Protein AF-0000000079761324 (afdb_homodimer)

Structure (mmCIF, N/CA/C/O backbone):
data_AF-0000000079761324-model_v1
#
loop_
_entity.id
_entity.type
_entity.pdbx_description
1 polymer 'Putative HTH-type transcriptional regulator YbbH'
#
loop_
_atom_site.group_PDB
_atom_site.id
_atom_site.type_symbol
_atom_site.label_atom_id
_atom_site.label_alt_id
_atom_site.label_comp_id
_atom_site.label_asym_id
_atom_site.label_entity_id
_atom_site.label_seq_id
_atom_site.pdbx_PDB_ins_code
_atom_site.Cartn_x
_atom_site.Cartn_y
_atom_site.Cartn_z
_atom_site.occupancy
_atom_site.B_iso_or_equiv
_atom_site.auth_seq_id
_atom_site.auth_comp_id
_atom_site.auth_asym_id
_atom_site.auth_atom_id
_atom_site.pdbx_PDB_model_num
ATOM 1 N N . MET A 1 1 ? 20 6.523 -6.133 1 39.88 1 MET A N 1
ATOM 2 C CA . MET A 1 1 ? 18.797 5.77 -6.422 1 39.88 1 MET A CA 1
ATOM 3 C C . MET A 1 1 ? 19.109 4.301 -6.676 1 39.88 1 MET A C 1
ATOM 5 O O . MET A 1 1 ? 19.859 3.975 -7.602 1 39.88 1 MET A O 1
ATOM 9 N N . GLU A 1 2 ? 19.203 3.447 -5.703 1 52.94 2 GLU A N 1
ATOM 10 C CA . GLU A 1 2 ? 19.688 2.078 -5.801 1 52.94 2 GLU A CA 1
ATOM 11 C C . GLU A 1 2 ? 18.906 1.274 -6.824 1 52.94 2 GLU A C 1
ATOM 13 O O . GLU A 1 2 ? 17.672 1.418 -6.926 1 52.94 2 GLU A O 1
ATOM 18 N N . TYR A 1 3 ? 19.484 0.863 -7.941 1 68 3 TYR A N 1
ATOM 19 C CA . TYR A 1 3 ? 19.141 -0.003 -9.062 1 68 3 TYR A CA 1
ATOM 20 C C . TYR A 1 3 ? 18.578 -1.334 -8.57 1 68 3 TYR A C 1
ATOM 22 O O . TYR A 1 3 ? 19.125 -1.942 -7.652 1 68 3 TYR A O 1
ATOM 30 N N . TYR A 1 4 ? 17.219 -1.468 -8.75 1 78.5 4 TYR A N 1
ATOM 31 C CA . TYR A 1 4 ? 16.562 -2.744 -8.516 1 78.5 4 TYR A CA 1
ATOM 32 C C . TYR A 1 4 ? 17.25 -3.871 -9.266 1 78.5 4 TYR A C 1
ATOM 34 O O . TYR A 1 4 ? 17.422 -3.795 -10.484 1 78.5 4 TYR A O 1
ATOM 42 N N . VAL A 1 5 ? 17.781 -4.844 -8.5 1 76.19 5 VAL A N 1
ATOM 43 C CA . VAL A 1 5 ? 18.406 -6.031 -9.078 1 76.19 5 VAL A CA 1
ATOM 44 C C . VAL A 1 5 ? 17.641 -7.277 -8.641 1 76.19 5 VAL A C 1
ATOM 46 O O . VAL A 1 5 ? 17.25 -7.402 -7.473 1 76.19 5 VAL A O 1
ATOM 49 N N . LYS A 1 6 ? 17.359 -8.211 -9.578 1 82.75 6 LYS A N 1
ATOM 50 C CA . LYS A 1 6 ? 16.578 -9.406 -9.258 1 82.75 6 LYS A CA 1
ATOM 51 C C . LYS A 1 6 ? 17.375 -10.359 -8.375 1 82.75 6 LYS A C 1
ATOM 53 O O . LYS A 1 6 ? 18.547 -10.625 -8.641 1 82.75 6 LYS A O 1
ATOM 58 N N . SER A 1 7 ? 16.75 -10.766 -7.305 1 83.31 7 SER A N 1
ATOM 59 C CA . SER A 1 7 ? 17.328 -11.727 -6.359 1 83.31 7 SER A CA 1
ATOM 60 C C . SER A 1 7 ? 16.594 -13.062 -6.414 1 83.31 7 SER A C 1
ATOM 62 O O . SER A 1 7 ? 15.43 -13.117 -6.824 1 83.31 7 SER A O 1
ATOM 64 N N . VAL A 1 8 ? 17.281 -14.117 -5.992 1 87.56 8 VAL A N 1
ATOM 65 C CA . VAL A 1 8 ? 16.703 -15.453 -6.047 1 87.56 8 VAL A CA 1
ATOM 66 C C . VAL A 1 8 ? 15.82 -15.68 -4.82 1 87.56 8 VAL A C 1
ATOM 68 O O . VAL A 1 8 ? 14.977 -16.594 -4.816 1 87.56 8 VAL A O 1
ATOM 71 N N . VAL A 1 9 ? 15.945 -14.898 -3.834 1 87.75 9 VAL A N 1
ATOM 72 C CA . VAL A 1 9 ? 15.391 -15.18 -2.512 1 87.75 9 VAL A CA 1
ATOM 73 C C . VAL A 1 9 ? 13.867 -15.18 -2.578 1 87.75 9 VAL A C 1
ATOM 75 O O . VAL A 1 9 ? 13.219 -16.109 -2.105 1 87.75 9 VAL A O 1
ATOM 78 N N . PRO A 1 10 ? 13.305 -14.258 -3.281 1 87.31 10 PRO A N 1
ATOM 79 C CA . PRO A 1 10 ? 11.844 -14.273 -3.318 1 87.31 10 PRO A CA 1
ATOM 80 C C . PRO A 1 10 ? 11.281 -15.492 -4.051 1 87.31 10 PRO A C 1
ATOM 82 O O . PRO A 1 10 ? 10.195 -15.969 -3.721 1 87.31 10 PRO A O 1
ATOM 85 N N . ILE A 1 11 ? 11.984 -15.984 -4.969 1 87.12 11 ILE A N 1
ATOM 86 C CA . ILE A 1 11 ? 11.586 -17.188 -5.68 1 87.12 11 ILE A CA 1
ATOM 87 C C . ILE A 1 11 ? 11.641 -18.391 -4.73 1 87.12 11 ILE A C 1
ATOM 89 O O . ILE A 1 11 ? 10.703 -19.188 -4.691 1 87.12 11 ILE A O 1
ATOM 93 N N . ILE A 1 12 ? 12.742 -18.469 -3.982 1 89.62 12 ILE A N 1
ATOM 94 C CA . ILE A 1 12 ? 12.867 -19.516 -2.986 1 89.62 12 ILE A CA 1
ATOM 95 C C . ILE A 1 12 ? 11.703 -19.453 -2.006 1 89.62 12 ILE A C 1
ATOM 97 O O . ILE A 1 12 ? 11.078 -20.469 -1.703 1 89.62 12 ILE A O 1
ATOM 101 N N . GLU A 1 13 ? 11.414 -18.281 -1.588 1 91.69 13 GLU A N 1
ATOM 102 C CA . GLU A 1 13 ? 10.359 -18.078 -0.601 1 91.69 13 GLU A CA 1
ATOM 103 C C . GLU A 1 13 ? 9.008 -18.516 -1.146 1 91.69 13 GLU A C 1
ATOM 105 O O . GLU A 1 13 ? 8.211 -19.125 -0.429 1 91.69 13 GLU A O 1
ATOM 110 N N . SER A 1 14 ? 8.664 -18.25 -2.369 1 89.69 14 SER A N 1
ATOM 111 C CA . SER A 1 14 ? 7.387 -18.594 -2.973 1 89.69 14 SER A CA 1
ATOM 112 C C . SER A 1 14 ? 7.254 -20.094 -3.156 1 89.69 14 SER A C 1
ATOM 114 O O . SER A 1 14 ? 6.141 -20.625 -3.225 1 89.69 14 SER A O 1
ATOM 116 N N . ASN A 1 15 ? 8.352 -20.859 -3.209 1 91.5 15 ASN A N 1
ATOM 117 C CA . ASN A 1 15 ? 8.352 -22.297 -3.447 1 91.5 15 ASN A CA 1
ATOM 118 C C . ASN A 1 15 ? 8.539 -23.078 -2.15 1 91.5 15 ASN A C 1
ATOM 120 O O . ASN A 1 15 ? 8.555 -24.312 -2.162 1 91.5 15 ASN A O 1
ATOM 124 N N . TYR A 1 16 ? 8.664 -22.422 -1.062 1 91.25 16 TYR A N 1
ATOM 125 C CA . TYR A 1 16 ? 9.133 -23.016 0.183 1 91.25 16 TYR A CA 1
ATOM 126 C C . TYR A 1 16 ? 8.258 -24.203 0.593 1 91.25 16 TYR A C 1
ATOM 128 O O . TYR A 1 16 ? 8.773 -25.25 0.996 1 91.25 16 TYR A O 1
ATOM 136 N N . ASP A 1 17 ? 7.008 -24.094 0.409 1 90.06 17 ASP A N 1
ATOM 137 C CA . ASP A 1 17 ? 6.078 -25.109 0.885 1 90.06 17 ASP A CA 1
ATOM 138 C C . ASP A 1 17 ? 6.168 -26.375 0.036 1 90.06 17 ASP A C 1
ATOM 140 O O . ASP A 1 17 ? 5.691 -27.438 0.441 1 90.06 17 ASP A O 1
ATOM 144 N N . ASN A 1 18 ? 6.742 -26.281 -1.128 1 91 18 ASN A N 1
ATOM 145 C CA . ASN A 1 18 ? 6.887 -27.406 -2.029 1 91 18 ASN A CA 1
ATOM 146 C C . ASN A 1 18 ? 8.141 -28.219 -1.717 1 91 18 ASN A C 1
ATOM 148 O O . ASN A 1 18 ? 8.352 -29.297 -2.275 1 91 18 ASN A O 1
ATOM 152 N N . PHE A 1 19 ? 8.945 -27.766 -0.827 1 92.5 19 PHE A N 1
ATOM 153 C CA . PHE A 1 19 ? 10.273 -28.328 -0.635 1 92.5 19 PHE A CA 1
ATOM 154 C C . PHE A 1 19 ? 10.219 -29.516 0.318 1 92.5 19 PHE A C 1
ATOM 156 O O . PHE A 1 19 ? 9.406 -29.547 1.25 1 92.5 19 PHE A O 1
ATOM 163 N N . THR A 1 20 ? 10.977 -30.438 0.023 1 93.06 20 THR A N 1
ATOM 164 C CA . THR A 1 20 ? 11.258 -31.5 0.986 1 93.06 20 THR A CA 1
ATOM 165 C C . THR A 1 20 ? 12.023 -30.953 2.188 1 93.06 20 THR A C 1
ATOM 167 O O . THR A 1 20 ? 12.422 -29.781 2.193 1 93.06 20 THR A O 1
ATOM 170 N N . THR A 1 21 ? 12.227 -31.781 3.143 1 93.56 21 THR A N 1
ATOM 171 C CA . THR A 1 21 ? 12.953 -31.375 4.34 1 93.56 21 THR A CA 1
ATOM 172 C C . THR A 1 21 ? 14.367 -30.906 3.984 1 93.56 21 THR A C 1
ATOM 174 O O . THR A 1 21 ? 14.828 -29.875 4.465 1 93.56 21 THR A O 1
ATOM 177 N N . VAL A 1 22 ? 14.977 -31.688 3.166 1 92.06 22 VAL A N 1
ATOM 178 C CA . VAL A 1 22 ? 16.344 -31.359 2.748 1 92.06 22 VAL A CA 1
ATOM 179 C C . VAL A 1 22 ? 16.344 -30.016 2.002 1 92.06 22 VAL A C 1
ATOM 181 O O . VAL A 1 22 ? 17.188 -29.156 2.266 1 92.06 22 VAL A O 1
ATOM 184 N N . GLU A 1 23 ? 15.391 -29.891 1.104 1 93.38 23 GLU A N 1
ATOM 185 C CA . GLU A 1 23 ? 15.289 -28.656 0.317 1 93.38 23 GLU A CA 1
ATOM 186 C C . GLU A 1 23 ? 14.977 -27.469 1.205 1 93.38 23 GLU A C 1
ATOM 188 O O . GLU A 1 23 ? 15.461 -26.359 0.959 1 93.38 23 GLU A O 1
ATOM 193 N N . LYS A 1 24 ? 14.188 -27.594 2.197 1 93.88 24 LYS A N 1
ATOM 194 C CA . LYS A 1 24 ? 13.898 -26.516 3.146 1 93.88 24 LYS A CA 1
ATOM 195 C C . LYS A 1 24 ? 15.156 -26.078 3.887 1 93.88 24 LYS A C 1
ATOM 197 O O . LYS A 1 24 ? 15.352 -24.891 4.152 1 93.88 24 LYS A O 1
ATOM 202 N N . ASN A 1 25 ? 15.945 -27.031 4.207 1 92.25 25 ASN A N 1
ATOM 203 C CA . ASN A 1 25 ? 17.219 -26.703 4.844 1 92.25 25 ASN A CA 1
ATOM 204 C C . ASN A 1 25 ? 18.094 -25.844 3.941 1 92.25 25 ASN A C 1
ATOM 206 O O . ASN A 1 25 ? 18.703 -24.875 4.402 1 92.25 25 ASN A O 1
ATOM 210 N N . ILE A 1 26 ? 18.141 -26.25 2.725 1 92.5 26 ILE A N 1
ATOM 211 C CA . ILE A 1 26 ? 18.906 -25.484 1.744 1 92.5 26 ILE A CA 1
ATOM 212 C C . ILE A 1 26 ? 18.297 -24.078 1.6 1 92.5 26 ILE A C 1
ATOM 214 O O . ILE A 1 26 ? 19.016 -23.078 1.621 1 92.5 26 ILE A O 1
ATOM 218 N N . ALA A 1 27 ? 16.953 -24.016 1.46 1 92.56 27 ALA A N 1
ATOM 219 C CA . ALA A 1 27 ? 16.234 -22.75 1.321 1 92.56 27 ALA A CA 1
ATOM 220 C C . ALA A 1 27 ? 16.516 -21.812 2.498 1 92.56 27 ALA A C 1
ATOM 222 O O . ALA A 1 27 ? 16.844 -20.641 2.305 1 92.56 27 ALA A O 1
ATOM 223 N N . ASP A 1 28 ? 16.453 -22.344 3.678 1 90.44 28 ASP A N 1
ATOM 224 C CA . ASP A 1 28 ? 16.672 -21.562 4.891 1 90.44 28 ASP A CA 1
ATOM 225 C C . ASP A 1 28 ? 18.078 -20.953 4.902 1 90.44 28 ASP A C 1
ATOM 227 O O . ASP A 1 28 ? 18.266 -19.812 5.344 1 90.44 28 ASP A O 1
ATOM 231 N N . TYR A 1 29 ? 19.016 -21.734 4.43 1 89.31 29 TYR A N 1
ATOM 232 C CA . TYR A 1 29 ? 20.391 -21.25 4.352 1 89.31 29 TYR A CA 1
ATOM 233 C C . TYR A 1 29 ? 20.484 -20 3.492 1 89.31 29 TYR A C 1
ATOM 235 O O . TYR A 1 29 ? 21.125 -19.016 3.875 1 89.31 29 TYR A O 1
ATOM 243 N N . PHE A 1 30 ? 19.828 -19.953 2.412 1 87.75 30 PHE A N 1
ATOM 244 C CA . PHE A 1 30 ? 19.938 -18.844 1.468 1 87.75 30 PHE A CA 1
ATOM 245 C C . PHE A 1 30 ? 19.016 -17.703 1.856 1 87.75 30 PHE A C 1
ATOM 247 O O . PHE A 1 30 ? 19.312 -16.531 1.577 1 87.75 30 PHE A O 1
ATOM 254 N N . ILE A 1 31 ? 17.875 -17.984 2.488 1 85.81 31 ILE A N 1
ATOM 255 C CA . ILE A 1 31 ? 16.938 -16.953 2.898 1 85.81 31 ILE A CA 1
ATOM 256 C C . ILE A 1 31 ? 17.5 -16.188 4.09 1 85.81 31 ILE A C 1
ATOM 258 O O . ILE A 1 31 ? 17.375 -14.961 4.16 1 85.81 31 ILE A O 1
ATOM 262 N N . GLN A 1 32 ? 18.156 -16.844 5.027 1 77.38 32 GLN A N 1
ATOM 263 C CA . GLN A 1 32 ? 18.547 -16.266 6.305 1 77.38 32 GLN A CA 1
ATOM 264 C C . GLN A 1 32 ? 20 -15.836 6.285 1 77.38 32 GLN A C 1
ATOM 266 O O . GLN A 1 32 ? 20.484 -15.219 7.234 1 77.38 32 GLN A O 1
ATOM 271 N N . ASN A 1 33 ? 20.656 -16.047 5.34 1 65.19 33 ASN A N 1
ATOM 272 C CA . ASN A 1 33 ? 22.109 -15.828 5.406 1 65.19 33 ASN A CA 1
ATOM 273 C C . ASN A 1 33 ? 22.438 -14.336 5.348 1 65.19 33 ASN A C 1
ATOM 275 O O . ASN A 1 33 ? 22.062 -13.648 4.402 1 65.19 33 ASN A O 1
ATOM 279 N N . TYR A 1 34 ? 23.078 -13.992 6.434 1 65.5 34 TYR A N 1
ATOM 280 C CA . TYR A 1 34 ? 23.391 -12.578 6.621 1 65.5 34 TYR A CA 1
ATOM 281 C C . TYR A 1 34 ? 24.859 -12.297 6.379 1 65.5 34 TYR A C 1
ATOM 283 O O . TYR A 1 34 ? 25.281 -11.141 6.32 1 65.5 34 TYR A O 1
ATOM 291 N N . LYS A 1 35 ? 25.625 -13.227 6.301 1 68.38 35 LYS A N 1
ATOM 292 C CA . LYS A 1 35 ? 27.047 -12.953 6.141 1 68.38 35 LYS A CA 1
ATOM 293 C C . LYS A 1 35 ? 27.562 -13.5 4.812 1 68.38 35 LYS A C 1
ATOM 295 O O . LYS A 1 35 ? 27.094 -14.539 4.34 1 68.38 35 LYS A O 1
ATOM 300 N N . LYS A 1 36 ? 28.359 -12.703 4.242 1 75.19 36 LYS A N 1
ATOM 301 C CA . LYS A 1 36 ? 29 -13.18 3.021 1 75.19 36 LYS A CA 1
ATOM 302 C C . LYS A 1 36 ? 29.906 -14.375 3.305 1 75.19 36 LYS A C 1
ATOM 304 O O . LYS A 1 36 ? 30.703 -14.344 4.242 1 75.19 36 LYS A O 1
ATOM 309 N N . MET A 1 37 ? 29.641 -15.484 2.662 1 80.31 37 MET A N 1
ATOM 310 C CA . MET A 1 37 ? 30.406 -16.719 2.83 1 80.31 37 MET A CA 1
ATOM 311 C C . MET A 1 37 ? 30.719 -17.359 1.479 1 80.31 37 MET A C 1
ATOM 313 O O . MET A 1 37 ? 30.406 -16.781 0.433 1 80.31 37 MET A O 1
ATOM 317 N N . ASP A 1 38 ? 31.516 -18.406 1.499 1 85.19 38 ASP A N 1
ATOM 318 C CA . ASP A 1 38 ? 31.766 -19.219 0.305 1 85.19 38 ASP A CA 1
ATOM 319 C C . ASP A 1 38 ? 30.5 -19.969 -0.106 1 85.19 38 ASP A C 1
ATOM 321 O O . ASP A 1 38 ? 30.078 -20.906 0.574 1 85.19 38 ASP A O 1
ATOM 325 N N . PHE A 1 39 ? 29.938 -19.562 -1.237 1 89.31 39 PHE A N 1
ATOM 326 C CA . PHE A 1 39 ? 28.672 -20.125 -1.669 1 89.31 39 PHE A CA 1
ATOM 327 C C . PHE A 1 39 ? 28.891 -21.172 -2.758 1 89.31 39 PHE A C 1
ATOM 329 O O . PHE A 1 39 ? 27.953 -21.547 -3.467 1 89.31 39 PHE A O 1
ATOM 336 N N . SER A 1 40 ? 30.141 -21.547 -2.893 1 90.12 40 SER A N 1
ATOM 337 C CA . SER A 1 40 ? 30.391 -22.609 -3.85 1 90.12 40 SER A CA 1
ATOM 338 C C . SER A 1 40 ? 29.609 -23.875 -3.5 1 90.12 40 SER A C 1
ATOM 340 O O . SER A 1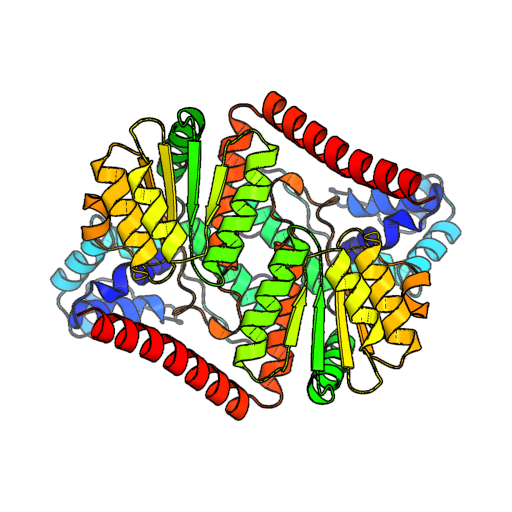 40 ? 29.281 -24.109 -2.332 1 90.12 40 SER A O 1
ATOM 342 N N . ALA A 1 41 ? 29.359 -24.703 -4.531 1 93.31 41 ALA A N 1
ATOM 343 C CA . ALA A 1 41 ? 28.578 -25.922 -4.328 1 93.31 41 ALA A CA 1
ATOM 344 C C . ALA A 1 41 ? 29.219 -26.812 -3.271 1 93.31 41 ALA A C 1
ATOM 346 O O . ALA A 1 41 ? 28.531 -27.359 -2.402 1 93.31 41 ALA A O 1
ATOM 347 N N . LYS A 1 42 ? 30.484 -26.922 -3.363 1 92.81 42 LYS A N 1
ATOM 348 C CA . LYS A 1 42 ? 31.219 -27.781 -2.428 1 92.81 42 LYS A CA 1
ATOM 349 C C . LYS A 1 42 ? 31.094 -27.25 -1 1 92.81 42 LYS A C 1
ATOM 351 O O . LYS A 1 42 ? 30.797 -28.016 -0.078 1 92.81 42 LYS A O 1
ATOM 356 N N . ALA A 1 43 ? 31.312 -26.031 -0.812 1 92.44 43 ALA A N 1
ATOM 357 C CA . ALA A 1 43 ? 31.297 -25.422 0.514 1 92.44 43 ALA A CA 1
ATOM 358 C C . ALA A 1 43 ? 29.891 -25.5 1.133 1 92.44 43 ALA A C 1
ATOM 360 O O . ALA A 1 43 ? 29.75 -25.844 2.309 1 92.44 43 ALA A O 1
ATOM 361 N N . VAL A 1 44 ? 28.891 -25.172 0.37 1 92.88 44 VAL A N 1
ATOM 362 C CA . VAL A 1 44 ? 27.516 -25.156 0.87 1 92.88 44 VAL A CA 1
ATOM 363 C C . VAL A 1 44 ? 27.062 -26.594 1.166 1 92.88 44 VAL A C 1
ATOM 365 O O . VAL A 1 44 ? 26.406 -26.844 2.182 1 92.88 44 VAL A O 1
ATOM 368 N N . ALA A 1 45 ? 27.422 -27.5 0.274 1 94.38 45 ALA A N 1
ATOM 369 C CA . ALA A 1 45 ? 27.078 -28.906 0.48 1 94.38 45 ALA A CA 1
ATOM 370 C C . ALA A 1 45 ? 27.656 -29.422 1.796 1 94.38 45 ALA A C 1
ATOM 372 O O . ALA A 1 45 ? 26.969 -30.125 2.545 1 94.38 45 ALA A O 1
ATOM 373 N N . GLU A 1 46 ? 28.859 -29.094 2.066 1 93.38 46 GLU A N 1
ATOM 374 C CA . GLU A 1 46 ? 29.516 -29.5 3.305 1 93.38 46 GLU A CA 1
ATOM 375 C C . GLU A 1 46 ? 28.844 -28.875 4.523 1 93.38 46 GLU A C 1
ATOM 377 O O . GLU A 1 46 ? 28.625 -29.562 5.531 1 93.38 46 GLU A O 1
ATOM 382 N N . ARG A 1 47 ? 28.516 -27.656 4.406 1 90.81 47 ARG A N 1
ATOM 383 C CA . ARG A 1 47 ? 27.938 -26.922 5.52 1 90.81 47 ARG A CA 1
ATOM 384 C C . ARG A 1 47 ? 26.562 -27.453 5.887 1 90.81 47 ARG A C 1
ATOM 386 O O . ARG A 1 47 ? 26.219 -27.531 7.066 1 90.81 47 ARG A O 1
ATOM 393 N N . LEU A 1 48 ? 25.828 -27.766 4.855 1 92.75 48 LEU A N 1
ATOM 394 C CA . LEU A 1 48 ? 24.453 -28.156 5.078 1 92.75 48 LEU A CA 1
ATOM 395 C C . LEU A 1 48 ? 24.328 -29.672 5.148 1 92.75 48 LEU A C 1
ATOM 397 O O . LEU A 1 48 ? 23.234 -30.203 5.367 1 92.75 48 LEU A O 1
ATOM 401 N N . PHE A 1 49 ? 25.406 -30.391 4.949 1 94.19 49 PHE A N 1
ATOM 402 C CA . PHE A 1 49 ? 25.438 -31.844 4.965 1 94.19 49 PHE A CA 1
ATOM 403 C C . PHE A 1 49 ? 24.484 -32.438 3.92 1 94.19 49 PHE A C 1
ATOM 405 O O . PHE A 1 49 ? 23.688 -33.312 4.223 1 94.19 49 PHE A O 1
ATOM 412 N N . VAL A 1 50 ? 24.609 -31.891 2.701 1 94.44 50 VAL A N 1
ATOM 413 C CA . VAL A 1 50 ? 23.859 -32.375 1.558 1 94.44 50 VAL A CA 1
ATOM 414 C C . VAL A 1 50 ? 24.797 -32.594 0.376 1 94.44 50 VAL A C 1
ATOM 416 O O . VAL A 1 50 ? 25.953 -32.188 0.402 1 94.44 50 VAL A O 1
ATOM 419 N N . SER A 1 51 ? 24.266 -33.312 -0.63 1 92.62 51 SER A N 1
ATOM 420 C CA . SER A 1 51 ? 25.062 -33.562 -1.827 1 92.62 51 SER A CA 1
ATOM 421 C C . SER A 1 51 ? 25.016 -32.344 -2.771 1 92.62 51 SER A C 1
ATOM 423 O O . SER A 1 51 ? 24.062 -31.562 -2.73 1 92.62 51 SER A O 1
ATOM 425 N N . GLU A 1 52 ? 26.016 -32.281 -3.562 1 94.62 52 GLU A N 1
ATOM 426 C CA . GLU A 1 52 ? 26 -31.25 -4.605 1 94.62 52 GLU A CA 1
ATOM 427 C C . GLU A 1 52 ? 24.844 -31.469 -5.574 1 94.62 52 GLU A C 1
ATOM 429 O O . GLU A 1 52 ? 24.281 -30.516 -6.125 1 94.62 52 GLU A O 1
ATOM 434 N N . ALA A 1 53 ? 24.484 -32.656 -5.727 1 93.5 53 ALA A N 1
ATOM 435 C CA . ALA A 1 53 ? 23.344 -33 -6.574 1 93.5 53 ALA A CA 1
ATOM 436 C C . ALA A 1 53 ? 22.047 -32.438 -5.992 1 93.5 53 ALA A C 1
ATOM 438 O O . ALA A 1 53 ? 21.172 -31.984 -6.734 1 93.5 53 ALA A O 1
ATOM 439 N N . SER A 1 54 ? 21.984 -32.469 -4.707 1 94.69 54 SER A N 1
ATOM 440 C CA . SER A 1 54 ? 20.828 -31.922 -4.027 1 94.69 54 SER A CA 1
ATOM 441 C C . SER A 1 54 ? 20.719 -30.422 -4.238 1 94.69 54 SER A C 1
ATOM 443 O O . SER A 1 54 ? 19.625 -29.891 -4.406 1 94.69 54 SER A O 1
ATOM 445 N N . LEU A 1 55 ? 21.859 -29.766 -4.262 1 95.19 55 LEU A N 1
ATOM 446 C CA . LEU A 1 55 ? 21.891 -28.344 -4.512 1 95.19 55 LEU A CA 1
ATOM 447 C C . LEU A 1 55 ? 21.438 -28.016 -5.934 1 95.19 55 LEU A C 1
ATOM 449 O O . LEU A 1 55 ? 20.688 -27.062 -6.156 1 95.19 55 LEU A O 1
ATOM 453 N N . SER A 1 56 ? 21.906 -28.828 -6.84 1 94.31 56 SER A N 1
ATOM 454 C CA . SER A 1 56 ? 21.531 -28.641 -8.234 1 94.31 56 SER A CA 1
ATOM 455 C C . SER A 1 56 ? 20.031 -28.875 -8.43 1 94.31 56 SER A C 1
ATOM 457 O O . SER A 1 56 ? 19.375 -28.125 -9.156 1 94.31 56 SER A O 1
ATOM 459 N N . ARG A 1 57 ? 19.5 -29.859 -7.777 1 93.31 57 ARG A N 1
ATOM 460 C CA . ARG A 1 57 ? 18.062 -30.141 -7.867 1 93.31 57 ARG A CA 1
ATOM 461 C C . ARG A 1 57 ? 17.25 -29.016 -7.254 1 93.31 57 ARG A C 1
ATOM 463 O O . ARG A 1 57 ? 16.203 -28.641 -7.781 1 93.31 57 ARG A O 1
ATOM 470 N N . PHE A 1 58 ? 17.812 -28.531 -6.211 1 94.44 58 PHE A N 1
ATOM 471 C CA . PHE A 1 58 ? 17.172 -27.406 -5.547 1 94.44 58 PHE A CA 1
ATOM 472 C C . PHE A 1 58 ? 17.109 -26.188 -6.469 1 94.44 58 PHE A C 1
ATOM 474 O O . PHE A 1 58 ? 16.047 -25.578 -6.617 1 94.44 58 PHE A O 1
ATOM 481 N N . ALA A 1 59 ? 18.188 -25.844 -7.055 1 92.19 59 ALA A N 1
ATOM 482 C CA . ALA A 1 59 ? 18.266 -24.703 -7.969 1 92.19 59 ALA A CA 1
ATOM 483 C C . ALA A 1 59 ? 17.297 -24.875 -9.133 1 92.19 59 ALA A C 1
ATOM 485 O O . ALA A 1 59 ? 16.625 -23.922 -9.523 1 92.19 59 ALA A O 1
ATOM 486 N N . LYS A 1 60 ? 17.156 -26.078 -9.578 1 91.12 60 LYS A N 1
ATOM 487 C CA . LYS A 1 60 ? 16.266 -26.359 -10.695 1 91.12 60 LYS A CA 1
ATOM 488 C C . LYS A 1 60 ? 14.797 -26.219 -10.273 1 91.12 60 LYS A C 1
ATOM 490 O O . LYS A 1 60 ? 13.969 -25.719 -11.039 1 91.12 60 LYS A O 1
ATOM 495 N N . LYS A 1 61 ? 14.555 -26.672 -9.094 1 89.69 61 LYS A N 1
ATOM 496 C CA . LYS A 1 61 ? 13.203 -26.547 -8.555 1 89.69 61 LYS A CA 1
ATOM 497 C C . LYS A 1 61 ? 12.789 -25.094 -8.43 1 89.69 61 LYS A C 1
ATOM 499 O O . LYS A 1 61 ? 11.609 -24.766 -8.539 1 89.69 61 LYS A O 1
ATOM 504 N N . CYS A 1 62 ? 13.75 -24.219 -8.281 1 90.31 62 CYS A N 1
ATOM 505 C CA . CYS A 1 62 ? 13.508 -22.781 -8.164 1 90.31 62 CYS A CA 1
ATOM 506 C C . CYS A 1 62 ? 13.492 -22.125 -9.539 1 90.31 62 CYS A C 1
ATOM 508 O O . CYS A 1 62 ? 13.367 -20.891 -9.641 1 90.31 62 CYS A O 1
ATOM 510 N N . GLY A 1 63 ? 13.758 -22.844 -10.594 1 85.56 63 GLY A N 1
ATOM 511 C CA . GLY A 1 63 ? 13.625 -22.328 -11.938 1 85.56 63 GLY A CA 1
ATOM 512 C C . GLY A 1 63 ? 14.961 -21.984 -12.586 1 85.56 63 GLY A C 1
ATOM 513 O O . GLY A 1 63 ? 15 -21.344 -13.641 1 85.56 63 GLY A O 1
ATOM 514 N N . TYR A 1 64 ? 16.016 -22.422 -11.906 1 89.25 64 TYR A N 1
ATOM 515 C CA . TYR A 1 64 ? 17.328 -22.141 -12.477 1 89.25 64 TYR A CA 1
ATOM 516 C C . TYR A 1 64 ? 17.875 -23.359 -13.219 1 89.25 64 TYR A C 1
ATOM 518 O O . TYR A 1 64 ? 17.375 -24.469 -13.039 1 89.25 64 TYR A O 1
ATOM 526 N N . ARG A 1 65 ? 18.875 -23.266 -14.141 1 89.94 65 ARG A N 1
ATOM 527 C CA . ARG A 1 65 ? 19.453 -24.359 -14.922 1 89.94 65 ARG A CA 1
ATOM 528 C C . ARG A 1 65 ? 20.312 -25.266 -14.047 1 89.94 65 ARG A C 1
ATOM 530 O O . ARG A 1 65 ? 20.469 -26.438 -14.336 1 89.94 65 ARG A O 1
ATOM 537 N N . GLY A 1 66 ? 20.766 -24.609 -12.945 1 90.44 66 GLY A N 1
ATOM 538 C CA . GLY A 1 66 ? 21.625 -25.312 -12.016 1 90.44 66 GLY A CA 1
ATOM 539 C C . GLY A 1 66 ? 22.125 -24.422 -10.883 1 90.44 66 GLY A C 1
ATOM 540 O O . GLY A 1 66 ? 21.734 -23.266 -10.789 1 90.44 66 GLY A O 1
ATOM 541 N N . TYR A 1 67 ? 23 -25.078 -10.078 1 93.56 67 TYR A N 1
ATOM 542 C CA . TYR A 1 67 ? 23.453 -24.375 -8.883 1 93.56 67 TYR A CA 1
ATOM 543 C C . TYR A 1 67 ? 24.344 -23.188 -9.25 1 93.56 67 TYR A C 1
ATOM 545 O O . TYR A 1 67 ? 24.297 -22.156 -8.594 1 93.56 67 TYR A O 1
ATOM 553 N N . ARG A 1 68 ? 25.047 -23.266 -10.305 1 88.38 68 ARG A N 1
ATOM 554 C CA . ARG A 1 68 ? 25.969 -22.203 -10.695 1 88.38 68 ARG A CA 1
ATOM 555 C C . ARG A 1 68 ? 25.219 -20.922 -11.031 1 88.38 68 ARG A C 1
ATOM 557 O O . ARG A 1 68 ? 25.594 -19.844 -10.578 1 88.38 68 ARG A O 1
ATOM 564 N N . GLU A 1 69 ? 24.203 -21.062 -11.883 1 88.62 69 GLU A N 1
ATOM 565 C CA . GLU A 1 69 ? 23.375 -19.906 -12.219 1 88.62 69 GLU A CA 1
ATOM 566 C C . GLU A 1 69 ? 22.688 -19.328 -10.984 1 88.62 69 GLU A C 1
ATOM 568 O O . GLU A 1 69 ? 22.656 -18.109 -10.797 1 88.62 69 GLU A O 1
ATOM 573 N N . PHE A 1 70 ? 22.234 -20.203 -10.18 1 91.25 70 PHE A N 1
ATOM 574 C CA . PHE A 1 70 ? 21.531 -19.828 -8.953 1 91.25 70 PHE A CA 1
ATOM 575 C C . PHE A 1 70 ? 22.453 -19.016 -8.039 1 91.25 70 PHE A C 1
ATOM 577 O O . PHE A 1 70 ? 22.078 -17.922 -7.609 1 91.25 70 PHE A O 1
ATOM 584 N N . VAL A 1 71 ? 23.641 -19.531 -7.77 1 90 71 VAL A N 1
ATOM 585 C CA . VAL A 1 71 ? 24.531 -18.922 -6.793 1 90 71 VAL A CA 1
ATOM 586 C C . VAL A 1 71 ? 25.109 -17.625 -7.359 1 90 71 VAL A C 1
ATOM 588 O O . VAL A 1 71 ? 25.344 -16.656 -6.621 1 90 71 VAL A O 1
ATOM 591 N N . TYR A 1 72 ? 25.312 -17.609 -8.609 1 86.88 72 TYR A N 1
ATOM 592 C CA . TYR A 1 72 ? 25.781 -16.375 -9.234 1 86.88 72 TYR A CA 1
ATOM 593 C C . TYR A 1 72 ? 24.812 -15.227 -8.969 1 86.88 72 TYR A C 1
ATOM 595 O O . TYR A 1 72 ? 25.234 -14.148 -8.523 1 86.88 72 TYR A O 1
ATOM 603 N N . GLN A 1 73 ? 23.547 -15.477 -9.242 1 82.88 73 GLN A N 1
ATOM 604 C CA . GLN A 1 73 ? 22.531 -14.461 -9.008 1 82.88 73 GLN A CA 1
ATOM 605 C C . GLN A 1 73 ? 22.422 -14.125 -7.52 1 82.88 73 GLN A C 1
ATOM 607 O O . GLN A 1 73 ? 22.25 -12.961 -7.152 1 82.88 73 GLN A O 1
ATOM 612 N N . TYR A 1 74 ? 22.5 -15.086 -6.738 1 87.31 74 TYR A N 1
ATOM 613 C CA . TYR A 1 74 ? 22.453 -14.891 -5.293 1 87.31 74 TYR A CA 1
ATOM 614 C C . TYR A 1 74 ? 23.578 -13.984 -4.82 1 87.31 74 TYR A C 1
ATOM 616 O O . TYR A 1 74 ? 23.344 -13.047 -4.055 1 87.31 74 TYR A O 1
ATOM 624 N N . GLU A 1 75 ? 24.766 -14.242 -5.277 1 81.06 75 GLU A N 1
ATOM 625 C CA . GLU A 1 75 ? 25.938 -13.484 -4.852 1 81.06 75 GLU A CA 1
ATOM 626 C C . GLU A 1 75 ? 25.891 -12.055 -5.367 1 81.06 75 GLU A C 1
ATOM 628 O O . GLU A 1 75 ? 26.297 -11.117 -4.672 1 81.06 75 GLU A O 1
ATOM 633 N N . GLU A 1 76 ? 25.375 -11.938 -6.52 1 74.69 76 GLU A N 1
ATOM 634 C CA . GLU A 1 76 ? 25.297 -10.625 -7.148 1 74.69 76 GLU A CA 1
ATOM 635 C C . GLU A 1 76 ? 24.344 -9.703 -6.398 1 74.69 76 GLU A C 1
ATOM 637 O O . GLU A 1 76 ? 24.531 -8.484 -6.387 1 74.69 76 GLU A O 1
ATOM 642 N N . THR A 1 77 ? 23.406 -10.289 -5.73 1 75.38 77 THR A N 1
ATOM 643 C CA . THR A 1 77 ? 22.344 -9.484 -5.129 1 75.38 77 THR A CA 1
ATOM 644 C C . THR A 1 77 ? 22.406 -9.57 -3.605 1 75.38 77 THR A C 1
ATOM 646 O O . THR A 1 77 ? 21.484 -9.133 -2.918 1 75.38 77 THR A O 1
ATOM 649 N N . PHE A 1 78 ? 23.438 -10.141 -3.213 1 74.94 78 PHE A N 1
ATOM 650 C CA . PHE A 1 78 ? 23.562 -10.32 -1.773 1 74.94 78 PHE A CA 1
ATOM 651 C C . PHE A 1 78 ? 23.797 -8.984 -1.078 1 74.94 78 PHE A C 1
ATOM 653 O O . PHE A 1 78 ? 24.641 -8.195 -1.495 1 74.94 78 PHE A O 1
ATOM 660 N N . VAL A 1 79 ? 22.938 -8.57 -0.25 1 65.62 79 VAL A N 1
ATOM 661 C CA . VAL A 1 79 ? 23.109 -7.383 0.571 1 65.62 79 VAL A CA 1
ATOM 662 C C . VAL A 1 79 ? 23.219 -7.777 2.043 1 65.62 79 VAL A C 1
ATOM 664 O O . VAL A 1 79 ? 22.359 -8.5 2.555 1 65.62 79 VAL A O 1
ATOM 667 N N . GLU A 1 80 ? 24.297 -7.344 2.604 1 61.03 80 GLU A N 1
ATOM 668 C CA . GLU A 1 80 ? 24.453 -7.633 4.027 1 61.03 80 GLU A CA 1
ATOM 669 C C . GLU A 1 80 ? 23.359 -6.945 4.848 1 61.03 80 GLU A C 1
ATOM 671 O O . GLU A 1 80 ? 23.062 -5.766 4.629 1 61.03 80 GLU A O 1
ATOM 676 N N . LYS A 1 81 ? 22.531 -7.703 5.445 1 60 81 LYS A N 1
ATOM 677 C CA . LYS A 1 81 ? 21.5 -7.137 6.309 1 60 81 LYS A CA 1
ATOM 678 C C . LYS A 1 81 ? 22.109 -6.539 7.57 1 60 81 LYS A C 1
ATOM 680 O O . LYS A 1 81 ? 22.922 -7.18 8.234 1 60 81 LYS A O 1
ATOM 685 N N . GLN A 1 82 ? 22.234 -5.215 7.656 1 51.69 82 GLN A N 1
ATOM 686 C CA . GLN A 1 82 ? 22.719 -4.637 8.906 1 51.69 82 GLN A CA 1
ATOM 687 C C . GLN A 1 82 ? 21.562 -4.457 9.906 1 51.69 82 GLN A C 1
ATOM 689 O O . GLN A 1 82 ? 20.531 -3.885 9.57 1 51.69 82 GLN A O 1
ATOM 694 N N . GLU A 1 83 ? 21.469 -5.402 10.875 1 51.75 83 GLU A N 1
ATOM 695 C CA . GLU A 1 83 ? 20.531 -5.148 11.969 1 51.75 83 GLU A CA 1
ATOM 696 C C . GLU A 1 83 ? 20.844 -3.826 12.664 1 51.75 83 GLU A C 1
ATOM 698 O O . GLU A 1 83 ? 21.859 -3.705 13.359 1 51.75 83 GLU A O 1
ATOM 703 N N . THR A 1 84 ? 20.797 -2.754 12.055 1 50.47 84 THR A N 1
ATOM 704 C CA . THR A 1 84 ? 20.984 -1.577 12.898 1 50.47 84 THR A CA 1
ATOM 705 C C . THR A 1 84 ? 19.688 -1.244 13.641 1 50.47 84 THR A C 1
ATOM 707 O O . THR A 1 84 ? 18.594 -1.4 13.102 1 50.47 84 THR A O 1
ATOM 710 N N . ILE A 1 85 ? 19.828 -1.214 14.984 1 50.47 85 ILE A N 1
ATOM 711 C CA . ILE A 1 85 ? 18.797 -0.695 15.867 1 50.47 85 ILE A CA 1
ATOM 712 C C . ILE A 1 85 ? 18.188 0.574 15.273 1 50.47 85 ILE A C 1
ATOM 714 O O . ILE A 1 85 ? 18.828 1.628 15.258 1 50.47 85 ILE A O 1
ATOM 718 N N . THR A 1 86 ? 17.297 0.319 14.312 1 69.31 86 THR A N 1
ATOM 719 C CA . THR A 1 86 ? 16.688 1.546 13.828 1 69.31 86 THR A CA 1
ATOM 720 C C . THR A 1 86 ? 15.328 1.764 14.492 1 69.31 86 THR A C 1
ATOM 722 O O . THR A 1 86 ? 14.742 0.829 15.047 1 69.31 86 THR A O 1
ATOM 725 N N . GLY A 1 87 ? 15.016 2.979 14.891 1 83.12 87 GLY A N 1
ATOM 726 C CA . GLY A 1 87 ? 13.711 3.336 15.406 1 83.12 87 GLY A CA 1
ATOM 727 C C . GLY A 1 87 ? 12.57 2.721 14.617 1 83.12 87 GLY A C 1
ATOM 728 O O . GLY A 1 87 ? 12.781 2.189 13.523 1 83.12 87 GLY A O 1
ATOM 729 N N . ASN A 1 88 ? 11.453 2.498 15.188 1 88.94 88 ASN A N 1
ATOM 730 C CA . ASN A 1 88 ? 10.266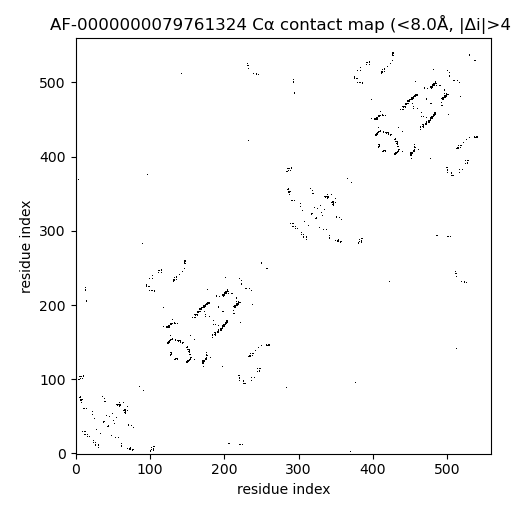 1.849 14.641 1 88.94 88 ASN A CA 1
ATOM 731 C C . ASN A 1 88 ? 9.953 2.35 13.234 1 88.94 88 ASN A C 1
ATOM 733 O O . ASN A 1 88 ? 9.602 1.563 12.352 1 88.94 88 ASN A O 1
ATOM 737 N N . THR A 1 89 ? 10.133 3.621 13.055 1 93.88 89 THR A N 1
ATOM 738 C CA . THR A 1 89 ? 9.828 4.207 11.75 1 93.88 89 THR A CA 1
ATOM 739 C C . THR A 1 89 ? 10.727 3.627 10.672 1 93.88 89 THR A C 1
ATOM 741 O O . THR A 1 89 ? 10.25 3.145 9.641 1 93.88 89 THR A O 1
ATOM 744 N N . ARG A 1 90 ? 11.992 3.633 10.867 1 91.5 90 ARG A N 1
ATOM 745 C CA . ARG A 1 90 ? 12.953 3.125 9.891 1 91.5 90 ARG A CA 1
ATOM 746 C C . ARG A 1 90 ? 12.766 1.629 9.664 1 91.5 90 ARG A C 1
ATOM 748 O O . ARG A 1 90 ? 12.922 1.142 8.539 1 91.5 90 ARG A O 1
ATOM 755 N N . MET A 1 91 ? 12.469 0.963 10.75 1 92.12 91 MET A N 1
ATOM 756 C CA . MET A 1 91 ? 12.219 -0.472 10.648 1 92.12 91 MET A CA 1
ATOM 757 C C . MET A 1 91 ? 11.086 -0.758 9.664 1 92.12 91 MET A C 1
ATOM 759 O O . MET A 1 91 ? 11.219 -1.612 8.789 1 92.12 91 MET A O 1
ATOM 763 N N . VAL A 1 92 ? 9.992 -0.061 9.82 1 95.25 92 VAL A N 1
ATOM 764 C CA . VAL A 1 92 ? 8.836 -0.241 8.945 1 95.25 92 VAL A CA 1
ATOM 765 C C . VAL A 1 92 ? 9.203 0.133 7.516 1 95.25 92 VAL A C 1
ATOM 767 O O . VAL A 1 92 ? 8.945 -0.628 6.582 1 95.25 92 VAL A O 1
ATOM 770 N N . LEU A 1 93 ? 9.844 1.254 7.328 1 94.81 93 LEU A N 1
ATOM 771 C CA . LEU A 1 93 ? 10.195 1.728 5.992 1 94.81 93 LEU A CA 1
ATOM 772 C C . LEU A 1 93 ? 11.188 0.784 5.324 1 94.81 93 LEU A C 1
ATOM 774 O O . LEU A 1 93 ? 11.109 0.553 4.117 1 94.81 93 LEU A O 1
ATOM 778 N N . ASN A 1 94 ? 12.078 0.226 6.07 1 91.25 94 ASN A N 1
ATOM 779 C CA . ASN A 1 94 ? 13.016 -0.756 5.535 1 91.25 94 ASN A CA 1
ATOM 780 C C . ASN A 1 94 ? 12.297 -2.021 5.074 1 91.25 94 ASN A C 1
ATOM 782 O O . ASN A 1 94 ? 12.68 -2.623 4.066 1 91.25 94 ASN A O 1
ATOM 786 N N . ALA A 1 95 ? 11.344 -2.445 5.863 1 93.25 95 ALA A N 1
ATOM 787 C CA . ALA A 1 95 ? 10.539 -3.598 5.461 1 93.25 95 ALA A CA 1
ATOM 788 C C . ALA A 1 95 ? 9.836 -3.342 4.133 1 93.25 95 ALA A C 1
ATOM 790 O O . ALA A 1 95 ? 9.805 -4.215 3.262 1 93.25 95 ALA A O 1
ATOM 791 N N . TYR A 1 96 ? 9.297 -2.141 3.973 1 95 96 TYR A N 1
ATOM 792 C CA . TYR A 1 96 ? 8.664 -1.762 2.713 1 95 96 TYR A CA 1
ATOM 793 C C . TYR A 1 96 ? 9.672 -1.792 1.568 1 95 96 TYR A C 1
ATOM 795 O O . TYR A 1 96 ? 9.375 -2.307 0.487 1 95 96 TYR A O 1
ATOM 803 N N . GLN A 1 97 ? 10.812 -1.25 1.802 1 92.31 97 GLN A N 1
ATOM 804 C CA . GLN A 1 97 ? 11.859 -1.238 0.785 1 92.31 97 GLN A CA 1
ATOM 805 C C . GLN A 1 97 ? 12.242 -2.658 0.378 1 92.31 97 GLN A C 1
ATOM 807 O O . GLN A 1 97 ? 12.438 -2.938 -0.807 1 92.31 97 GLN A O 1
ATOM 812 N N . GLU A 1 98 ? 12.383 -3.496 1.339 1 90.94 98 GLU A N 1
ATOM 813 C CA . GLU A 1 98 ? 12.688 -4.895 1.055 1 90.94 98 GLU A CA 1
ATOM 814 C C . GLU A 1 98 ? 11.602 -5.531 0.186 1 90.94 98 GLU A C 1
ATOM 816 O O . GLU A 1 98 ? 11.906 -6.27 -0.754 1 90.94 98 GLU A O 1
ATOM 821 N N . LEU A 1 99 ? 10.367 -5.25 0.474 1 94.5 99 LEU A N 1
ATOM 822 C CA . LEU A 1 99 ? 9.25 -5.801 -0.295 1 94.5 99 LEU A CA 1
ATOM 823 C C . LEU A 1 99 ? 9.273 -5.273 -1.727 1 94.5 99 LEU A C 1
ATOM 825 O O . LEU A 1 99 ? 8.922 -5.996 -2.662 1 94.5 99 LEU A O 1
ATOM 829 N N . LEU A 1 100 ? 9.648 -3.996 -1.885 1 95.19 100 LEU A N 1
ATOM 830 C CA . LEU A 1 100 ? 9.781 -3.457 -3.232 1 95.19 100 LEU A CA 1
ATOM 831 C C . LEU A 1 100 ? 10.852 -4.215 -4.02 1 95.19 100 LEU A C 1
ATOM 833 O O . LEU A 1 100 ? 10.633 -4.57 -5.18 1 95.19 100 LEU A O 1
ATOM 837 N N . ASN A 1 101 ? 11.953 -4.527 -3.371 1 90.31 101 ASN A N 1
ATOM 838 C CA . ASN A 1 101 ? 13.023 -5.281 -4.012 1 90.31 101 ASN A CA 1
ATOM 839 C C . ASN A 1 101 ? 12.578 -6.695 -4.371 1 90.31 101 ASN A C 1
ATOM 841 O O . ASN A 1 101 ? 12.867 -7.188 -5.461 1 90.31 101 ASN A O 1
ATOM 845 N N . LYS A 1 102 ? 11.906 -7.301 -3.477 1 92.38 102 LYS A N 1
ATOM 846 C CA . LYS A 1 102 ? 11.406 -8.648 -3.717 1 92.38 102 LYS A CA 1
ATOM 847 C C . LYS A 1 102 ? 10.391 -8.664 -4.859 1 92.38 102 LYS A C 1
ATOM 849 O O . LYS A 1 102 ? 10.375 -9.594 -5.672 1 92.38 102 LYS A O 1
ATOM 854 N N . THR A 1 103 ? 9.539 -7.641 -4.867 1 95.88 103 THR A N 1
ATOM 855 C CA . THR A 1 103 ? 8.578 -7.531 -5.961 1 95.88 103 THR A CA 1
ATOM 856 C C . THR A 1 103 ? 9.297 -7.449 -7.305 1 95.88 103 THR A C 1
ATOM 858 O O . THR A 1 103 ? 8.922 -8.148 -8.25 1 95.88 103 THR A O 1
ATOM 861 N N . TYR A 1 104 ? 10.297 -6.641 -7.348 1 93.44 104 TYR A N 1
ATOM 862 C CA . TYR A 1 104 ? 11.055 -6.508 -8.586 1 93.44 104 TYR A CA 1
ATOM 863 C C . TYR A 1 104 ? 11.586 -7.859 -9.047 1 93.44 104 TYR A C 1
ATOM 865 O O . TYR A 1 104 ? 11.594 -8.164 -10.242 1 93.44 104 TYR A O 1
ATOM 873 N N . SER A 1 105 ? 12 -8.664 -8.133 1 89.44 105 SER A N 1
ATOM 874 C CA . SER A 1 105 ? 12.586 -9.969 -8.43 1 89.44 105 SER A CA 1
ATOM 875 C C . SER A 1 105 ? 11.539 -10.938 -8.977 1 89.44 105 SER A C 1
ATOM 877 O O . SER A 1 105 ? 11.867 -11.859 -9.727 1 89.44 105 SER A O 1
ATOM 879 N N . LEU A 1 106 ? 10.312 -10.68 -8.664 1 93.62 106 LEU A N 1
ATOM 880 C CA . LEU A 1 106 ? 9.258 -11.617 -9.016 1 93.62 106 LEU A CA 1
ATOM 881 C C . LEU A 1 106 ? 8.531 -11.18 -10.281 1 93.62 106 LEU A C 1
ATOM 883 O O . LEU A 1 106 ? 7.871 -11.992 -10.938 1 93.62 106 LEU A O 1
ATOM 887 N N . VAL A 1 107 ? 8.656 -9.93 -10.625 1 95.25 107 VAL A N 1
ATOM 888 C CA . VAL A 1 107 ? 7.91 -9.391 -11.758 1 95.25 107 VAL A CA 1
ATOM 889 C C . VAL A 1 107 ? 8.391 -10.055 -13.055 1 95.25 107 VAL A C 1
ATOM 891 O O . VAL A 1 107 ? 9.594 -10.148 -13.297 1 95.25 107 VAL A O 1
ATOM 894 N N . ASP A 1 108 ? 7.539 -10.578 -13.789 1 93.69 108 ASP A N 1
ATOM 895 C CA . ASP A 1 108 ? 7.73 -11.094 -15.141 1 93.69 108 ASP A CA 1
ATOM 896 C C . ASP A 1 108 ? 7.02 -10.211 -16.172 1 93.69 108 ASP A C 1
ATOM 898 O O . ASP A 1 108 ? 5.805 -10.312 -16.344 1 93.69 108 ASP A O 1
ATOM 902 N N . GLU A 1 109 ? 7.75 -9.445 -16.906 1 92.81 109 GLU A N 1
ATOM 903 C CA . GLU A 1 109 ? 7.184 -8.453 -17.828 1 92.81 109 GLU A CA 1
ATOM 904 C C . GLU A 1 109 ? 6.367 -9.125 -18.922 1 92.81 109 GLU A C 1
ATOM 906 O O . GLU A 1 109 ? 5.367 -8.57 -19.391 1 92.81 109 GLU A O 1
ATOM 911 N N . ALA A 1 110 ? 6.859 -10.266 -19.391 1 95.94 110 ALA A N 1
ATOM 912 C CA . ALA A 1 110 ? 6.109 -10.992 -20.406 1 95.94 110 ALA A CA 1
ATOM 913 C C . ALA A 1 110 ? 4.754 -11.445 -19.875 1 95.94 110 ALA A C 1
ATOM 915 O O . ALA A 1 110 ? 3.75 -11.414 -20.578 1 95.94 110 ALA A O 1
ATOM 916 N N . GLN A 1 111 ? 4.754 -11.883 -18.641 1 97.5 111 GLN A N 1
ATOM 917 C CA . GLN A 1 111 ? 3.504 -12.266 -17.984 1 97.5 111 GLN A CA 1
ATOM 918 C C . GLN A 1 111 ? 2.562 -11.07 -17.859 1 97.5 111 GLN A C 1
ATOM 920 O O . GLN A 1 111 ? 1.362 -11.188 -18.125 1 97.5 111 GLN A O 1
ATOM 925 N N . ILE A 1 112 ? 3.115 -9.922 -17.5 1 97.81 112 ILE A N 1
ATOM 926 C CA . ILE A 1 112 ? 2.322 -8.711 -17.359 1 97.81 112 ILE A CA 1
ATOM 927 C C . ILE A 1 112 ? 1.726 -8.32 -18.703 1 97.81 112 ILE A C 1
ATOM 929 O O . ILE A 1 112 ? 0.562 -7.918 -18.781 1 97.81 112 ILE A O 1
ATOM 933 N N . ALA A 1 113 ? 2.512 -8.508 -19.734 1 95.62 113 ALA A N 1
ATOM 934 C CA . ALA A 1 113 ? 2.027 -8.195 -21.078 1 95.62 113 ALA A CA 1
ATOM 935 C C . ALA A 1 113 ? 0.853 -9.094 -21.453 1 95.62 113 ALA A C 1
ATOM 937 O O . ALA A 1 113 ? -0.132 -8.633 -22.031 1 95.62 113 ALA A O 1
ATOM 938 N N . ARG A 1 114 ? 0.936 -10.359 -21.156 1 97.88 114 ARG A N 1
ATOM 939 C CA . ARG A 1 114 ? -0.161 -11.281 -21.438 1 97.88 114 ARG A CA 1
ATOM 940 C C . ARG A 1 114 ? -1.405 -10.906 -20.641 1 97.88 114 ARG A C 1
ATOM 942 O O . ARG A 1 114 ? -2.516 -10.906 -21.172 1 97.88 114 ARG A O 1
ATOM 949 N N . ILE A 1 115 ? -1.217 -10.523 -19.438 1 98.44 115 ILE A N 1
ATOM 950 C CA . ILE A 1 115 ? -2.332 -10.172 -18.562 1 98.44 115 ILE A CA 1
ATOM 951 C C . ILE A 1 115 ? -3.025 -8.922 -19.109 1 98.44 115 ILE A C 1
ATOM 953 O O . ILE A 1 115 ? -4.258 -8.859 -19.156 1 98.44 115 ILE A O 1
ATOM 957 N N . THR A 1 116 ? -2.256 -7.934 -19.5 1 97.62 116 THR A N 1
ATOM 958 C CA . THR A 1 116 ? -2.844 -6.707 -20.031 1 97.62 116 THR A CA 1
ATOM 959 C C . THR A 1 116 ? -3.545 -6.969 -21.359 1 97.62 116 THR A C 1
ATOM 961 O O . THR A 1 116 ? -4.555 -6.336 -21.672 1 97.62 116 THR A O 1
ATOM 964 N N . LYS A 1 117 ? -3.02 -7.906 -22.125 1 96.81 117 LYS A N 1
ATOM 965 C CA . LYS A 1 117 ? -3.701 -8.32 -23.344 1 96.81 117 LYS A CA 1
ATOM 966 C C . LYS A 1 117 ? -5.059 -8.945 -23.031 1 96.81 117 LYS A C 1
ATOM 968 O O . LYS A 1 117 ? -6.062 -8.617 -23.672 1 96.81 117 LYS A O 1
ATOM 973 N N . TYR A 1 118 ? -5.059 -9.852 -21.984 1 97.25 118 TYR A N 1
ATOM 974 C CA . TYR A 1 118 ? -6.316 -10.461 -21.562 1 97.25 118 TYR A CA 1
ATOM 975 C C . TYR A 1 118 ? -7.309 -9.391 -21.125 1 97.25 118 TYR A C 1
ATOM 977 O O . TYR A 1 118 ? -8.5 -9.477 -21.422 1 97.25 118 TYR A O 1
ATOM 985 N N . LEU A 1 119 ? -6.855 -8.391 -20.438 1 97.69 119 LEU A N 1
ATOM 986 C CA . LEU A 1 119 ? -7.695 -7.301 -19.953 1 97.69 119 LEU A CA 1
ATOM 987 C C . LEU A 1 119 ? -8.328 -6.547 -21.125 1 97.69 119 LEU A C 1
ATOM 989 O O . LEU A 1 119 ? -9.5 -6.168 -21.062 1 97.69 119 LEU A O 1
ATOM 993 N N . ASN A 1 120 ? -7.57 -6.395 -22.156 1 95.75 120 ASN A N 1
ATOM 994 C CA . ASN A 1 120 ? -8.055 -5.68 -23.344 1 95.75 120 ASN A CA 1
ATOM 995 C C . ASN A 1 120 ? -9.117 -6.477 -24.078 1 95.75 120 ASN A C 1
ATOM 997 O O . ASN A 1 120 ? -10.016 -5.898 -24.703 1 95.75 120 ASN A O 1
ATOM 1001 N N . GLU A 1 121 ? -9.031 -7.73 -23.969 1 96.38 121 GLU A N 1
ATOM 1002 C CA . GLU A 1 121 ? -9.906 -8.617 -24.734 1 96.38 121 GLU A CA 1
ATOM 1003 C C . GLU A 1 121 ? -11.172 -8.945 -23.938 1 96.38 121 GLU A C 1
ATOM 1005 O O . GLU A 1 121 ? -12.188 -9.32 -24.531 1 96.38 121 GLU A O 1
ATOM 1010 N N . ALA A 1 122 ? -11.109 -8.812 -22.641 1 97.75 122 ALA A N 1
ATOM 1011 C CA . ALA A 1 122 ? -12.219 -9.234 -21.781 1 97.75 122 ALA A CA 1
ATOM 1012 C C . ALA A 1 122 ? -13.383 -8.25 -21.891 1 97.75 122 ALA A C 1
ATOM 1014 O O . ALA A 1 122 ? -13.18 -7.035 -21.922 1 97.75 122 ALA A O 1
ATOM 1015 N N . GLU A 1 123 ? -14.594 -8.797 -21.969 1 97.88 123 GLU A N 1
ATOM 1016 C CA . GLU A 1 123 ? -15.797 -7.969 -21.906 1 97.88 123 GLU A CA 1
ATOM 1017 C C . GLU A 1 123 ? -16.156 -7.625 -20.469 1 97.88 123 GLU A C 1
ATOM 1019 O O . GLU A 1 123 ? -16.703 -6.547 -20.188 1 97.88 123 GLU A O 1
ATOM 1024 N N . ARG A 1 124 ? -15.922 -8.594 -19.641 1 97.94 124 ARG A N 1
ATOM 1025 C CA . ARG A 1 124 ? -16.219 -8.43 -18.219 1 97.94 124 ARG A CA 1
ATOM 1026 C C . ARG A 1 124 ? -15.078 -8.977 -17.359 1 97.94 124 ARG A C 1
ATOM 1028 O O . ARG A 1 124 ? -14.531 -10.039 -17.641 1 97.94 124 ARG A O 1
ATOM 1035 N N . VAL A 1 125 ? -14.711 -8.219 -16.344 1 98.69 125 VAL A N 1
ATOM 1036 C CA . VAL A 1 125 ? -13.633 -8.625 -15.438 1 98.69 125 VAL A CA 1
ATOM 1037 C C . VAL A 1 125 ? -14.172 -8.742 -14.016 1 98.69 125 VAL A C 1
ATOM 1039 O O . VAL A 1 125 ? -14.961 -7.906 -13.57 1 98.69 125 VAL A O 1
ATOM 1042 N N . PHE A 1 126 ? -13.797 -9.797 -13.328 1 98.69 126 PHE A N 1
ATOM 1043 C CA . PHE A 1 126 ? -14.109 -9.969 -11.914 1 98.69 126 PHE A CA 1
ATOM 1044 C C . PHE A 1 126 ? -12.836 -10.156 -11.102 1 98.69 126 PHE A C 1
ATOM 1046 O O . PHE A 1 126 ? -11.906 -10.836 -11.547 1 98.69 126 PHE A O 1
ATOM 1053 N N . VAL A 1 127 ? -12.805 -9.539 -9.969 1 98.88 127 VAL A N 1
ATOM 1054 C CA . VAL A 1 127 ? -11.695 -9.734 -9.039 1 98.88 127 VAL A CA 1
ATOM 1055 C C . VAL A 1 127 ? -12.242 -10.039 -7.645 1 98.88 127 VAL A C 1
ATOM 1057 O O . VAL A 1 127 ? -13.227 -9.445 -7.211 1 98.88 127 VAL A O 1
ATOM 1060 N N . CYS A 1 128 ? -11.625 -11.008 -6.953 1 98.75 128 CYS A N 1
ATOM 1061 C CA . CYS A 1 128 ? -12.148 -11.352 -5.633 1 98.75 128 CYS A CA 1
ATOM 1062 C C . CYS A 1 128 ? -11.008 -11.641 -4.66 1 98.75 128 CYS A C 1
ATOM 1064 O O . CYS A 1 128 ? -9.883 -11.906 -5.078 1 98.75 128 CYS A O 1
ATOM 1066 N N . GLY A 1 129 ? -11.203 -11.57 -3.477 1 98.5 129 GLY A N 1
ATOM 1067 C CA . GLY A 1 129 ? -10.344 -11.867 -2.338 1 98.5 129 GLY A CA 1
ATOM 1068 C C . GLY A 1 129 ? -11.055 -11.734 -1.006 1 98.5 129 GLY A C 1
ATOM 1069 O O . GLY A 1 129 ? -12.211 -11.305 -0.953 1 98.5 129 GLY A O 1
ATOM 1070 N N . LYS A 1 130 ? -10.391 -12.109 -0.003 1 97.5 130 LYS A N 1
ATOM 1071 C CA . LYS A 1 130 ? -10.938 -12.016 1.349 1 97.5 130 LYS A CA 1
ATOM 1072 C C . LYS A 1 130 ? -10.062 -11.125 2.23 1 97.5 130 LYS A C 1
ATOM 1074 O O . LYS A 1 130 ? -8.852 -11.039 2.029 1 97.5 130 LYS A O 1
ATOM 1079 N N . GLY A 1 131 ? -10.734 -10.484 3.258 1 96.44 131 GLY A N 1
ATOM 1080 C CA . GLY A 1 131 ? -9.961 -9.656 4.172 1 96.44 131 GLY A CA 1
ATOM 1081 C C . GLY A 1 131 ? -9.156 -8.578 3.467 1 96.44 131 GLY A C 1
ATOM 1082 O O . GLY A 1 131 ? -9.695 -7.828 2.648 1 96.44 131 GLY A O 1
ATOM 1083 N N . SER A 1 132 ? -7.859 -8.5 3.82 1 97.94 132 SER A N 1
ATOM 1084 C CA . SER A 1 132 ? -6.988 -7.504 3.205 1 97.94 132 SER A CA 1
ATOM 1085 C C . SER A 1 132 ? -6.93 -7.68 1.691 1 97.94 132 SER A C 1
ATOM 1087 O O . SER A 1 132 ? -6.906 -6.699 0.945 1 97.94 132 SER A O 1
ATOM 1089 N N . SER A 1 133 ? -6.926 -8.922 1.269 1 98.5 133 SER A N 1
ATOM 1090 C CA . SER A 1 133 ? -6.934 -9.211 -0.163 1 98.5 133 SER A CA 1
ATOM 1091 C C . SER A 1 133 ? -8.219 -8.703 -0.816 1 98.5 133 SER A C 1
ATOM 1093 O O . SER A 1 133 ? -8.188 -8.203 -1.944 1 98.5 133 SER A O 1
ATOM 1095 N N . GLY A 1 134 ? -9.336 -8.883 -0.072 1 98.69 134 GLY A N 1
ATOM 1096 C CA . GLY A 1 134 ? -10.594 -8.375 -0.573 1 98.69 134 GLY A CA 1
ATOM 1097 C C . GLY A 1 134 ? -10.609 -6.863 -0.724 1 98.69 134 GLY A C 1
ATOM 1098 O O . GLY A 1 134 ? -11.156 -6.336 -1.695 1 98.69 134 GLY A O 1
ATOM 1099 N N . LEU A 1 135 ? -10.039 -6.195 0.208 1 98.75 135 LEU A N 1
ATOM 1100 C CA . LEU A 1 135 ? -9.945 -4.738 0.147 1 98.75 135 LEU A CA 1
ATOM 1101 C C . LEU A 1 135 ? -9.109 -4.297 -1.046 1 98.75 135 LEU A C 1
ATOM 1103 O O . LEU A 1 135 ? -9.422 -3.297 -1.696 1 98.75 135 LEU A O 1
ATOM 1107 N N . THR A 1 136 ? -8.023 -5.035 -1.391 1 98.81 136 THR A N 1
ATOM 1108 C CA . THR A 1 136 ? -7.219 -4.715 -2.562 1 98.81 136 THR A CA 1
ATOM 1109 C C . THR A 1 136 ? -7.992 -5 -3.846 1 98.81 136 THR A C 1
ATOM 1111 O O . THR A 1 136 ? -7.82 -4.301 -4.848 1 98.81 136 THR A O 1
ATOM 1114 N N . ALA A 1 137 ? -8.844 -6.031 -3.785 1 98.88 137 ALA A N 1
ATOM 1115 C CA . ALA A 1 137 ? -9.719 -6.293 -4.926 1 98.88 137 ALA A CA 1
ATOM 1116 C C . ALA A 1 137 ? -10.633 -5.102 -5.199 1 98.88 137 ALA A C 1
ATOM 1118 O O . ALA A 1 137 ? -10.789 -4.684 -6.352 1 98.88 137 ALA A O 1
ATOM 1119 N N . SER A 1 138 ? -11.219 -4.555 -4.164 1 98.81 138 SER A N 1
ATOM 1120 C CA . SER A 1 138 ? -12.062 -3.371 -4.297 1 98.81 138 SER A CA 1
ATOM 1121 C C . SER A 1 138 ? -11.273 -2.189 -4.852 1 98.81 138 SER A C 1
ATOM 1123 O O . SER A 1 138 ? -11.797 -1.412 -5.656 1 98.81 138 SER A O 1
ATOM 1125 N N . GLU A 1 139 ? -10.039 -2.045 -4.43 1 98.75 139 GLU A N 1
ATOM 1126 C CA . GLU A 1 139 ? -9.18 -0.986 -4.953 1 98.75 139 GLU A CA 1
ATOM 1127 C C . GLU A 1 139 ? -8.93 -1.167 -6.449 1 98.75 139 GLU A C 1
ATOM 1129 O O . GLU A 1 139 ? -8.93 -0.194 -7.207 1 98.75 139 GLU A O 1
ATOM 1134 N N . MET A 1 140 ? -8.656 -2.414 -6.832 1 98.75 140 MET A N 1
ATOM 1135 C CA . MET A 1 140 ? -8.477 -2.693 -8.258 1 98.75 140 MET A CA 1
ATOM 1136 C C . MET A 1 140 ? -9.703 -2.268 -9.047 1 98.75 140 MET A C 1
ATOM 1138 O O . MET A 1 140 ? -9.586 -1.641 -10.102 1 98.75 140 MET A O 1
ATOM 1142 N N . GLU A 1 141 ? -10.867 -2.611 -8.484 1 98.69 141 GLU A N 1
ATOM 1143 C CA . GLU A 1 141 ? -12.109 -2.236 -9.156 1 98.69 141 GLU A CA 1
ATOM 1144 C C . GLU A 1 141 ? -12.203 -0.724 -9.344 1 98.69 141 GLU A C 1
ATOM 1146 O O . GLU A 1 141 ? -12.438 -0.244 -10.453 1 98.69 141 GLU A O 1
ATOM 1151 N N . ILE A 1 142 ? -11.945 0.013 -8.297 1 97.19 142 ILE A N 1
ATOM 1152 C CA . ILE A 1 142 ? -12.07 1.467 -8.32 1 97.19 142 ILE A CA 1
ATOM 1153 C C . ILE A 1 142 ? -11.094 2.053 -9.336 1 97.19 142 ILE A C 1
ATOM 1155 O O . ILE A 1 142 ? -11.484 2.881 -10.164 1 97.19 142 ILE A O 1
ATOM 1159 N N . ARG A 1 143 ? -9.938 1.598 -9.406 1 96.94 143 ARG A N 1
ATOM 1160 C CA . ARG A 1 143 ? -8.891 2.193 -10.227 1 96.94 143 ARG A CA 1
ATOM 1161 C C . ARG A 1 143 ? -9.055 1.79 -11.688 1 96.94 143 ARG A C 1
ATOM 1163 O O . ARG A 1 143 ? -8.898 2.619 -12.586 1 96.94 143 ARG A O 1
ATOM 1170 N N . PHE A 1 144 ? -9.32 0.549 -11.922 1 97.94 144 PHE A N 1
ATOM 1171 C CA . PHE A 1 144 ? -9.391 0.057 -13.297 1 97.94 144 PHE A CA 1
ATOM 1172 C C . PHE A 1 144 ? -10.68 0.501 -13.969 1 97.94 144 PHE A C 1
ATOM 1174 O O . PHE A 1 144 ? -10.711 0.722 -15.18 1 97.94 144 PHE A O 1
ATOM 1181 N N . MET A 1 145 ? -11.742 0.599 -13.164 1 96.75 145 MET A N 1
ATOM 1182 C CA . MET A 1 145 ? -13 1.104 -13.719 1 96.75 145 MET A CA 1
ATOM 1183 C C . MET A 1 145 ? -12.812 2.504 -14.297 1 96.75 145 MET A C 1
ATOM 1185 O O . MET A 1 145 ? -13.398 2.84 -15.32 1 96.75 145 MET A O 1
ATOM 1189 N N . ARG A 1 146 ? -11.969 3.309 -13.734 1 94.19 146 ARG A N 1
ATOM 1190 C CA . ARG A 1 146 ? -11.742 4.695 -14.133 1 94.19 146 ARG A CA 1
ATOM 1191 C C . ARG A 1 146 ? -11.07 4.773 -15.492 1 94.19 146 ARG A C 1
ATOM 1193 O O . ARG A 1 146 ? -11.148 5.801 -16.172 1 94.19 146 ARG A O 1
ATOM 1200 N N . ILE A 1 147 ? -10.461 3.664 -15.852 1 94.5 147 ILE A N 1
ATOM 1201 C CA . ILE A 1 147 ? -9.758 3.697 -17.125 1 94.5 147 ILE A CA 1
ATOM 1202 C C . ILE A 1 147 ? -10.445 2.762 -18.125 1 94.5 147 ILE A C 1
ATOM 1204 O O . ILE A 1 147 ? -9.82 2.295 -19.078 1 94.5 147 ILE A O 1
ATOM 1208 N N . GLY A 1 148 ? -11.68 2.367 -17.812 1 93.5 148 GLY A N 1
ATOM 1209 C CA . GLY A 1 148 ? -12.547 1.81 -18.828 1 93.5 148 GLY A CA 1
ATOM 1210 C C . GLY A 1 148 ? -12.734 0.309 -18.703 1 93.5 148 GLY A C 1
ATOM 1211 O O . GLY A 1 148 ? -13.352 -0.32 -19.562 1 93.5 148 GLY A O 1
ATOM 1212 N N . VAL A 1 149 ? -12.234 -0.294 -17.703 1 96.88 149 VAL A N 1
ATOM 1213 C CA . VAL A 1 149 ? -12.43 -1.729 -17.516 1 96.88 149 VAL A CA 1
ATOM 1214 C C . VAL A 1 149 ? -13.789 -1.995 -16.875 1 96.88 149 VAL A C 1
ATOM 1216 O O . VAL A 1 149 ? -14.148 -1.36 -15.891 1 96.88 149 VAL A O 1
ATOM 1219 N N . ASP A 1 150 ? -14.578 -2.82 -17.5 1 98.06 150 ASP A N 1
ATOM 1220 C CA . ASP A 1 150 ? -15.797 -3.299 -16.844 1 98.06 150 ASP A CA 1
ATOM 1221 C C . ASP A 1 150 ? -15.484 -4.359 -15.797 1 98.06 150 ASP A C 1
ATOM 1223 O O . ASP A 1 150 ? -15.367 -5.543 -16.109 1 98.06 150 ASP A O 1
ATOM 1227 N N . ILE A 1 151 ? -15.391 -3.895 -14.594 1 98.56 151 ILE A N 1
ATOM 1228 C CA . ILE A 1 151 ? -14.836 -4.754 -13.555 1 98.56 151 ILE A CA 1
ATOM 1229 C C . ILE A 1 151 ? -15.695 -4.664 -12.297 1 98.56 151 ILE A C 1
ATOM 1231 O O . ILE A 1 151 ? -16.156 -3.578 -11.93 1 98.56 151 ILE A O 1
ATOM 1235 N N . ASP A 1 152 ? -15.945 -5.812 -11.609 1 98.38 152 ASP A N 1
ATOM 1236 C CA . ASP A 1 152 ? -16.562 -5.898 -10.289 1 98.38 152 ASP A CA 1
ATOM 1237 C C . ASP A 1 152 ? -15.648 -6.641 -9.305 1 98.38 152 ASP A C 1
ATOM 1239 O O . ASP A 1 152 ? -14.883 -7.52 -9.703 1 98.38 152 ASP A O 1
ATOM 1243 N N . SER A 1 153 ? -15.711 -6.227 -8.07 1 98.75 153 SER A N 1
ATOM 1244 C CA . SER A 1 153 ? -14.969 -6.93 -7.031 1 98.75 153 SER A CA 1
ATOM 1245 C C . SER A 1 153 ? -15.906 -7.609 -6.043 1 98.75 153 SER A C 1
ATOM 1247 O O . SER A 1 153 ? -17.031 -7.145 -5.824 1 98.75 153 SER A O 1
ATOM 1249 N N . LEU A 1 154 ? -15.477 -8.695 -5.496 1 98.12 154 LEU A N 1
ATOM 1250 C CA . LEU A 1 154 ? -16.266 -9.461 -4.543 1 98.12 154 LEU A CA 1
ATOM 1251 C C . LEU A 1 154 ? -15.43 -9.844 -3.324 1 98.12 154 LEU A C 1
ATOM 1253 O O . LEU A 1 154 ? -14.258 -10.195 -3.457 1 98.12 154 LEU A O 1
ATOM 1257 N N . GLN A 1 155 ? -16.109 -9.781 -2.158 1 97.75 155 GLN A N 1
ATOM 1258 C CA . GLN A 1 155 ? -15.445 -10.195 -0.926 1 97.75 155 GLN A CA 1
ATOM 1259 C C . GLN A 1 155 ? -16.266 -11.234 -0.172 1 97.75 155 GLN A C 1
ATOM 1261 O O . GLN A 1 155 ? -15.75 -11.938 0.696 1 97.75 155 GLN A O 1
ATOM 1266 N N . ASP A 1 156 ? -17.547 -11.266 -0.5 1 97 156 ASP A N 1
ATOM 1267 C CA . ASP A 1 156 ? -18.453 -12.188 0.179 1 97 156 ASP A CA 1
ATOM 1268 C C . ASP A 1 156 ? -18.297 -13.609 -0.366 1 97 156 ASP A C 1
ATOM 1270 O O . ASP A 1 156 ? -18.359 -13.82 -1.579 1 97 156 ASP A O 1
ATOM 1274 N N . SER A 1 157 ? -18.156 -14.547 0.565 1 96.44 157 SER A N 1
ATOM 1275 C CA . SER A 1 157 ? -17.859 -15.922 0.171 1 96.44 157 SER A CA 1
ATOM 1276 C C . SER A 1 157 ? -18.938 -16.484 -0.733 1 96.44 157 SER A C 1
ATOM 1278 O O . SER A 1 157 ? -18.656 -17.109 -1.757 1 96.44 157 SER A O 1
ATOM 1280 N N . ASP A 1 158 ? -20.172 -16.281 -0.401 1 96.12 158 ASP A N 1
ATOM 1281 C CA . ASP A 1 158 ? -21.281 -16.828 -1.18 1 96.12 158 ASP A CA 1
ATOM 1282 C C . ASP A 1 158 ? -21.359 -16.172 -2.557 1 96.12 158 ASP A C 1
ATOM 1284 O O . ASP A 1 158 ? -21.594 -16.844 -3.561 1 96.12 158 ASP A O 1
ATOM 1288 N N . LEU A 1 159 ? -21.172 -14.914 -2.574 1 96.5 159 LEU A N 1
ATOM 1289 C CA . LEU A 1 159 ? -21.219 -14.195 -3.842 1 96.5 159 LEU A CA 1
ATOM 1290 C C . LEU A 1 159 ? -20.078 -14.633 -4.754 1 96.5 159 LEU A C 1
ATOM 1292 O O . LEU A 1 159 ? -20.25 -14.727 -5.969 1 96.5 159 LEU A O 1
ATOM 1296 N N . ILE A 1 160 ? -18.906 -14.859 -4.168 1 97 160 ILE A N 1
ATOM 1297 C CA . ILE A 1 160 ? -17.766 -15.32 -4.938 1 97 160 ILE A CA 1
ATOM 1298 C C . ILE A 1 160 ? -18.094 -16.656 -5.594 1 97 160 ILE A C 1
ATOM 1300 O O . ILE A 1 160 ? -17.891 -16.844 -6.797 1 97 160 ILE A O 1
ATOM 1304 N N . ARG A 1 161 ? -18.656 -17.531 -4.805 1 95 161 ARG A N 1
ATOM 1305 C CA . ARG A 1 161 ? -19 -18.844 -5.336 1 95 161 ARG A CA 1
ATOM 1306 C C . ARG A 1 161 ? -20.078 -18.734 -6.41 1 95 161 ARG A C 1
ATOM 1308 O O . ARG A 1 161 ? -20 -19.391 -7.449 1 95 161 ARG A O 1
ATOM 1315 N N . MET A 1 162 ? -21.078 -17.922 -6.18 1 94.5 162 MET A N 1
ATOM 1316 C CA . MET A 1 162 ? -22.203 -17.75 -7.109 1 94.5 162 MET A CA 1
ATOM 1317 C C . MET A 1 162 ? -21.719 -17.188 -8.438 1 94.5 162 MET A C 1
ATOM 1319 O O . MET A 1 162 ? -22.25 -17.516 -9.492 1 94.5 162 MET A O 1
ATOM 1323 N N . GLN A 1 163 ? -20.688 -16.375 -8.398 1 95 163 GLN A N 1
ATOM 1324 C CA . GLN A 1 163 ? -20.188 -15.711 -9.602 1 95 163 GLN A CA 1
ATOM 1325 C C . GLN A 1 163 ? -19.625 -16.719 -10.594 1 95 163 GLN A C 1
ATOM 1327 O O . GLN A 1 163 ? -19.547 -16.438 -11.797 1 95 163 GLN A O 1
ATOM 1332 N N . ALA A 1 164 ? -19.25 -17.859 -10.117 1 94.12 164 ALA A N 1
ATOM 1333 C CA . ALA A 1 164 ? -18.641 -18.891 -10.953 1 94.12 164 ALA A CA 1
ATOM 1334 C C . ALA A 1 164 ? -19.594 -19.297 -12.086 1 94.12 164 ALA A C 1
ATOM 1336 O O . ALA A 1 164 ? -19.141 -19.562 -13.203 1 94.12 164 ALA A O 1
ATOM 1337 N N . VAL A 1 165 ? -20.875 -19.266 -11.875 1 93.5 165 VAL A N 1
ATOM 1338 C CA . VAL A 1 165 ? -21.875 -19.781 -12.812 1 93.5 165 VAL A CA 1
ATOM 1339 C C . VAL A 1 165 ? -22.016 -18.844 -14 1 93.5 165 VAL A C 1
ATOM 1341 O O . VAL A 1 165 ? -22.438 -19.25 -15.086 1 93.5 165 VAL A O 1
ATOM 1344 N N . PHE A 1 166 ? -21.594 -17.656 -13.875 1 92.69 166 PHE A N 1
ATOM 1345 C CA . PHE A 1 166 ? -21.859 -16.641 -14.883 1 92.69 166 PHE A CA 1
ATOM 1346 C C . PHE A 1 166 ? -20.625 -16.375 -15.734 1 92.69 166 PHE A C 1
ATOM 1348 O O . PHE A 1 166 ? -20.641 -15.5 -16.594 1 92.69 166 PHE A O 1
ATOM 1355 N N . GLN A 1 167 ? -19.547 -17.047 -15.5 1 95.88 167 GLN A N 1
ATOM 1356 C CA . GLN A 1 167 ? -18.312 -16.812 -16.25 1 95.88 167 GLN A CA 1
ATOM 1357 C C . GLN A 1 167 ? -18.359 -17.516 -17.609 1 95.88 167 GLN A C 1
ATOM 1359 O O . GLN A 1 167 ? -19.141 -18.453 -17.812 1 95.88 167 GLN A O 1
ATOM 1364 N N . ASP A 1 168 ? -17.609 -17.016 -18.562 1 97.31 168 ASP A N 1
ATOM 1365 C CA . ASP A 1 168 ? -17.484 -17.609 -19.906 1 97.31 168 ASP A CA 1
ATOM 1366 C C . ASP A 1 168 ? -16.203 -17.156 -20.578 1 97.31 168 ASP A C 1
ATOM 1368 O O . ASP A 1 168 ? -15.297 -16.625 -19.938 1 97.31 168 ASP A O 1
ATOM 1372 N N . LYS A 1 169 ? -16.141 -17.375 -21.875 1 97.31 169 LYS A N 1
ATOM 1373 C CA . LYS A 1 169 ? -14.906 -17.156 -22.641 1 97.31 169 LYS A CA 1
ATOM 1374 C C . LYS A 1 169 ? -14.609 -15.656 -22.781 1 97.31 169 LYS A C 1
ATOM 1376 O O . LYS A 1 169 ? -13.508 -15.273 -23.156 1 97.31 169 LYS A O 1
ATOM 1381 N N . LYS A 1 170 ? -15.594 -14.867 -22.484 1 97.81 170 LYS A N 1
ATOM 1382 C CA . LYS A 1 170 ? -15.422 -13.43 -22.625 1 97.81 170 LYS A CA 1
ATOM 1383 C C . LYS A 1 170 ? -15.07 -12.781 -21.297 1 97.81 170 LYS A C 1
ATOM 1385 O O . LYS A 1 170 ? -14.852 -11.57 -21.219 1 97.81 170 LYS A O 1
ATOM 1390 N N . SER A 1 171 ? -14.977 -13.578 -20.266 1 98.12 171 SER A N 1
ATOM 1391 C CA . SER A 1 171 ? -14.727 -13.102 -18.922 1 98.12 171 SER A CA 1
ATOM 1392 C C . SER A 1 171 ? -13.266 -13.297 -18.531 1 98.12 171 SER A C 1
ATOM 1394 O O . SER A 1 171 ? -12.594 -14.188 -19.047 1 98.12 171 SER A O 1
ATOM 1396 N N . MET A 1 172 ? -12.789 -12.438 -17.703 1 98.75 172 MET A N 1
ATOM 1397 C CA . MET A 1 172 ? -11.516 -12.594 -17.016 1 98.75 172 MET A CA 1
ATOM 1398 C C . MET A 1 172 ? -11.703 -12.508 -15.5 1 98.75 172 MET A C 1
ATOM 1400 O O . MET A 1 172 ? -12.414 -11.633 -15.008 1 98.75 172 MET A O 1
ATOM 1404 N N . VAL A 1 173 ? -11.117 -13.422 -14.797 1 98.81 173 VAL A N 1
ATOM 1405 C CA . VAL A 1 173 ? -11.297 -13.492 -13.352 1 98.81 173 VAL A CA 1
ATOM 1406 C C . VAL A 1 173 ? -9.938 -13.414 -12.664 1 98.81 173 VAL A C 1
ATOM 1408 O O . VAL A 1 173 ? -9.023 -14.18 -12.977 1 98.81 173 VAL A O 1
ATOM 1411 N N . PHE A 1 174 ? -9.844 -12.445 -11.742 1 98.94 174 PHE A N 1
ATOM 1412 C CA . PHE A 1 174 ? -8.703 -12.367 -10.836 1 98.94 174 PHE A CA 1
ATOM 1413 C C . PHE A 1 174 ? -9.062 -12.93 -9.469 1 98.94 174 PHE A C 1
ATOM 1415 O O . PHE A 1 174 ? -10.094 -12.57 -8.891 1 98.94 174 PHE A O 1
ATOM 1422 N N . GLY A 1 175 ? -8.281 -13.82 -8.945 1 98.88 175 GLY A N 1
ATOM 1423 C CA . GLY A 1 175 ? -8.328 -14.234 -7.555 1 98.88 175 GLY A CA 1
ATOM 1424 C C . GLY A 1 175 ? -7.102 -13.82 -6.766 1 98.88 175 GLY A C 1
ATOM 1425 O O . GLY A 1 175 ? -5.969 -14.07 -7.188 1 98.88 175 GLY A O 1
ATOM 1426 N N . ILE A 1 176 ? -7.312 -13.133 -5.633 1 98.88 176 ILE A N 1
ATOM 1427 C CA . ILE A 1 176 ? -6.207 -12.727 -4.773 1 98.88 176 ILE A CA 1
ATOM 1428 C C . ILE A 1 176 ? -6.211 -13.562 -3.492 1 98.88 176 ILE A C 1
ATOM 1430 O O . ILE A 1 176 ? -7.152 -13.492 -2.701 1 98.88 176 ILE A O 1
ATOM 1434 N N . SER A 1 177 ? -5.238 -14.312 -3.305 1 98.19 177 SER A N 1
ATOM 1435 C CA . SER A 1 177 ? -5.043 -15.141 -2.117 1 98.19 177 SER A CA 1
ATOM 1436 C C . SER A 1 177 ? -3.562 -15.273 -1.776 1 98.19 177 SER A C 1
ATOM 1438 O O . SER A 1 177 ? -2.861 -16.109 -2.352 1 98.19 177 SER A O 1
ATOM 1440 N N . ILE A 1 178 ? -3.141 -14.508 -0.815 1 96.62 178 ILE A N 1
ATOM 1441 C CA . ILE A 1 178 ? -1.724 -14.5 -0.47 1 96.62 178 ILE A CA 1
ATOM 1442 C C . ILE A 1 178 ? -1.277 -15.898 -0.069 1 96.62 178 ILE A C 1
ATOM 1444 O O . ILE A 1 178 ? -0.245 -16.391 -0.537 1 96.62 178 ILE A O 1
ATOM 1448 N N . SER A 1 179 ? -2.066 -16.594 0.677 1 93.88 179 SER A N 1
ATOM 1449 C CA . SER A 1 179 ? -1.731 -17.938 1.162 1 93.88 179 SER A CA 1
ATOM 1450 C C . SER A 1 179 ? -1.9 -18.984 0.066 1 93.88 179 SER A C 1
ATOM 1452 O O . SER A 1 179 ? -1.414 -20.109 0.195 1 93.88 179 SER A O 1
ATOM 1454 N N . GLY A 1 180 ? -2.664 -18.672 -0.964 1 95.75 180 GLY A N 1
ATOM 1455 C CA . GLY A 1 180 ? -2.992 -19.625 -2.008 1 95.75 180 GLY A CA 1
ATOM 1456 C C . GLY A 1 180 ? -3.924 -20.734 -1.538 1 95.75 180 GLY A C 1
ATOM 1457 O O . GLY A 1 180 ? -3.979 -21.797 -2.139 1 95.75 180 GLY A O 1
ATOM 1458 N N . GLU A 1 181 ? -4.648 -20.406 -0.439 1 94.69 181 GLU A N 1
ATOM 1459 C CA . GLU A 1 181 ? -5.406 -21.5 0.158 1 94.69 181 GLU A CA 1
ATOM 1460 C C . GLU A 1 181 ? -6.875 -21.109 0.335 1 94.69 181 GLU A C 1
ATOM 1462 O O . GLU A 1 181 ? -7.684 -21.938 0.782 1 94.69 181 GLU A O 1
ATOM 1467 N N . LYS A 1 182 ? -7.23 -19.922 0.008 1 96.25 182 LYS A N 1
ATOM 1468 C CA . LYS A 1 182 ? -8.617 -19.5 0.21 1 96.25 182 LYS A CA 1
ATOM 1469 C C . LYS A 1 182 ? -9.555 -20.25 -0.733 1 96.25 182 LYS A C 1
ATOM 1471 O O . LYS A 1 182 ? -9.555 -20 -1.941 1 96.25 182 LYS A O 1
ATOM 1476 N N . GLU A 1 183 ? -10.383 -21.016 -0.208 1 96 183 GLU A N 1
ATOM 1477 C CA . GLU A 1 183 ? -11.172 -22 -0.955 1 96 183 GLU A CA 1
ATOM 1478 C C . GLU A 1 183 ? -12.117 -21.312 -1.936 1 96 183 GLU A C 1
ATOM 1480 O O . GLU A 1 183 ? -12.203 -21.703 -3.102 1 96 183 GLU A O 1
ATOM 1485 N N . GLU A 1 184 ? -12.891 -20.375 -1.438 1 97.12 184 GLU A N 1
ATOM 1486 C CA . GLU A 1 184 ? -13.875 -19.734 -2.309 1 97.12 184 GLU A CA 1
ATOM 1487 C C . GLU A 1 184 ? -13.195 -19.062 -3.502 1 97.12 184 GLU A C 1
ATOM 1489 O O . GLU A 1 184 ? -13.75 -19.047 -4.605 1 97.12 184 GLU A O 1
ATOM 1494 N N . VAL A 1 185 ? -11.992 -18.531 -3.309 1 98.44 185 VAL A N 1
ATOM 1495 C CA . VAL A 1 185 ? -11.234 -17.891 -4.375 1 98.44 185 VAL A CA 1
ATOM 1496 C C . VAL A 1 185 ? -10.773 -18.938 -5.387 1 98.44 185 VAL A C 1
ATOM 1498 O O . VAL A 1 185 ? -10.969 -18.766 -6.594 1 98.44 185 VAL A O 1
ATOM 1501 N N . LEU A 1 186 ? -10.195 -20 -4.84 1 98.38 186 LEU A N 1
ATOM 1502 C CA . LEU A 1 186 ? -9.703 -21.062 -5.711 1 98.38 186 LEU A CA 1
ATOM 1503 C C . LEU A 1 186 ? -10.852 -21.734 -6.445 1 98.38 186 LEU A C 1
ATOM 1505 O O . LEU A 1 186 ? -10.719 -22.109 -7.617 1 98.38 186 LEU A O 1
ATOM 1509 N N . TYR A 1 187 ? -11.938 -21.891 -5.793 1 98.25 187 TYR A N 1
ATOM 1510 C CA . TYR A 1 187 ? -13.125 -22.469 -6.414 1 98.25 187 TYR A CA 1
ATOM 1511 C C . TYR A 1 187 ? -13.578 -21.641 -7.605 1 98.25 187 TYR A C 1
ATOM 1513 O O . TYR A 1 187 ? -13.844 -22.188 -8.68 1 98.25 187 TYR A O 1
ATOM 1521 N N . LEU A 1 188 ? -13.695 -20.375 -7.418 1 98.56 188 LEU A N 1
ATOM 1522 C CA . LEU A 1 188 ? -14.117 -19.484 -8.5 1 98.56 188 LEU A CA 1
ATOM 1523 C C . LEU A 1 188 ? -13.164 -19.594 -9.688 1 98.56 188 LEU A C 1
ATOM 1525 O O . LEU A 1 188 ? -13.602 -19.672 -10.836 1 98.56 188 LEU A O 1
ATOM 1529 N N . LEU A 1 189 ? -11.883 -19.609 -9.422 1 98.69 189 LEU A N 1
ATOM 1530 C CA . LEU A 1 189 ? -10.891 -19.703 -10.492 1 98.69 189 LEU A CA 1
ATOM 1531 C C . LEU A 1 189 ? -11.031 -21.016 -11.25 1 98.69 189 LEU A C 1
ATOM 1533 O O . LEU A 1 189 ? -11.016 -21.031 -12.477 1 98.69 189 LEU A O 1
ATOM 1537 N N . ARG A 1 190 ? -11.188 -22.094 -10.516 1 98.5 190 ARG A N 1
ATOM 1538 C CA . ARG A 1 190 ? -11.328 -23.406 -11.133 1 98.5 190 ARG A CA 1
ATOM 1539 C C . ARG A 1 190 ? -12.57 -23.469 -12.016 1 98.5 190 ARG A C 1
ATOM 1541 O O . ARG A 1 190 ? -12.5 -23.891 -13.172 1 98.5 190 ARG A O 1
ATOM 1548 N N . GLU A 1 191 ? -13.688 -23.062 -11.492 1 98.56 191 GLU A N 1
ATOM 1549 C CA . GLU A 1 191 ? -14.953 -23.125 -12.211 1 98.56 191 GLU A CA 1
ATOM 1550 C C . GLU A 1 191 ? -14.953 -22.172 -13.406 1 98.56 191 GLU A C 1
ATOM 1552 O O . GLU A 1 191 ? -15.5 -22.5 -14.469 1 98.56 191 GLU A O 1
ATOM 1557 N N . ALA A 1 192 ? -14.352 -21 -13.242 1 98.5 192 ALA A N 1
ATOM 1558 C CA . ALA A 1 192 ? -14.258 -20.047 -14.336 1 98.5 192 ALA A CA 1
ATOM 1559 C C . ALA A 1 192 ? -13.43 -20.609 -15.484 1 98.5 192 ALA A C 1
ATOM 1561 O O . ALA A 1 192 ? -13.797 -20.453 -16.656 1 98.5 192 ALA A O 1
ATOM 1562 N N . LYS A 1 193 ? -12.359 -21.219 -15.117 1 98.25 193 LYS A N 1
ATOM 1563 C CA . LYS A 1 193 ? -11.508 -21.828 -16.141 1 98.25 193 LYS A CA 1
ATOM 1564 C C . LYS A 1 193 ? -12.273 -22.891 -16.922 1 98.25 193 LYS A C 1
ATOM 1566 O O . LYS A 1 193 ? -12.18 -22.953 -18.156 1 98.25 193 LYS A O 1
ATOM 1571 N N . LYS A 1 194 ? -13.016 -23.688 -16.25 1 98 194 LYS A N 1
ATOM 1572 C CA . LYS A 1 194 ? -13.812 -24.734 -16.891 1 98 194 LYS A CA 1
ATOM 1573 C C . LYS A 1 194 ? -14.781 -24.141 -17.906 1 98 194 LYS A C 1
ATOM 1575 O O . LYS A 1 194 ? -15.109 -24.766 -18.906 1 98 194 LYS A O 1
ATOM 1580 N N . ARG A 1 195 ? -15.164 -22.984 -17.641 1 97.88 195 ARG A N 1
ATOM 1581 C CA . ARG A 1 195 ? -16.172 -22.328 -18.469 1 97.88 195 ARG A CA 1
ATOM 1582 C C . ARG A 1 195 ? -15.516 -21.453 -19.531 1 97.88 195 ARG A C 1
ATOM 1584 O O . ARG A 1 195 ? -16.203 -20.703 -20.25 1 97.88 195 ARG A O 1
ATOM 1591 N N . GLY A 1 196 ? -14.164 -21.453 -19.547 1 97.69 196 GLY A N 1
ATOM 1592 C CA . GLY A 1 196 ? -13.438 -20.859 -20.656 1 97.69 196 GLY A CA 1
ATOM 1593 C C . GLY A 1 196 ? -12.891 -19.484 -20.328 1 97.69 196 GLY A C 1
ATOM 1594 O O . GLY A 1 196 ? -12.234 -18.859 -21.172 1 97.69 196 GLY A O 1
ATOM 1595 N N . ALA A 1 197 ? -13.117 -18.984 -19.156 1 98.5 197 ALA A N 1
ATOM 1596 C CA . ALA A 1 197 ? -12.633 -17.656 -18.766 1 98.5 197 ALA A CA 1
ATOM 1597 C C . ALA A 1 197 ? -11.117 -17.656 -18.594 1 98.5 197 ALA A C 1
ATOM 1599 O O . ALA A 1 197 ? -10.516 -18.688 -18.297 1 98.5 197 ALA A O 1
ATOM 1600 N N . ARG A 1 198 ? -10.492 -16.484 -18.828 1 98.56 198 ARG A N 1
ATOM 1601 C CA . ARG A 1 198 ? -9.109 -16.297 -18.391 1 98.56 198 ARG A CA 1
ATOM 1602 C C . ARG A 1 198 ? -9.031 -16.078 -16.891 1 98.56 198 ARG A C 1
ATOM 1604 O O . ARG A 1 198 ? -9.828 -15.336 -16.312 1 98.56 198 ARG A O 1
ATOM 1611 N N . THR A 1 199 ? -8.156 -16.797 -16.297 1 98.81 199 THR A N 1
ATOM 1612 C CA . THR A 1 199 ? -8.07 -16.75 -14.836 1 98.81 199 THR A CA 1
ATOM 1613 C C . THR A 1 199 ? -6.656 -16.375 -14.383 1 98.81 199 THR A C 1
ATOM 1615 O O . THR A 1 199 ? -5.676 -16.922 -14.906 1 98.81 199 THR A O 1
ATOM 1618 N N . VAL A 1 200 ? -6.539 -15.414 -13.461 1 98.94 200 VAL A N 1
ATOM 1619 C CA . VAL A 1 200 ? -5.262 -14.969 -12.906 1 98.94 200 VAL A CA 1
ATOM 1620 C C . VAL A 1 200 ? -5.281 -15.102 -11.383 1 98.94 200 VAL A C 1
ATOM 1622 O O . VAL A 1 200 ? -6.16 -14.547 -10.719 1 98.94 200 VAL A O 1
ATOM 1625 N N . LEU A 1 201 ? -4.422 -15.852 -10.844 1 98.88 201 LEU A N 1
ATOM 1626 C CA . LEU A 1 201 ? -4.238 -15.938 -9.398 1 98.88 201 LEU A CA 1
ATOM 1627 C C . LEU A 1 201 ? -3.07 -15.07 -8.945 1 98.88 201 LEU A C 1
ATOM 1629 O O . LEU A 1 201 ? -1.967 -15.172 -9.492 1 98.88 201 LEU A O 1
ATOM 1633 N N . ILE A 1 202 ? -3.281 -14.188 -8.047 1 98.88 202 ILE A N 1
ATOM 1634 C CA . ILE A 1 202 ? -2.254 -13.391 -7.387 1 98.88 202 ILE A CA 1
ATOM 1635 C C . ILE A 1 202 ? -1.979 -13.953 -5.996 1 98.88 202 ILE A C 1
ATOM 1637 O O . ILE A 1 202 ? -2.861 -13.961 -5.137 1 98.88 202 ILE A O 1
ATOM 1641 N N . THR A 1 203 ? -0.743 -14.445 -5.777 1 98.44 203 THR A N 1
ATOM 1642 C CA . THR A 1 203 ? -0.49 -15.242 -4.582 1 98.44 203 THR A CA 1
ATOM 1643 C C . THR A 1 203 ? 0.991 -15.211 -4.215 1 98.44 203 THR A C 1
ATOM 1645 O O . THR A 1 203 ? 1.832 -14.828 -5.031 1 98.44 203 THR A O 1
ATOM 1648 N N . ALA A 1 204 ? 1.255 -15.539 -2.928 1 96.69 204 ALA A N 1
ATOM 1649 C CA . ALA A 1 204 ? 2.645 -15.625 -2.488 1 96.69 204 ALA A CA 1
ATOM 1650 C C . ALA A 1 204 ? 3.158 -17.062 -2.572 1 96.69 204 ALA A C 1
ATOM 1652 O O . ALA A 1 204 ? 4.297 -17.344 -2.195 1 96.69 204 ALA A O 1
ATOM 1653 N N . LYS A 1 205 ? 2.312 -17.969 -3.08 1 94.44 205 LYS A N 1
ATOM 1654 C CA . LYS A 1 205 ? 2.654 -19.391 -3.15 1 94.44 205 LYS A CA 1
ATOM 1655 C C . LYS A 1 205 ? 2.717 -19.875 -4.598 1 94.44 205 LYS A C 1
ATOM 1657 O O . LYS A 1 205 ? 1.81 -19.594 -5.387 1 94.44 205 LYS A O 1
ATOM 1662 N N . ASN A 1 206 ? 3.793 -20.578 -4.859 1 92.5 206 ASN A N 1
ATOM 1663 C CA . ASN A 1 206 ? 3.943 -21.172 -6.18 1 92.5 206 ASN A CA 1
ATOM 1664 C C . ASN A 1 206 ? 3.676 -22.688 -6.141 1 92.5 206 ASN A C 1
ATOM 1666 O O . ASN A 1 206 ? 4.562 -23.469 -5.793 1 92.5 206 ASN A O 1
ATOM 1670 N N . LYS A 1 207 ? 2.484 -23.047 -6.516 1 93.12 207 LYS A N 1
ATOM 1671 C CA . LYS A 1 207 ? 2.131 -24.469 -6.559 1 93.12 207 LYS A CA 1
ATOM 1672 C C . LYS A 1 207 ? 1.83 -24.922 -7.988 1 93.12 207 LYS A C 1
ATOM 1674 O O . LYS A 1 207 ? 1.154 -24.203 -8.734 1 93.12 207 LYS A O 1
ATOM 1679 N N . ASP A 1 208 ? 2.236 -26.109 -8.312 1 91.56 208 ASP A N 1
ATOM 1680 C CA . ASP A 1 208 ? 2.049 -26.656 -9.656 1 91.56 208 ASP A CA 1
ATOM 1681 C C . ASP A 1 208 ? 0.564 -26.766 -10 1 91.56 208 ASP A C 1
ATOM 1683 O O . ASP A 1 208 ? 0.166 -26.531 -11.141 1 91.56 208 ASP A O 1
ATOM 1687 N N . ILE A 1 209 ? -0.199 -27.094 -9 1 95.69 209 ILE A N 1
ATOM 1688 C CA . ILE A 1 209 ? -1.617 -27.359 -9.211 1 95.69 209 ILE A CA 1
ATOM 1689 C C . ILE A 1 209 ? -2.307 -26.109 -9.75 1 95.69 209 ILE A C 1
ATOM 1691 O O . ILE A 1 209 ? -3.316 -26.203 -10.453 1 95.69 209 ILE A O 1
ATOM 1695 N N . PHE A 1 210 ? -1.808 -24.906 -9.438 1 97.5 210 PHE A N 1
ATOM 1696 C CA . PHE A 1 210 ? -2.426 -23.672 -9.891 1 97.5 210 PHE A CA 1
ATOM 1697 C C . PHE A 1 210 ? -2.459 -23.609 -11.414 1 97.5 210 PHE A C 1
ATOM 1699 O O . PHE A 1 210 ? -3.377 -23.016 -11.992 1 97.5 210 PHE A O 1
ATOM 1706 N N . GLY A 1 211 ? -1.468 -24.219 -12.055 1 95.62 211 GLY A N 1
ATOM 1707 C CA . GLY A 1 211 ? -1.387 -24.219 -13.508 1 95.62 211 GLY A CA 1
ATOM 1708 C C . GLY A 1 211 ? -2.549 -24.938 -14.172 1 95.62 211 GLY A C 1
ATOM 1709 O O . GLY A 1 211 ? -2.82 -24.719 -15.352 1 95.62 211 GLY A O 1
ATOM 1710 N N . GLU A 1 212 ? -3.201 -25.75 -13.43 1 97.12 212 GLU A N 1
ATOM 1711 C CA . GLU A 1 212 ? -4.305 -26.531 -13.977 1 97.12 212 GLU A CA 1
ATOM 1712 C C . GLU A 1 212 ? -5.535 -25.656 -14.211 1 97.12 212 GLU A C 1
ATOM 1714 O O . GLU A 1 212 ? -6.379 -25.969 -15.055 1 97.12 212 GLU A O 1
ATOM 1719 N N . PHE A 1 213 ? -5.629 -24.547 -13.477 1 98.06 213 PHE A N 1
ATOM 1720 C CA . PHE A 1 213 ? -6.871 -23.797 -13.617 1 98.06 213 PHE A CA 1
ATOM 1721 C C . PHE A 1 213 ? -6.598 -22.297 -13.695 1 98.06 213 PHE A C 1
ATOM 1723 O O . PHE A 1 213 ? -7.523 -21.484 -13.805 1 98.06 213 PHE A O 1
ATOM 1730 N N . CYS A 1 214 ? -5.363 -21.875 -13.672 1 98.56 214 CYS A N 1
ATOM 1731 C CA . CYS A 1 214 ? -5.008 -20.469 -13.836 1 98.56 214 CYS A CA 1
ATOM 1732 C C . CYS A 1 214 ? -4.289 -20.234 -15.164 1 98.56 214 CYS A C 1
ATOM 1734 O O . CYS A 1 214 ? -3.293 -20.906 -15.453 1 98.56 214 CYS A O 1
ATOM 1736 N N . SER A 1 215 ? -4.789 -19.281 -15.922 1 98.44 215 SER A N 1
ATOM 1737 C CA . SER A 1 215 ? -4.059 -18.844 -17.109 1 98.44 215 SER A CA 1
ATOM 1738 C C . SER A 1 215 ? -2.717 -18.219 -16.734 1 98.44 215 SER A C 1
ATOM 1740 O O . SER A 1 215 ? -1.733 -18.391 -17.469 1 98.44 215 SER A O 1
ATOM 1742 N N . GLU A 1 216 ? -2.662 -17.453 -15.664 1 98.56 216 GLU A N 1
ATOM 1743 C CA . GLU A 1 216 ? -1.457 -16.844 -15.109 1 98.56 216 GLU A CA 1
ATOM 1744 C C . GLU A 1 216 ? -1.445 -16.938 -13.586 1 98.56 216 GLU A C 1
ATOM 1746 O O . GLU A 1 216 ? -2.49 -16.812 -12.945 1 98.56 216 GLU A O 1
ATOM 1751 N N . VAL A 1 217 ? -0.306 -17.188 -13.055 1 98.38 217 VAL A N 1
ATOM 1752 C CA . VAL A 1 217 ? -0.071 -17.078 -11.617 1 98.38 217 VAL A CA 1
ATOM 1753 C C . VAL A 1 217 ? 0.934 -15.961 -11.344 1 98.38 217 VAL A C 1
ATOM 1755 O O . VAL A 1 217 ? 2.105 -16.062 -11.711 1 98.38 217 VAL A O 1
ATOM 1758 N N . VAL A 1 218 ? 0.448 -14.898 -10.734 1 98.62 218 VAL A N 1
ATOM 1759 C CA . VAL A 1 218 ? 1.291 -13.758 -10.398 1 98.62 218 VAL A CA 1
ATOM 1760 C C . VAL A 1 218 ? 1.807 -13.898 -8.969 1 98.62 218 VAL A C 1
ATOM 1762 O O . VAL A 1 218 ? 1.026 -13.859 -8.016 1 98.62 218 VAL A O 1
ATOM 1765 N N . LEU A 1 219 ? 3.1 -13.969 -8.812 1 96.88 219 LEU A N 1
ATOM 1766 C CA . LEU A 1 219 ? 3.691 -14.219 -7.5 1 96.88 219 LEU A CA 1
ATOM 1767 C C . LEU A 1 219 ? 3.949 -12.906 -6.766 1 96.88 219 LEU A C 1
ATOM 1769 O O . LEU A 1 219 ? 4.406 -11.93 -7.363 1 96.88 219 LEU A O 1
ATOM 1773 N N . LEU A 1 220 ? 3.604 -12.93 -5.52 1 97.44 220 LEU A N 1
ATOM 1774 C CA . LEU A 1 220 ? 3.861 -11.836 -4.594 1 97.44 220 LEU A CA 1
ATOM 1775 C C . LEU A 1 220 ? 4.973 -12.195 -3.617 1 97.44 220 LEU A C 1
ATOM 1777 O O . LEU A 1 220 ? 5.18 -13.375 -3.311 1 97.44 220 LEU A O 1
ATOM 1781 N N . PRO A 1 221 ? 5.703 -11.18 -3.139 1 93.69 221 PRO A N 1
ATOM 1782 C CA . PRO A 1 221 ? 6.586 -11.484 -2.01 1 93.69 221 PRO A CA 1
ATOM 1783 C C . PRO A 1 221 ? 5.82 -11.852 -0.742 1 93.69 221 PRO A C 1
ATOM 1785 O O . PRO A 1 221 ? 4.766 -11.273 -0.461 1 93.69 221 PRO A O 1
ATOM 1788 N N . SER A 1 222 ? 6.402 -12.758 -0.011 1 90 222 SER A N 1
ATOM 1789 C CA . SER A 1 222 ? 5.789 -13.234 1.224 1 90 222 SER A CA 1
ATOM 1790 C C . SER A 1 222 ? 6.125 -12.32 2.398 1 90 222 SER A C 1
ATOM 1792 O O . SER A 1 222 ? 7.273 -11.906 2.561 1 90 222 SER A O 1
ATOM 1794 N N . LEU A 1 223 ? 5.133 -12.039 3.195 1 89.81 223 LEU A N 1
ATOM 1795 C CA . LEU A 1 223 ? 5.387 -11.305 4.43 1 89.81 223 LEU A CA 1
ATOM 1796 C C . LEU A 1 223 ? 5.973 -12.219 5.496 1 89.81 223 LEU A C 1
ATOM 1798 O O . LEU A 1 223 ? 6.637 -11.758 6.43 1 89.81 223 LEU A O 1
ATOM 1802 N N . LYS A 1 224 ? 5.719 -13.461 5.324 1 86.62 224 LYS A N 1
ATOM 1803 C CA . LYS A 1 224 ? 6.164 -14.438 6.316 1 86.62 224 LYS A CA 1
ATOM 1804 C C . LYS A 1 224 ? 7.684 -14.453 6.434 1 86.62 224 LYS A C 1
ATOM 1806 O O . LYS A 1 224 ? 8.227 -14.672 7.516 1 86.62 224 LYS A O 1
ATOM 1811 N N . HIS A 1 225 ? 8.352 -14.219 5.414 1 80.69 225 HIS A N 1
ATOM 1812 C CA . HIS A 1 225 ? 9.805 -14.297 5.379 1 80.69 225 HIS A CA 1
ATOM 1813 C C . HIS A 1 225 ? 10.438 -12.914 5.457 1 80.69 225 HIS A C 1
ATOM 1815 O O . HIS A 1 225 ? 11.609 -12.742 5.117 1 80.69 225 HIS A O 1
ATOM 1821 N N . LEU A 1 226 ? 9.594 -12 5.777 1 84.12 226 LEU A N 1
ATOM 1822 C CA . LEU A 1 226 ? 10.055 -10.625 5.934 1 84.12 226 LEU A CA 1
ATOM 1823 C C . LEU A 1 226 ? 10.344 -10.312 7.398 1 84.12 226 LEU A C 1
ATOM 1825 O O . LEU A 1 226 ? 9.547 -10.656 8.281 1 84.12 226 LEU A O 1
ATOM 1829 N N . ASN A 1 227 ? 11.5 -9.68 7.621 1 80.25 227 ASN A N 1
ATOM 1830 C CA . ASN A 1 227 ? 11.711 -9.156 8.969 1 80.25 227 ASN A CA 1
ATOM 1831 C C . ASN A 1 227 ? 10.625 -8.164 9.367 1 80.25 227 ASN A C 1
ATOM 1833 O O . ASN A 1 227 ? 10.344 -7.219 8.625 1 80.25 227 ASN A O 1
ATOM 1837 N N . HIS A 1 228 ? 9.875 -8.445 10.359 1 85.5 228 HIS A N 1
ATOM 1838 C CA . HIS A 1 228 ? 8.805 -7.605 10.883 1 85.5 228 HIS A CA 1
ATOM 1839 C C . HIS A 1 228 ? 7.605 -7.594 9.938 1 85.5 228 HIS A C 1
ATOM 1841 O O . HIS A 1 228 ? 6.945 -6.562 9.781 1 85.5 228 HIS A O 1
ATOM 1847 N N . GLY A 1 229 ? 7.488 -8.695 9.219 1 88.38 229 GLY A N 1
ATOM 1848 C CA . GLY A 1 229 ? 6.387 -8.812 8.273 1 88.38 229 GLY A CA 1
ATOM 1849 C C . GLY A 1 229 ? 5.027 -8.633 8.922 1 88.38 229 GLY A C 1
ATOM 1850 O O . GLY A 1 229 ? 4.082 -8.172 8.273 1 88.38 229 GLY A O 1
ATOM 1851 N N . ASN A 1 230 ? 4.945 -8.898 10.188 1 89.5 230 ASN A N 1
ATOM 1852 C CA . ASN A 1 230 ? 3.686 -8.797 10.914 1 89.5 230 ASN A CA 1
ATOM 1853 C C . ASN A 1 230 ? 3.271 -7.34 11.125 1 89.5 230 ASN A C 1
ATOM 1855 O O . ASN A 1 230 ? 2.131 -7.062 11.5 1 89.5 230 ASN A O 1
ATOM 1859 N N . LEU A 1 231 ? 4.18 -6.426 10.852 1 93 231 LEU A N 1
ATOM 1860 C CA . LEU A 1 231 ? 3.898 -5.008 11.055 1 93 231 LEU A CA 1
ATOM 1861 C C . LEU A 1 231 ? 3.422 -4.359 9.766 1 93 231 LEU A C 1
ATOM 1863 O O . LEU A 1 231 ? 2.963 -3.213 9.773 1 93 231 LEU A O 1
ATOM 1867 N N . ILE A 1 232 ? 3.549 -5.125 8.641 1 96.12 232 ILE A N 1
ATOM 1868 C CA . ILE A 1 232 ? 3.234 -4.582 7.324 1 96.12 232 ILE A CA 1
ATOM 1869 C C . ILE A 1 232 ? 1.86 -5.074 6.875 1 96.12 232 ILE A C 1
ATOM 1871 O O . ILE A 1 232 ? 1.557 -6.266 6.984 1 96.12 232 ILE A O 1
ATOM 1875 N N . SER A 1 233 ? 1.029 -4.141 6.434 1 97.5 233 SER A N 1
ATOM 1876 C CA . SER A 1 233 ? -0.254 -4.535 5.863 1 97.5 233 SER A CA 1
ATOM 1877 C C . SER A 1 233 ? -0.069 -5.547 4.738 1 97.5 233 SER A C 1
ATOM 1879 O O . SER A 1 233 ? 0.75 -5.34 3.84 1 97.5 233 SER A O 1
ATOM 1881 N N . PRO A 1 234 ? -0.876 -6.617 4.73 1 97.38 234 PRO A N 1
ATOM 1882 C CA . PRO A 1 234 ? -0.818 -7.59 3.633 1 97.38 234 PRO A CA 1
ATOM 1883 C C . PRO A 1 234 ? -1.218 -6.984 2.289 1 97.38 234 PRO A C 1
ATOM 1885 O O . PRO A 1 234 ? -0.959 -7.578 1.238 1 97.38 234 PRO A O 1
ATOM 1888 N N . GLN A 1 235 ? -1.81 -5.84 2.316 1 98.44 235 GLN A N 1
ATOM 1889 C CA . GLN A 1 235 ? -2.24 -5.199 1.079 1 98.44 235 GLN A CA 1
ATOM 1890 C C . GLN A 1 235 ? -1.044 -4.746 0.248 1 98.44 235 GLN A C 1
ATOM 1892 O O . GLN A 1 235 ? -1.14 -4.629 -0.975 1 98.44 235 GLN A O 1
ATOM 1897 N N . PHE A 1 236 ? 0.03 -4.543 0.926 1 97.69 236 PHE A N 1
ATOM 1898 C CA . PHE A 1 236 ? 1.113 -3.797 0.298 1 97.69 236 PHE A CA 1
ATOM 1899 C C . PHE A 1 236 ? 1.654 -4.543 -0.915 1 97.69 236 PHE A C 1
ATOM 1901 O O . PHE A 1 236 ? 1.633 -4.023 -2.031 1 97.69 236 PHE A O 1
ATOM 1908 N N . PRO A 1 237 ? 2.148 -5.754 -0.751 1 97.44 237 PRO A N 1
ATOM 1909 C CA . PRO A 1 237 ? 2.693 -6.426 -1.934 1 97.44 237 PRO A CA 1
ATOM 1910 C C . PRO A 1 237 ? 1.663 -6.59 -3.047 1 97.44 237 PRO A C 1
ATOM 1912 O O . PRO A 1 237 ? 2.02 -6.59 -4.23 1 97.44 237 PRO A O 1
ATOM 1915 N N . ILE A 1 238 ? 0.369 -6.699 -2.719 1 98.75 238 ILE A N 1
ATOM 1916 C CA . ILE A 1 238 ? -0.688 -6.836 -3.715 1 98.75 238 ILE A CA 1
ATOM 1917 C C . ILE A 1 238 ? -0.829 -5.535 -4.5 1 98.75 238 ILE A C 1
ATOM 1919 O O . ILE A 1 238 ? -0.864 -5.547 -5.734 1 98.75 238 ILE A O 1
ATOM 1923 N N . LEU A 1 239 ? -0.853 -4.43 -3.762 1 98.69 239 LEU A N 1
ATOM 1924 C CA . LEU A 1 239 ? -1.058 -3.125 -4.379 1 98.69 239 LEU A CA 1
ATOM 1925 C C . LEU A 1 239 ? 0.1 -2.775 -5.309 1 98.69 239 LEU A C 1
ATOM 1927 O O . LEU A 1 239 ? -0.112 -2.213 -6.387 1 98.69 239 LEU A O 1
ATOM 1931 N N . VAL A 1 240 ? 1.337 -3.076 -4.918 1 98.25 240 VAL A N 1
ATOM 1932 C CA . VAL A 1 240 ? 2.492 -2.799 -5.766 1 98.25 240 VAL A CA 1
ATOM 1933 C C . VAL A 1 240 ? 2.354 -3.541 -7.094 1 98.25 240 VAL A C 1
ATOM 1935 O O . VAL A 1 240 ? 2.533 -2.953 -8.164 1 98.25 240 VAL A O 1
ATOM 1938 N N . MET A 1 241 ? 2.039 -4.809 -7.004 1 98.44 241 MET A N 1
ATOM 1939 C CA . MET A 1 241 ? 1.906 -5.621 -8.211 1 98.44 241 MET A CA 1
ATOM 1940 C C . MET A 1 241 ? 0.755 -5.125 -9.078 1 98.44 241 MET A C 1
ATOM 1942 O O . MET A 1 241 ? 0.884 -5.043 -10.297 1 98.44 241 MET A O 1
ATOM 1946 N N . LEU A 1 242 ? -0.382 -4.785 -8.469 1 98.69 242 LEU A N 1
ATOM 1947 C CA . LEU A 1 242 ? -1.528 -4.266 -9.203 1 98.69 242 LEU A CA 1
ATOM 1948 C C . LEU A 1 242 ? -1.183 -2.949 -9.891 1 98.69 242 LEU A C 1
ATOM 1950 O O . LEU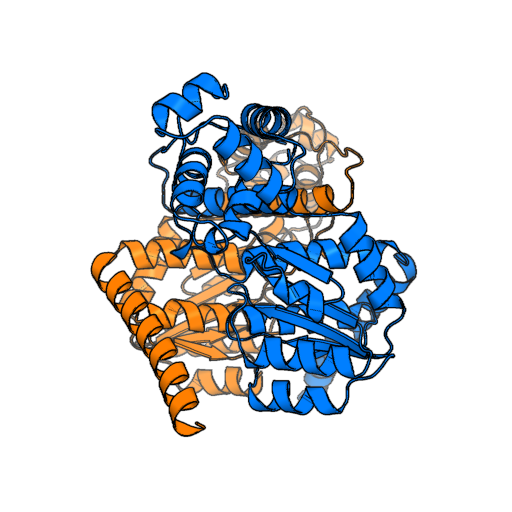 A 1 242 ? -1.639 -2.686 -11.008 1 98.69 242 LEU A O 1
ATOM 1954 N N . ASP A 1 243 ? -0.365 -2.1 -9.211 1 98.38 243 ASP A N 1
ATOM 1955 C CA . ASP A 1 243 ? 0.03 -0.825 -9.805 1 98.38 243 ASP A CA 1
ATOM 1956 C C . ASP A 1 243 ? 0.939 -1.038 -11.008 1 98.38 243 ASP A C 1
ATOM 1958 O O . ASP A 1 243 ? 0.893 -0.269 -11.977 1 98.38 243 ASP A O 1
ATOM 1962 N N . ILE A 1 244 ? 1.771 -2.078 -10.938 1 97.94 244 ILE A N 1
ATOM 1963 C CA . ILE A 1 244 ? 2.605 -2.412 -12.094 1 97.94 244 ILE A CA 1
ATOM 1964 C C . ILE A 1 244 ? 1.722 -2.842 -13.258 1 97.94 244 ILE A C 1
ATOM 1966 O O . ILE A 1 244 ? 1.874 -2.338 -14.375 1 97.94 244 ILE A O 1
ATOM 1970 N N . ILE A 1 245 ? 0.76 -3.732 -13.031 1 98.38 245 ILE A N 1
ATOM 1971 C CA . ILE A 1 245 ? -0.173 -4.16 -14.07 1 98.38 245 ILE A CA 1
ATOM 1972 C C . ILE A 1 245 ? -0.94 -2.955 -14.609 1 98.38 245 ILE A C 1
ATOM 1974 O O . ILE A 1 245 ? -1.083 -2.793 -15.82 1 98.38 245 ILE A O 1
ATOM 1978 N N . TYR A 1 246 ? -1.405 -2.125 -13.711 1 98.12 246 TYR A N 1
ATOM 1979 C CA . TYR A 1 246 ? -2.133 -0.908 -14.055 1 98.12 246 TYR A CA 1
ATOM 1980 C C . TYR A 1 246 ? -1.312 -0.023 -14.984 1 98.12 246 TYR A C 1
ATOM 1982 O O . TYR A 1 246 ? -1.821 0.472 -15.992 1 98.12 246 TYR A O 1
ATOM 1990 N N . SER A 1 247 ? -0.048 0.177 -14.609 1 96.56 247 SER A N 1
ATOM 1991 C CA . SER A 1 247 ? 0.838 1.032 -15.398 1 96.56 247 SER A CA 1
ATOM 1992 C C . SER A 1 247 ? 1.003 0.504 -16.812 1 96.56 247 SER A C 1
ATOM 1994 O O . SER A 1 247 ? 0.954 1.272 -17.781 1 96.56 247 SER A O 1
ATOM 1996 N N . TYR A 1 248 ? 1.216 -0.807 -16.969 1 95.88 248 TYR A N 1
ATOM 1997 C CA . TYR A 1 248 ? 1.348 -1.418 -18.281 1 95.88 248 TYR A CA 1
ATOM 1998 C C . TYR A 1 248 ? 0.053 -1.29 -19.078 1 95.88 248 TYR A C 1
ATOM 2000 O O . TYR A 1 248 ? 0.08 -1.021 -20.281 1 95.88 248 TYR A O 1
ATOM 2008 N N . TYR A 1 249 ? -1.078 -1.469 -18.406 1 96.81 249 TYR A N 1
ATOM 2009 C CA . TYR A 1 249 ? -2.373 -1.38 -19.078 1 96.81 249 TYR A CA 1
ATOM 2010 C C . TYR A 1 249 ? -2.625 0.033 -19.594 1 96.81 249 TYR A C 1
ATOM 2012 O O . TYR A 1 249 ? -3.053 0.217 -20.734 1 96.81 249 TYR A O 1
ATOM 2020 N N . VAL A 1 250 ? -2.338 1.055 -18.781 1 94.94 250 VAL A N 1
ATOM 2021 C CA . VAL A 1 250 ? -2.551 2.457 -19.125 1 94.94 250 VAL A CA 1
ATOM 2022 C C . VAL A 1 250 ? -1.65 2.842 -20.297 1 94.94 250 VAL A C 1
ATOM 2024 O O . VAL A 1 250 ? -2.055 3.609 -21.172 1 94.94 250 VAL A O 1
ATOM 2027 N N . GLU A 1 251 ? -0.481 2.291 -20.359 1 91.56 251 GLU A N 1
ATOM 2028 C CA . GLU A 1 251 ? 0.51 2.643 -21.359 1 91.56 251 GLU A CA 1
ATOM 2029 C C . GLU A 1 251 ? 0.062 2.195 -22.75 1 91.56 251 GLU A C 1
ATOM 2031 O O . GLU A 1 251 ? 0.435 2.807 -23.75 1 91.56 251 GLU A O 1
ATOM 2036 N N . GLN A 1 252 ? -0.644 1.127 -22.969 1 90.81 252 GLN A N 1
ATOM 2037 C CA . GLN A 1 252 ? -1.083 0.599 -24.25 1 90.81 252 GLN A CA 1
ATOM 2038 C C . GLN A 1 252 ? -2.01 1.582 -24.969 1 90.81 252 GLN A C 1
ATOM 2040 O O . GLN A 1 252 ? -2.002 1.672 -26.203 1 90.81 252 GLN A O 1
ATOM 2045 N N . ASP A 1 253 ? -2.77 2.387 -24.359 1 87.69 253 ASP A N 1
ATOM 2046 C CA . ASP A 1 253 ? -3.689 3.402 -24.859 1 87.69 253 ASP A CA 1
ATOM 2047 C C . ASP A 1 253 ? -3.764 4.598 -23.906 1 87.69 253 ASP A C 1
ATOM 2049 O O . ASP A 1 253 ? -4.852 4.996 -23.484 1 87.69 253 ASP A O 1
ATOM 2053 N N . LYS A 1 254 ? -2.584 5.094 -23.828 1 84.31 254 LYS A N 1
ATOM 2054 C CA . LYS A 1 254 ? -2.383 6.062 -22.75 1 84.31 254 LYS A CA 1
ATOM 2055 C C . LYS A 1 254 ? -3.338 7.242 -22.891 1 84.31 254 LYS A C 1
ATOM 2057 O O . LYS A 1 254 ? -3.988 7.641 -21.922 1 84.31 254 LYS A O 1
ATOM 2062 N N . TYR A 1 255 ? -3.459 7.75 -24.031 1 84.56 255 TYR A N 1
ATOM 2063 C CA . TYR A 1 255 ? -4.277 8.938 -24.25 1 84.56 255 TYR A CA 1
ATOM 2064 C C . TYR A 1 255 ? -5.746 8.648 -23.969 1 84.56 255 TYR A C 1
ATOM 2066 O O . TYR A 1 255 ? -6.395 9.375 -23.203 1 84.56 255 TYR A O 1
ATOM 2074 N N . GLU A 1 256 ? -6.23 7.598 -24.547 1 87.38 256 GLU A N 1
ATOM 2075 C CA . GLU A 1 256 ? -7.629 7.23 -24.359 1 87.38 256 GLU A CA 1
ATOM 2076 C C . GLU A 1 256 ? -7.926 6.938 -22.891 1 87.38 256 GLU A C 1
ATOM 2078 O O . GLU A 1 256 ? -8.953 7.367 -22.359 1 87.38 256 GLU A O 1
ATOM 2083 N N . LYS A 1 257 ? -7.109 6.301 -22.25 1 88.19 257 LYS A N 1
ATOM 2084 C CA . LYS A 1 257 ? -7.332 5.902 -20.859 1 88.19 257 LYS A CA 1
ATOM 2085 C C . LYS A 1 257 ? -7.195 7.098 -19.922 1 88.19 257 LYS A C 1
ATOM 2087 O O . LYS A 1 257 ? -7.906 7.184 -18.922 1 88.19 257 LYS A O 1
ATOM 2092 N N . GLU A 1 258 ? -6.348 8 -20.234 1 86.06 258 GLU A N 1
ATOM 2093 C CA . GLU A 1 258 ? -6.234 9.227 -19.453 1 86.06 258 GLU A CA 1
ATOM 2094 C C . GLU A 1 258 ? -7.5 10.07 -19.562 1 86.06 258 GLU A C 1
ATOM 2096 O O . GLU A 1 258 ? -7.934 10.68 -18.578 1 86.06 258 GLU A O 1
ATOM 2101 N N . VAL A 1 259 ? -8.039 10.078 -20.719 1 86.31 259 VAL A N 1
ATOM 2102 C CA . VAL A 1 259 ? -9.281 10.812 -20.938 1 86.31 259 VAL A CA 1
ATOM 2103 C C . VAL A 1 259 ? -10.406 10.195 -20.109 1 86.31 259 VAL A C 1
ATOM 2105 O O . VAL A 1 259 ? -11.164 10.906 -19.438 1 86.31 259 VAL A O 1
ATOM 2108 N N . LEU A 1 260 ? -10.477 8.922 -20.203 1 86 260 LEU A N 1
ATOM 2109 C CA . LEU A 1 260 ? -11.492 8.234 -19.422 1 86 260 LEU A CA 1
ATOM 2110 C C . LEU A 1 260 ? -11.305 8.508 -17.922 1 86 260 LEU A C 1
ATOM 2112 O O . LEU A 1 260 ? -12.273 8.789 -17.219 1 86 260 LEU A O 1
ATOM 2116 N N . HIS A 1 261 ? -10.102 8.422 -17.5 1 87.44 261 HIS A N 1
ATOM 2117 C CA . HIS A 1 261 ? -9.773 8.695 -16.109 1 87.44 261 HIS A CA 1
ATOM 2118 C C . HIS A 1 261 ? -10.234 10.094 -15.703 1 87.44 261 HIS A C 1
ATOM 2120 O O . HIS A 1 261 ? -10.914 10.25 -14.68 1 87.44 261 HIS A O 1
ATOM 2126 N N . ASP A 1 262 ? -9.914 11.047 -16.484 1 85.25 262 ASP A N 1
ATOM 2127 C CA . ASP A 1 262 ? -10.266 12.43 -16.188 1 85.25 262 ASP A CA 1
ATOM 2128 C C . ASP A 1 262 ? -11.781 12.625 -16.188 1 85.25 262 ASP A C 1
ATOM 2130 O O . ASP A 1 262 ? -12.328 13.32 -15.344 1 85.25 262 ASP A O 1
ATOM 2134 N N . ASN A 1 263 ? -12.445 11.961 -17.109 1 83.25 263 ASN A N 1
ATOM 2135 C CA . ASN A 1 263 ? -13.898 12.055 -17.219 1 83.25 263 ASN A CA 1
ATOM 2136 C C . ASN A 1 263 ? -14.594 11.469 -16 1 83.25 263 ASN A C 1
ATOM 2138 O O . ASN A 1 263 ? -15.586 12.023 -15.516 1 83.25 263 ASN A O 1
ATOM 2142 N N . THR A 1 264 ? -14.062 10.469 -15.57 1 83.5 264 THR A N 1
ATOM 2143 C CA . THR A 1 264 ? -14.68 9.812 -14.414 1 83.5 264 THR A CA 1
ATOM 2144 C C . THR A 1 264 ? -14.484 10.648 -13.156 1 83.5 264 THR A C 1
ATOM 2146 O O . THR A 1 264 ? -15.383 10.734 -12.312 1 83.5 264 THR A O 1
ATOM 2149 N N . LEU A 1 265 ? -13.398 11.305 -13.039 1 82.94 265 LEU A N 1
ATOM 2150 C CA . LEU A 1 265 ? -13.156 12.188 -11.891 1 82.94 265 LEU A CA 1
ATOM 2151 C C . LEU A 1 265 ? -14.109 13.383 -11.922 1 82.94 265 LEU A C 1
ATOM 2153 O O . LEU A 1 265 ? -14.625 13.789 -10.875 1 82.94 265 LEU A O 1
ATOM 2157 N N . ARG A 1 266 ? -14.32 13.891 -13.031 1 81.75 266 ARG A N 1
ATOM 2158 C CA . ARG A 1 266 ? -15.242 15.016 -13.188 1 81.75 266 ARG A CA 1
ATOM 2159 C C . ARG A 1 266 ? -16.672 14.609 -12.828 1 81.75 266 ARG A C 1
ATOM 2161 O O . ARG A 1 266 ? -17.391 15.375 -12.188 1 81.75 266 ARG A O 1
ATOM 2168 N N . ALA A 1 267 ? -17.047 13.406 -13.211 1 82.69 267 ALA A N 1
ATOM 2169 C CA . ALA A 1 267 ? -18.391 12.891 -12.898 1 82.69 267 ALA A CA 1
ATOM 2170 C C . ALA A 1 267 ? -18.594 12.789 -11.391 1 82.69 267 ALA A C 1
ATOM 2172 O O . ALA A 1 267 ? -19.672 13.086 -10.883 1 82.69 267 ALA A O 1
ATOM 2173 N N . LEU A 1 268 ? -17.578 12.453 -10.695 1 78.81 268 LEU A N 1
ATOM 2174 C CA . LEU A 1 268 ? -17.656 12.305 -9.25 1 78.81 268 LEU A CA 1
ATOM 2175 C C . LEU A 1 268 ? -17.719 13.664 -8.562 1 78.81 268 LEU A C 1
ATOM 2177 O O . LEU A 1 268 ? -18.391 13.82 -7.539 1 78.81 268 LEU A O 1
ATOM 2181 N N . GLU A 1 269 ? -17.016 14.641 -9.117 1 77.38 269 GLU A N 1
ATOM 2182 C CA . GLU A 1 269 ? -17.016 16 -8.578 1 77.38 269 GLU A CA 1
ATOM 2183 C C . GLU A 1 269 ? -18.344 16.688 -8.805 1 77.38 269 GLU A C 1
ATOM 2185 O O . GLU A 1 269 ? -18.844 17.406 -7.938 1 77.38 269 GLU A O 1
ATOM 2190 N N . GLU A 1 270 ? -18.875 16.484 -9.969 1 69.56 270 GLU A N 1
ATOM 2191 C CA . GLU A 1 270 ? -20.172 17.078 -10.297 1 69.56 270 GLU A CA 1
ATOM 2192 C C . GLU A 1 270 ? -21.297 16.5 -9.453 1 69.56 270 GLU A C 1
ATOM 2194 O O . GLU A 1 270 ? -22.234 17.188 -9.094 1 69.56 270 GLU A O 1
ATOM 2199 N N . GLY A 1 271 ? -21.172 15.195 -9.195 1 60 271 GLY A N 1
ATOM 2200 C CA . GLY A 1 271 ? -22.156 14.586 -8.312 1 60 271 GLY A CA 1
ATOM 2201 C C . GLY A 1 271 ? -22.125 15.156 -6.91 1 60 271 GLY A C 1
ATOM 2202 O O . GLY A 1 271 ? -23.172 15.273 -6.262 1 60 271 GLY A O 1
ATOM 2203 N N . ARG A 1 272 ? -20.969 15.602 -6.516 1 60.88 272 ARG A N 1
ATOM 2204 C CA . ARG A 1 272 ? -20.812 16.188 -5.191 1 60.88 272 ARG A CA 1
ATOM 2205 C C . ARG A 1 272 ? -21.375 17.609 -5.156 1 60.88 272 ARG A C 1
ATOM 2207 O O . ARG A 1 272 ? -22 18.016 -4.176 1 60.88 272 ARG A O 1
ATOM 2214 N N . THR A 1 273 ? -21.109 18.281 -6.195 1 52.69 273 THR A N 1
ATOM 2215 C CA . THR A 1 273 ? -21.609 19.641 -6.289 1 52.69 273 THR A CA 1
ATOM 2216 C C . THR A 1 273 ? -23.125 19.656 -6.383 1 52.69 273 THR A C 1
ATOM 2218 O O . THR A 1 273 ? -23.781 20.469 -5.738 1 52.69 273 THR A O 1
ATOM 2221 N N . LYS A 1 274 ? -23.625 18.797 -7.195 1 52.53 274 LYS A N 1
ATOM 2222 C CA . LYS A 1 274 ? -25.078 18.734 -7.375 1 52.53 274 LYS A CA 1
ATOM 2223 C C . LYS A 1 274 ? -25.781 18.359 -6.074 1 52.53 274 LYS A C 1
ATOM 2225 O O . LYS A 1 274 ? -26.828 18.906 -5.742 1 52.53 274 LYS A O 1
ATOM 2230 N N . ARG A 1 275 ? -25.156 17.406 -5.434 1 49.5 275 ARG A N 1
ATOM 2231 C CA . ARG A 1 275 ? -25.766 17.047 -4.156 1 49.5 275 ARG A CA 1
ATOM 2232 C C . ARG A 1 275 ? -25.734 18.219 -3.188 1 49.5 275 ARG A C 1
ATOM 2234 O O . ARG A 1 275 ? -26.641 18.391 -2.379 1 49.5 275 ARG A O 1
ATOM 2241 N N . ARG A 1 276 ? -24.609 19.047 -3.234 1 49.22 276 ARG A N 1
ATOM 2242 C CA . ARG A 1 276 ? -24.531 20.266 -2.428 1 49.22 276 ARG A CA 1
ATOM 2243 C C . ARG A 1 276 ? -25.641 21.234 -2.789 1 49.22 276 ARG A C 1
ATOM 2245 O O . ARG A 1 276 ? -26.266 21.844 -1.908 1 49.22 276 ARG A O 1
ATOM 2252 N N . ASP A 1 277 ? -25.938 21.203 -4.027 1 49.03 277 ASP A N 1
ATOM 2253 C CA . ASP A 1 277 ? -26.969 22.125 -4.492 1 49.03 277 ASP A CA 1
ATOM 2254 C C . ASP A 1 277 ? -28.375 21.625 -4.145 1 49.03 277 ASP A C 1
ATOM 2256 O O . ASP A 1 277 ? -29.297 22.406 -3.932 1 49.03 277 ASP A O 1
ATOM 2260 N N . MET A 1 278 ? -28.484 20.359 -4.207 1 40.22 278 MET A N 1
ATOM 2261 C CA . MET A 1 278 ? -29.828 19.844 -3.936 1 40.22 278 MET A CA 1
ATOM 2262 C C . MET A 1 278 ? -30.203 20.031 -2.467 1 40.22 278 MET A C 1
ATOM 2264 O O . MET A 1 278 ? -31.375 20.094 -2.123 1 40.22 278 MET A O 1
ATOM 2268 N N . PHE A 1 279 ? -29.266 20.078 -1.647 1 39.28 279 PHE A N 1
ATOM 2269 C CA . PHE A 1 279 ? -29.594 20.188 -0.234 1 39.28 279 PHE A CA 1
ATOM 2270 C C . PHE A 1 279 ? -29.406 21.625 0.25 1 39.28 279 PHE A C 1
ATOM 2272 O O . PHE A 1 279 ? -29.578 21.922 1.438 1 39.28 279 PHE A O 1
ATOM 2279 N N . GLU A 1 280 ? -28.844 22.469 -0.66 1 33.59 280 GLU A N 1
ATOM 2280 C CA . GLU A 1 280 ? -29 23.891 -0.389 1 33.59 280 GLU A CA 1
ATOM 2281 C C . GLU A 1 280 ? -30.281 24.438 -1.027 1 33.59 280 GLU A C 1
ATOM 2283 O O . GLU A 1 280 ? -30.656 24.016 -2.123 1 33.59 280 GLU A O 1
ATOM 2288 N N . MET B 1 1 ? 22.031 -0.01 1.837 1 39.62 1 MET B N 1
ATOM 2289 C CA . MET B 1 1 ? 20.703 0.302 2.355 1 39.62 1 MET B CA 1
ATOM 2290 C C . MET B 1 1 ? 20.562 1.794 2.641 1 39.62 1 MET B C 1
ATOM 2292 O O . MET B 1 1 ? 21.312 2.344 3.459 1 39.62 1 MET B O 1
ATOM 2296 N N . GLU B 1 2 ? 20.234 2.641 1.717 1 52.47 2 GLU B N 1
ATOM 2297 C CA . GLU B 1 2 ? 20.297 4.098 1.799 1 52.47 2 GLU B CA 1
ATOM 2298 C C . GLU B 1 2 ? 19.453 4.617 2.965 1 52.47 2 GLU B C 1
ATOM 2300 O O . GLU B 1 2 ? 18.375 4.098 3.242 1 52.47 2 GLU B O 1
ATOM 2305 N N . TYR B 1 3 ? 20.047 5.215 4.004 1 67.38 3 TYR B N 1
ATOM 2306 C CA . TYR B 1 3 ? 19.641 5.953 5.195 1 67.38 3 TYR B CA 1
ATOM 2307 C C . TYR B 1 3 ? 18.609 7.023 4.852 1 67.38 3 TYR B C 1
ATOM 2309 O O . TYR B 1 3 ? 18.75 7.73 3.852 1 67.38 3 TYR B O 1
ATOM 2317 N N . TYR B 1 4 ? 17.328 6.73 5.277 1 78.75 4 TYR B N 1
ATOM 2318 C CA . TYR B 1 4 ? 16.266 7.719 5.219 1 78.75 4 TYR B CA 1
ATOM 2319 C C . TYR B 1 4 ? 16.703 9.039 5.848 1 78.75 4 TYR B C 1
ATOM 2321 O O . TYR B 1 4 ? 17.125 9.07 7.004 1 78.75 4 TYR B O 1
ATOM 2329 N N . VAL B 1 5 ? 16.75 10.109 5.016 1 76.5 5 VAL B N 1
ATOM 2330 C CA . VAL B 1 5 ? 17.062 11.453 5.492 1 76.5 5 VAL B CA 1
ATOM 2331 C C . VAL B 1 5 ? 15.859 12.367 5.254 1 76.5 5 VAL B C 1
ATOM 2333 O O . VAL B 1 5 ? 15.242 12.328 4.188 1 76.5 5 VAL B O 1
ATOM 2336 N N . LYS B 1 6 ? 15.5 13.211 6.246 1 83.19 6 LYS B N 1
ATOM 2337 C CA . LYS B 1 6 ? 14.328 14.078 6.125 1 83.19 6 LYS B CA 1
ATOM 2338 C C . LYS B 1 6 ? 14.586 15.203 5.133 1 83.19 6 LYS B C 1
ATOM 2340 O O . LYS B 1 6 ? 15.633 15.852 5.184 1 83.19 6 LYS B O 1
ATOM 2345 N N . SER B 1 7 ? 13.688 15.352 4.215 1 83.88 7 SER B N 1
ATOM 2346 C CA . SER B 1 7 ? 13.719 16.406 3.207 1 83.88 7 SER B CA 1
ATOM 2347 C C . SER B 1 7 ? 12.625 17.438 3.463 1 83.88 7 SER B C 1
ATOM 2349 O O . SER B 1 7 ? 11.617 17.141 4.102 1 83.88 7 SER B O 1
ATOM 2351 N N . VAL B 1 8 ? 12.859 18.656 2.953 1 87.81 8 VAL B N 1
ATOM 2352 C CA . VAL B 1 8 ? 11.914 19.734 3.17 1 87.81 8 VAL B CA 1
ATOM 2353 C C . VAL B 1 8 ? 10.781 19.641 2.15 1 87.81 8 VAL B C 1
ATOM 2355 O O . VAL B 1 8 ? 9.711 20.234 2.338 1 87.81 8 VAL B O 1
ATOM 2358 N N . VAL B 1 9 ? 10.945 18.906 1.132 1 88.06 9 VAL B N 1
ATOM 2359 C CA . VAL B 1 9 ? 10.094 18.953 -0.048 1 88.06 9 VAL B CA 1
ATOM 2360 C C . VAL B 1 9 ? 8.688 18.484 0.313 1 88.06 9 VAL B C 1
ATOM 2362 O O . VAL B 1 9 ? 7.699 19.156 0.003 1 88.06 9 VAL B O 1
ATOM 2365 N N . PRO B 1 10 ? 8.586 17.453 1.081 1 87.94 10 PRO B N 1
ATOM 2366 C CA . PRO B 1 10 ? 7.223 17 1.4 1 87.94 10 PRO B CA 1
ATOM 2367 C C . PRO B 1 10 ? 6.465 18.016 2.266 1 87.94 10 PRO B C 1
ATOM 2369 O O . PRO B 1 10 ? 5.242 18.125 2.166 1 87.94 10 PRO B O 1
ATOM 2372 N N . ILE B 1 11 ? 7.145 18.734 3.045 1 87.88 11 ILE B N 1
ATOM 2373 C CA . ILE B 1 11 ? 6.535 19.781 3.859 1 87.88 11 ILE B CA 1
ATOM 2374 C C . ILE B 1 11 ? 6.023 20.906 2.957 1 87.88 11 ILE B C 1
ATOM 2376 O O . ILE B 1 11 ? 4.898 21.375 3.123 1 87.88 11 ILE B O 1
ATOM 2380 N N . ILE B 1 12 ? 6.875 21.297 2.008 1 89.75 12 ILE B N 1
ATOM 2381 C CA . ILE B 1 12 ? 6.473 22.297 1.036 1 89.75 12 ILE B CA 1
ATOM 2382 C C . ILE B 1 12 ? 5.219 21.844 0.299 1 89.75 12 ILE B C 1
ATOM 2384 O O . ILE B 1 12 ? 4.258 22.594 0.155 1 89.75 12 ILE B O 1
ATOM 2388 N N . GLU B 1 13 ? 5.238 20.641 -0.09 1 92.06 13 GLU B N 1
ATOM 2389 C CA . GLU B 1 13 ? 4.133 20.078 -0.858 1 92.06 13 GLU B CA 1
ATOM 2390 C C . GLU B 1 13 ? 2.838 20.078 -0.047 1 92.06 13 GLU B C 1
ATOM 2392 O O . GLU B 1 13 ? 1.768 20.375 -0.577 1 92.06 13 GLU B O 1
ATOM 2397 N N . SER B 1 14 ? 2.857 19.75 1.207 1 90.81 14 SER B N 1
ATOM 2398 C CA . SER B 1 14 ? 1.673 19.703 2.059 1 90.81 14 SER B CA 1
ATOM 2399 C C . SER B 1 14 ? 1.107 21.094 2.307 1 90.81 14 SER B C 1
ATOM 2401 O O . SER B 1 14 ? -0.081 21.25 2.596 1 90.81 14 SER B O 1
ATOM 2403 N N . ASN B 1 15 ? 1.91 22.156 2.178 1 91.81 15 ASN B N 1
ATOM 2404 C CA . ASN B 1 15 ? 1.498 23.531 2.451 1 91.81 15 ASN B CA 1
ATOM 2405 C C . ASN B 1 15 ? 1.174 24.281 1.164 1 91.81 15 ASN B C 1
ATOM 2407 O O . ASN B 1 15 ? 0.803 25.453 1.205 1 91.81 15 ASN B O 1
ATOM 2411 N N . TYR B 1 16 ? 1.273 23.672 0.05 1 91.56 16 TYR B N 1
ATOM 2412 C CA . TYR B 1 16 ? 1.29 24.328 -1.247 1 91.56 16 TYR B CA 1
ATOM 2413 C C . TYR B 1 16 ? 0.028 25.156 -1.448 1 91.56 16 TYR B C 1
ATOM 2415 O O . TYR B 1 16 ? 0.096 26.297 -1.914 1 91.56 16 TYR B O 1
ATOM 2423 N N . ASP B 1 17 ? -1.064 24.672 -1.031 1 90.5 17 ASP B N 1
ATOM 2424 C CA . ASP B 1 17 ? -2.342 25.328 -1.291 1 90.5 17 ASP B CA 1
ATOM 2425 C C . ASP B 1 17 ? -2.492 26.578 -0.44 1 90.5 17 ASP B C 1
ATOM 2427 O O . ASP B 1 17 ? -3.348 27.422 -0.716 1 90.5 17 ASP B O 1
ATOM 2431 N N . ASN B 1 18 ? -1.71 26.719 0.582 1 91.38 18 ASN B N 1
ATOM 2432 C CA . ASN B 1 18 ? -1.761 27.875 1.472 1 91.38 18 ASN B CA 1
ATOM 2433 C C . ASN B 1 18 ? -0.906 29.016 0.946 1 91.38 18 ASN B C 1
ATOM 2435 O O . ASN B 1 18 ? -0.946 30.125 1.488 1 91.38 18 ASN B O 1
ATOM 2439 N N . PHE B 1 19 ? -0.183 28.812 -0.083 1 92.56 19 PHE B N 1
ATOM 2440 C CA . PHE B 1 19 ? 0.835 29.766 -0.508 1 92.56 19 PHE B CA 1
ATOM 2441 C C . PHE B 1 19 ? 0.228 30.844 -1.395 1 92.56 19 PHE B C 1
ATOM 2443 O O . PHE B 1 19 ? -0.708 30.578 -2.152 1 92.56 19 PHE B O 1
ATOM 2450 N N . THR B 1 20 ? 0.702 31.969 -1.223 1 93.12 20 THR B N 1
ATOM 2451 C CA . THR B 1 20 ? 0.445 33.031 -2.188 1 93.12 20 THR B CA 1
ATOM 2452 C C . THR B 1 20 ? 1.1 32.719 -3.529 1 93.12 20 THR B C 1
ATOM 2454 O O . THR B 1 20 ? 1.833 31.734 -3.65 1 93.12 20 THR B O 1
ATOM 2457 N N . THR B 1 21 ? 0.851 33.531 -4.48 1 93.62 21 THR B N 1
ATOM 2458 C CA . THR B 1 21 ? 1.428 33.344 -5.805 1 93.62 21 THR B CA 1
ATOM 2459 C C . THR B 1 21 ? 2.953 33.344 -5.742 1 93.62 21 THR B C 1
ATOM 2461 O O . THR B 1 21 ? 3.615 32.5 -6.332 1 93.62 21 THR B O 1
ATOM 2464 N N . VAL B 1 22 ? 3.439 34.281 -5.031 1 92.06 22 VAL B N 1
ATOM 2465 C CA . VAL B 1 22 ? 4.887 34.438 -4.891 1 92.06 22 VAL B CA 1
ATOM 2466 C C . VAL B 1 22 ? 5.453 33.188 -4.203 1 92.06 22 VAL B C 1
ATOM 2468 O O . VAL B 1 22 ? 6.457 32.625 -4.648 1 92.06 22 VAL B O 1
ATOM 2471 N N . GLU B 1 23 ? 4.781 32.781 -3.145 1 93.38 23 GLU B N 1
ATOM 2472 C CA . GLU B 1 23 ? 5.223 31.609 -2.395 1 93.38 23 GLU B CA 1
ATOM 2473 C C . GLU B 1 23 ? 5.141 30.344 -3.242 1 93.38 23 GLU B C 1
ATOM 2475 O O . GLU B 1 23 ? 5.988 29.469 -3.129 1 93.38 23 GLU B O 1
ATOM 2480 N N . LYS B 1 24 ? 4.172 30.203 -4.059 1 94 24 LYS B N 1
ATOM 2481 C CA . LYS B 1 24 ? 4.059 29.062 -4.969 1 94 24 LYS B CA 1
ATOM 2482 C C . LYS B 1 24 ? 5.227 29.016 -5.945 1 94 24 LYS B C 1
ATOM 2484 O O . LYS B 1 24 ? 5.727 27.938 -6.277 1 94 24 LYS B O 1
ATOM 2489 N N . ASN B 1 25 ? 5.598 30.156 -6.391 1 92.31 25 ASN B N 1
ATOM 2490 C CA . ASN B 1 25 ? 6.758 30.234 -7.27 1 92.31 25 ASN B CA 1
ATOM 2491 C C . ASN B 1 25 ? 8.016 29.719 -6.574 1 92.31 25 ASN B C 1
ATOM 2493 O O . ASN B 1 25 ? 8.805 28.984 -7.176 1 92.31 25 ASN B O 1
ATOM 2497 N N . ILE B 1 26 ? 8.172 30.156 -5.383 1 92.5 26 ILE B N 1
ATOM 2498 C CA . ILE B 1 26 ? 9.305 29.688 -4.59 1 92.5 26 ILE B CA 1
ATOM 2499 C C . ILE B 1 26 ? 9.211 28.188 -4.375 1 92.5 26 ILE B C 1
ATOM 2501 O O . ILE B 1 26 ? 10.188 27.453 -4.57 1 92.5 26 ILE B O 1
ATOM 2505 N N . ALA B 1 27 ? 8.016 27.703 -3.984 1 92.69 27 ALA B N 1
ATOM 2506 C CA . ALA B 1 27 ? 7.762 26.281 -3.748 1 92.69 27 ALA B CA 1
ATOM 2507 C C . ALA B 1 27 ? 8.094 25.453 -4.988 1 92.69 27 ALA B C 1
ATOM 2509 O O . ALA B 1 27 ? 8.805 24.438 -4.898 1 92.69 27 ALA B O 1
ATOM 2510 N N . ASP B 1 28 ? 7.637 25.891 -6.113 1 90.56 28 ASP B N 1
ATOM 2511 C CA . ASP B 1 28 ? 7.855 25.188 -7.371 1 90.56 28 ASP B CA 1
ATOM 2512 C C . ASP B 1 28 ? 9.344 25.047 -7.668 1 90.56 28 ASP B C 1
ATOM 2514 O O . ASP B 1 28 ? 9.781 24.016 -8.172 1 90.56 28 ASP B O 1
ATOM 2518 N N . TYR B 1 29 ? 10.07 26.094 -7.375 1 89.38 29 TYR B N 1
ATOM 2519 C CA . TYR B 1 29 ? 11.516 26.062 -7.578 1 89.38 29 TYR B CA 1
ATOM 2520 C C . TYR B 1 29 ? 12.156 24.938 -6.789 1 89.38 29 TYR B C 1
ATOM 2522 O O . TYR B 1 29 ? 13 24.203 -7.316 1 89.38 29 TYR B O 1
ATOM 2530 N N . PHE B 1 30 ? 11.758 24.719 -5.594 1 87.75 30 PHE B N 1
ATOM 2531 C CA . PHE B 1 30 ? 12.398 23.734 -4.727 1 87.75 30 PHE B CA 1
ATOM 2532 C C . PHE B 1 30 ? 11.82 22.344 -4.965 1 87.75 30 PHE B C 1
ATOM 2534 O O . PHE B 1 30 ? 12.516 21.344 -4.781 1 87.75 30 PHE B O 1
ATOM 2541 N N . ILE B 1 31 ? 10.547 22.234 -5.352 1 85.94 31 ILE B N 1
ATOM 2542 C CA . ILE B 1 31 ? 9.914 20.953 -5.602 1 85.94 31 ILE B CA 1
ATOM 2543 C C . ILE B 1 31 ? 10.445 20.359 -6.906 1 85.94 31 ILE B C 1
ATOM 2545 O O . ILE B 1 31 ? 10.711 19.156 -6.988 1 85.94 31 ILE B O 1
ATOM 2549 N N . GLN B 1 32 ? 10.664 21.156 -7.93 1 77.38 32 GLN B N 1
ATOM 2550 C CA . GLN B 1 32 ? 10.969 20.703 -9.281 1 77.38 32 GLN B CA 1
ATOM 2551 C C . GLN B 1 32 ? 12.469 20.734 -9.555 1 77.38 32 GLN B C 1
ATOM 2553 O O . GLN B 1 32 ? 12.93 20.266 -10.594 1 77.38 32 GLN B O 1
ATOM 2558 N N . ASN B 1 33 ? 13.18 21.172 -8.742 1 64.94 33 ASN B N 1
ATOM 2559 C CA . ASN B 1 33 ? 14.578 21.422 -9.102 1 64.94 33 ASN B CA 1
ATOM 2560 C C . ASN B 1 33 ? 15.375 20.109 -9.164 1 64.94 33 ASN B C 1
ATOM 2562 O O . ASN B 1 33 ? 15.422 19.359 -8.188 1 64.94 33 ASN B O 1
ATOM 2566 N N . TYR B 1 34 ? 15.875 19.953 -10.359 1 65.5 34 TYR B N 1
ATOM 2567 C CA . TYR B 1 34 ? 16.562 18.703 -10.664 1 65.5 34 TYR B CA 1
ATOM 2568 C C . TYR B 1 34 ? 18.078 18.922 -10.719 1 65.5 34 TYR B C 1
ATOM 2570 O O . TYR B 1 34 ? 18.844 17.953 -10.789 1 65.5 34 TYR B O 1
ATOM 2578 N N . LYS B 1 35 ? 18.5 20.047 -10.766 1 68.31 35 LYS B N 1
ATOM 2579 C CA . LYS B 1 35 ? 19.953 20.25 -10.891 1 68.31 35 LYS B CA 1
ATOM 2580 C C . LYS B 1 35 ? 20.516 20.969 -9.672 1 68.31 35 LYS B C 1
ATOM 2582 O O . LYS B 1 35 ? 19.844 21.828 -9.078 1 68.31 35 LYS B O 1
ATOM 2587 N N . LYS B 1 36 ? 21.609 20.484 -9.281 1 75.38 36 LYS B N 1
ATOM 2588 C CA . LYS B 1 36 ? 22.297 21.172 -8.188 1 75.38 36 LYS B CA 1
ATOM 2589 C C . LYS B 1 36 ? 22.703 22.578 -8.602 1 75.38 36 LYS B C 1
ATOM 2591 O O . LYS B 1 36 ? 23.266 22.781 -9.68 1 75.38 36 LYS B O 1
ATOM 2596 N N . MET B 1 37 ? 22.25 23.578 -7.879 1 80.44 37 MET B N 1
ATOM 2597 C CA . MET B 1 37 ? 22.531 24.984 -8.148 1 80.44 37 MET B CA 1
ATOM 2598 C C . MET B 1 37 ? 22.891 25.719 -6.859 1 80.44 37 MET B C 1
ATOM 2600 O O . MET B 1 37 ? 22.984 25.109 -5.793 1 80.44 37 MET B O 1
ATOM 2604 N N . ASP B 1 38 ? 23.312 26.953 -7.004 1 85.25 38 ASP B N 1
ATOM 2605 C CA . ASP B 1 38 ? 23.5 27.828 -5.852 1 85.25 38 ASP B CA 1
ATOM 2606 C C . ASP B 1 38 ? 22.172 28.172 -5.184 1 85.25 38 ASP B C 1
ATOM 2608 O O . ASP B 1 38 ? 21.359 28.906 -5.742 1 85.25 38 ASP B O 1
ATOM 2612 N N . PHE B 1 39 ? 22.016 27.641 -3.98 1 89.44 39 PHE B N 1
ATOM 2613 C CA . PHE B 1 39 ? 20.734 27.797 -3.297 1 89.44 39 PHE B CA 1
ATOM 2614 C C . PHE B 1 39 ? 20.812 28.891 -2.238 1 89.44 39 PHE B C 1
ATOM 2616 O O . PHE B 1 39 ? 19.969 28.969 -1.351 1 89.44 39 PHE B O 1
ATOM 2623 N N . SER B 1 40 ? 21.891 29.625 -2.336 1 90.19 40 SER B N 1
ATOM 2624 C CA . SER B 1 40 ? 21.969 30.75 -1.41 1 90.19 40 SER B CA 1
ATOM 2625 C C . SER B 1 40 ? 20.781 31.688 -1.56 1 90.19 40 SER B C 1
ATOM 2627 O O . SER B 1 40 ? 20.172 31.766 -2.635 1 90.19 40 SER B O 1
ATOM 2629 N N . ALA B 1 41 ? 20.484 32.438 -0.476 1 93.38 41 ALA B N 1
ATOM 2630 C CA . ALA B 1 41 ? 19.344 33.344 -0.485 1 93.38 41 ALA B CA 1
ATOM 2631 C C . ALA B 1 41 ? 19.453 34.375 -1.614 1 93.38 41 ALA B C 1
ATOM 2633 O O . ALA B 1 41 ? 18.484 34.625 -2.316 1 93.38 41 ALA B O 1
ATOM 2634 N N . LYS B 1 42 ? 20.609 34.875 -1.762 1 92.81 42 LYS B N 1
ATOM 2635 C CA . LYS B 1 42 ? 20.844 35.875 -2.795 1 92.81 42 LYS B CA 1
ATOM 2636 C C . LYS B 1 42 ? 20.625 35.281 -4.188 1 92.81 42 LYS B C 1
ATOM 2638 O O . LYS B 1 42 ? 19.922 35.875 -5.012 1 92.81 42 LYS B O 1
ATOM 2643 N N . ALA B 1 43 ? 21.172 34.188 -4.445 1 92.5 43 ALA B N 1
ATOM 2644 C CA . ALA B 1 43 ? 21.078 33.562 -5.762 1 92.5 43 ALA B CA 1
ATOM 2645 C C . ALA B 1 43 ? 19.641 33.188 -6.098 1 92.5 43 ALA B C 1
ATOM 2647 O O . ALA B 1 43 ? 19.172 33.438 -7.215 1 92.5 43 ALA B O 1
ATOM 2648 N N . VAL B 1 44 ? 18.953 32.594 -5.172 1 92.94 44 VAL B N 1
ATOM 2649 C CA . VAL B 1 44 ? 17.594 32.125 -5.398 1 92.94 44 VAL B CA 1
ATOM 2650 C C . VAL B 1 44 ? 16.672 33.344 -5.555 1 92.94 44 VAL B C 1
ATOM 2652 O O . VAL B 1 44 ? 15.781 33.344 -6.418 1 92.94 44 VAL B O 1
ATOM 2655 N N . ALA B 1 45 ? 16.891 34.344 -4.719 1 94.38 45 ALA B N 1
ATOM 2656 C CA . ALA B 1 45 ? 16.094 35.562 -4.812 1 94.38 45 ALA B CA 1
ATOM 2657 C C . ALA B 1 45 ? 16.203 36.188 -6.195 1 94.38 45 ALA B C 1
ATOM 2659 O O . ALA B 1 45 ? 15.211 36.625 -6.773 1 94.38 45 ALA B O 1
ATOM 2660 N N . GLU B 1 46 ? 17.391 36.25 -6.699 1 93.31 46 GLU B N 1
ATOM 2661 C CA . GLU B 1 46 ? 17.625 36.781 -8.023 1 93.31 46 GLU B CA 1
ATOM 2662 C C . GLU B 1 46 ? 16.969 35.969 -9.109 1 93.31 46 GLU B C 1
ATOM 2664 O O . GLU B 1 46 ? 16.344 36.5 -10.031 1 93.31 46 GLU B O 1
ATOM 2669 N N . ARG B 1 47 ? 17.062 34.719 -8.977 1 90.81 47 ARG B N 1
ATOM 2670 C CA . ARG B 1 47 ? 16.547 33.781 -9.984 1 90.81 47 ARG B CA 1
ATOM 2671 C C . ARG B 1 47 ? 15.023 33.844 -10.062 1 90.81 47 ARG B C 1
ATOM 2673 O O . ARG B 1 47 ? 14.445 33.781 -11.156 1 90.81 47 ARG B O 1
ATOM 2680 N N . LEU B 1 48 ? 14.438 33.938 -8.906 1 92.75 48 LEU B N 1
ATOM 2681 C CA . LEU B 1 48 ? 12.984 33.875 -8.852 1 92.75 48 LEU B CA 1
ATOM 2682 C C . LEU B 1 48 ? 12.375 35.281 -8.852 1 92.75 48 LEU B C 1
ATOM 2684 O O . LEU B 1 48 ? 11.156 35.438 -8.836 1 92.75 48 LEU B O 1
ATOM 2688 N N . PHE B 1 49 ? 13.203 36.312 -8.836 1 94.25 49 PHE B N 1
ATOM 2689 C CA . PHE B 1 49 ? 12.781 37.688 -8.812 1 94.25 49 PHE B CA 1
ATOM 2690 C C . PHE B 1 49 ? 11.914 37.969 -7.586 1 94.25 49 PHE B C 1
ATOM 2692 O O . PHE B 1 49 ? 10.828 38.562 -7.703 1 94.25 49 PHE B O 1
ATOM 2699 N N . VAL B 1 50 ? 12.438 37.531 -6.434 1 94.38 50 VAL B N 1
ATOM 2700 C CA . VAL B 1 50 ? 11.805 37.812 -5.152 1 94.38 50 VAL B CA 1
ATOM 2701 C C . VAL B 1 50 ? 12.828 38.344 -4.164 1 94.38 50 VAL B C 1
ATOM 2703 O O . VAL B 1 50 ? 14.039 38.312 -4.43 1 94.38 50 VAL B O 1
ATOM 2706 N N . SER B 1 51 ? 12.305 38.906 -3.041 1 92.62 51 SER B N 1
ATOM 2707 C CA . SER B 1 51 ? 13.203 39.406 -2.014 1 92.62 51 SER B CA 1
ATOM 2708 C C . SER B 1 51 ? 13.711 38.281 -1.114 1 92.62 51 SER B C 1
ATOM 2710 O O . SER B 1 51 ? 13.078 37.25 -0.996 1 92.62 51 SER B O 1
ATOM 2712 N N . GLU B 1 52 ? 14.82 38.531 -0.536 1 94.62 52 GLU B N 1
ATOM 2713 C CA . GLU B 1 52 ? 15.32 37.594 0.461 1 94.62 52 GLU B CA 1
ATOM 2714 C C . GLU B 1 52 ? 14.359 37.469 1.639 1 94.62 52 GLU B C 1
ATOM 2716 O O . GLU B 1 52 ? 14.25 36.406 2.252 1 94.62 52 GLU B O 1
ATOM 2721 N N . ALA B 1 53 ? 13.688 38.5 1.895 1 93.5 53 ALA B N 1
ATOM 2722 C CA . ALA B 1 53 ? 12.68 38.5 2.955 1 93.5 53 ALA B CA 1
ATOM 2723 C C . ALA B 1 53 ? 11.539 37.531 2.615 1 93.5 53 ALA B C 1
ATOM 2725 O O . ALA B 1 53 ? 11.008 36.844 3.498 1 93.5 53 ALA B O 1
ATOM 2726 N N . SER B 1 54 ? 11.227 37.531 1.365 1 94.62 54 SER B N 1
ATOM 2727 C CA . SER B 1 54 ? 10.18 36.594 0.909 1 94.62 54 SER B CA 1
ATOM 2728 C C . SER B 1 54 ? 10.602 35.156 1.085 1 94.62 54 SER B C 1
ATOM 2730 O O . SER B 1 54 ? 9.781 34.312 1.44 1 94.62 54 SER B O 1
ATOM 2732 N N . LEU B 1 55 ? 11.867 34.875 0.872 1 95.19 55 LEU B N 1
ATOM 2733 C CA . LEU B 1 55 ? 12.391 33.531 1.063 1 95.19 55 LEU B CA 1
ATOM 2734 C C . LEU B 1 55 ? 12.344 33.156 2.535 1 95.19 55 LEU B C 1
ATOM 2736 O O . LEU B 1 55 ? 11.992 32 2.867 1 95.19 55 LEU B O 1
ATOM 2740 N N . SER B 1 56 ? 12.711 34.062 3.361 1 94.31 56 SER B N 1
ATOM 2741 C CA . SER B 1 56 ? 12.68 33.844 4.801 1 94.31 56 SER B CA 1
ATOM 2742 C C . SER B 1 56 ? 11.25 33.594 5.289 1 94.31 56 SER B C 1
ATOM 2744 O O . SER B 1 56 ? 11.016 32.688 6.102 1 94.31 56 SER B O 1
ATOM 2746 N N . ARG B 1 57 ? 10.328 34.344 4.781 1 93.38 57 ARG B N 1
ATOM 2747 C CA . ARG B 1 57 ? 8.93 34.156 5.148 1 93.38 57 ARG B CA 1
ATOM 2748 C C . ARG B 1 57 ? 8.398 32.812 4.668 1 93.38 57 ARG B C 1
ATOM 2750 O O . ARG B 1 57 ? 7.645 32.156 5.379 1 93.38 57 ARG B O 1
ATOM 2757 N N . PHE B 1 58 ? 8.875 32.5 3.529 1 94.44 58 PHE B N 1
ATOM 2758 C CA . PHE B 1 58 ? 8.5 31.203 2.963 1 94.44 58 PHE B CA 1
ATOM 2759 C C . PHE B 1 58 ? 8.992 30.062 3.842 1 94.44 58 PHE B C 1
ATOM 2761 O O . PHE B 1 58 ? 8.234 29.156 4.168 1 94.44 58 PHE B O 1
ATOM 2768 N N . ALA B 1 59 ? 10.234 30.094 4.184 1 92.19 59 ALA B N 1
ATOM 2769 C CA . ALA B 1 59 ? 10.836 29.078 5.031 1 92.19 59 ALA B CA 1
ATOM 2770 C C . ALA B 1 59 ? 10.102 28.953 6.363 1 92.19 59 ALA B C 1
ATOM 2772 O O . ALA B 1 59 ? 9.844 27.859 6.848 1 92.19 59 ALA B O 1
ATOM 2773 N N . LYS B 1 60 ? 9.68 30.078 6.871 1 91.12 60 LYS B N 1
ATOM 2774 C CA . LYS B 1 60 ? 8.969 30.094 8.148 1 91.12 60 LYS B CA 1
ATOM 2775 C C . LYS B 1 60 ? 7.574 29.5 8.008 1 91.12 60 LYS B C 1
ATOM 2777 O O . LYS B 1 60 ? 7.109 28.781 8.898 1 91.12 60 LYS B O 1
ATOM 2782 N N . LYS B 1 61 ? 6.977 29.812 6.914 1 89.69 61 LYS B N 1
ATOM 2783 C CA . LYS B 1 61 ? 5.656 29.25 6.641 1 89.69 61 LYS B CA 1
ATOM 2784 C C . LYS B 1 61 ? 5.707 27.734 6.555 1 89.69 61 LYS B C 1
ATOM 2786 O O . LYS B 1 61 ? 4.73 27.047 6.879 1 89.69 61 LYS B O 1
ATOM 2791 N N . CYS B 1 62 ? 6.84 27.203 6.191 1 90.25 62 CYS B N 1
ATOM 2792 C CA . CYS B 1 62 ? 7.043 25.766 6.078 1 90.25 62 CYS B CA 1
ATOM 2793 C C . CYS B 1 62 ? 7.5 25.172 7.406 1 90.25 62 CYS B C 1
ATOM 2795 O O . CYS B 1 62 ? 7.789 23.969 7.492 1 90.25 62 CYS B O 1
ATOM 2797 N N . GLY B 1 63 ? 7.727 25.969 8.406 1 85.56 63 GLY B N 1
ATOM 2798 C CA . GLY B 1 63 ? 8.023 25.469 9.734 1 85.56 63 GLY B CA 1
ATOM 2799 C C . GLY B 1 63 ? 9.492 25.594 10.102 1 85.56 63 GLY B C 1
ATOM 2800 O O . GLY B 1 63 ? 9.938 25.031 11.109 1 85.56 63 GLY B O 1
ATOM 2801 N N . TYR B 1 64 ? 10.211 26.328 9.258 1 89.06 64 TYR B N 1
ATOM 2802 C CA . TYR B 1 64 ? 11.633 26.484 9.555 1 89.06 64 TYR B CA 1
ATOM 2803 C C . TYR B 1 64 ? 11.898 27.828 10.211 1 89.06 64 TYR B C 1
ATOM 2805 O O . TYR B 1 64 ? 11.055 28.734 10.172 1 89.06 64 TYR B O 1
ATOM 2813 N N . ARG B 1 65 ? 13.031 28.094 10.93 1 90.31 65 ARG B N 1
ATOM 2814 C CA . ARG B 1 65 ? 13.383 29.328 11.617 1 90.31 65 ARG B CA 1
ATOM 2815 C C . ARG B 1 65 ? 13.734 30.438 10.617 1 90.31 65 ARG B C 1
ATOM 2817 O O . ARG B 1 65 ? 13.57 31.625 10.906 1 90.31 65 ARG B O 1
ATOM 2824 N N . GLY B 1 66 ? 14.133 29.922 9.43 1 90.31 66 GLY B N 1
ATOM 2825 C CA . GLY B 1 66 ? 14.539 30.828 8.367 1 90.31 66 GLY B CA 1
ATOM 2826 C C . GLY B 1 66 ? 15.062 30.109 7.137 1 90.31 66 GLY B C 1
ATOM 2827 O O . GLY B 1 66 ? 15.047 28.875 7.082 1 90.31 66 GLY B O 1
ATOM 2828 N N . TYR B 1 67 ? 15.516 30.969 6.195 1 93.5 67 TYR B N 1
ATOM 2829 C CA . TYR B 1 67 ? 15.93 30.406 4.914 1 93.5 67 TYR B CA 1
ATOM 2830 C C . TYR B 1 67 ? 17.188 29.562 5.066 1 93.5 67 TYR B C 1
ATOM 2832 O O . TYR B 1 67 ? 17.344 28.547 4.391 1 93.5 67 TYR B O 1
ATOM 2840 N N . ARG B 1 68 ? 18.031 29.891 5.969 1 88.38 68 ARG B N 1
ATOM 2841 C CA . ARG B 1 68 ? 19.297 29.188 6.145 1 88.38 68 ARG B CA 1
ATOM 2842 C C . ARG B 1 68 ? 19.062 27.734 6.578 1 88.38 68 ARG B C 1
ATOM 2844 O O . ARG B 1 68 ? 19.656 26.812 6.031 1 88.38 68 ARG B O 1
ATOM 2851 N N . GLU B 1 69 ? 18.234 27.594 7.609 1 88.44 69 GLU B N 1
ATOM 2852 C CA . GLU B 1 69 ? 17.891 26.25 8.062 1 88.44 69 GLU B CA 1
ATOM 2853 C C . GLU B 1 69 ? 17.203 25.438 6.957 1 88.44 69 GLU B C 1
ATOM 2855 O O . GLU B 1 69 ? 17.516 24.266 6.746 1 88.44 69 GLU B O 1
ATOM 2860 N N . PHE B 1 70 ? 16.344 26.094 6.289 1 91.19 70 PHE B N 1
ATOM 2861 C CA . PHE B 1 70 ? 15.586 25.484 5.203 1 91.19 70 PHE B CA 1
ATOM 2862 C C . PHE B 1 70 ? 16.516 24.969 4.109 1 91.19 70 PHE B C 1
ATOM 2864 O O . PHE B 1 70 ? 16.438 23.797 3.727 1 91.19 70 PHE B O 1
ATOM 2871 N N . VAL B 1 71 ? 17.406 25.828 3.637 1 90 71 VAL B N 1
ATOM 2872 C CA . VAL B 1 71 ? 18.234 25.5 2.486 1 90 71 VAL B CA 1
ATOM 2873 C C . VAL B 1 71 ? 19.297 24.469 2.889 1 90 71 VAL B C 1
ATOM 2875 O O . VAL B 1 71 ? 19.672 23.609 2.088 1 90 71 VAL B O 1
ATOM 2878 N N . TYR B 1 72 ? 19.734 24.562 4.074 1 87.12 72 TYR B N 1
ATOM 2879 C CA . TYR B 1 72 ? 20.672 23.547 4.562 1 87.12 72 TYR B CA 1
ATOM 2880 C C . TYR B 1 72 ? 20.078 22.156 4.445 1 87.12 72 TYR B C 1
ATOM 2882 O O . TYR B 1 72 ? 20.719 21.25 3.893 1 87.12 72 TYR B O 1
ATOM 2890 N N . GLN B 1 73 ? 18.875 22 4.969 1 83 73 GLN B N 1
ATOM 2891 C CA . GLN B 1 73 ? 18.203 20.703 4.898 1 83 73 GLN B CA 1
ATOM 2892 C C . GLN B 1 73 ? 17.922 20.312 3.451 1 83 73 GLN B C 1
ATOM 2894 O O . GLN B 1 73 ? 18.062 19.141 3.086 1 83 73 GLN B O 1
ATOM 2899 N N . TYR B 1 74 ? 17.547 21.219 2.701 1 87.31 74 TYR B N 1
ATOM 2900 C CA . TYR B 1 74 ? 17.281 20.984 1.289 1 87.31 74 TYR B CA 1
ATOM 2901 C C . TYR B 1 74 ? 18.531 20.469 0.577 1 87.31 74 TYR B C 1
ATOM 2903 O O . TYR B 1 74 ? 18.453 19.484 -0.162 1 87.31 74 TYR B O 1
ATOM 2911 N N . GLU B 1 75 ? 19.641 21.109 0.803 1 81.38 75 GLU B N 1
ATOM 2912 C CA . GLU B 1 75 ? 20.875 20.734 0.135 1 81.38 75 GLU B CA 1
ATOM 2913 C C . GLU B 1 75 ? 21.375 19.375 0.601 1 81.38 75 GLU B C 1
ATOM 2915 O O . GLU B 1 75 ? 21.922 18.594 -0.193 1 81.38 75 GLU B O 1
ATOM 2920 N N . GLU B 1 76 ? 21.172 19.125 1.821 1 74.88 76 GLU B N 1
ATOM 2921 C CA . GLU B 1 76 ? 21.625 17.875 2.406 1 74.88 76 GLU B CA 1
ATOM 2922 C C . GLU B 1 76 ? 20.875 16.672 1.825 1 74.88 76 GLU B C 1
ATOM 2924 O O . GLU B 1 76 ? 21.422 15.578 1.737 1 74.88 76 GLU B O 1
ATOM 2929 N N . THR B 1 77 ? 19.688 16.922 1.367 1 75.69 77 THR B N 1
ATOM 2930 C CA . THR B 1 77 ? 18.844 15.812 0.951 1 75.69 77 THR B CA 1
ATOM 2931 C C . THR B 1 77 ? 18.578 15.867 -0.551 1 75.69 77 THR B C 1
ATOM 2933 O O . THR B 1 77 ? 17.734 15.133 -1.063 1 75.69 77 THR B O 1
ATOM 2936 N N . PHE B 1 78 ? 19.266 16.719 -1.116 1 75.12 78 PHE B N 1
ATOM 2937 C CA . PHE B 1 78 ? 19.062 16.891 -2.549 1 75.12 78 PHE B CA 1
ATOM 2938 C C . PHE B 1 78 ? 19.562 15.672 -3.318 1 75.12 78 PHE B C 1
ATOM 2940 O O . PHE B 1 78 ? 20.688 15.211 -3.102 1 75.12 78 PHE B O 1
ATOM 2947 N N . VAL B 1 79 ? 18.719 14.984 -3.969 1 65.81 79 VAL B N 1
ATOM 2948 C CA . VAL B 1 79 ? 19.109 13.891 -4.852 1 65.81 79 VAL B CA 1
ATOM 2949 C C . VAL B 1 79 ? 18.781 14.258 -6.301 1 65.81 79 VAL B C 1
ATOM 2951 O O . VAL B 1 79 ? 17.656 14.656 -6.605 1 65.81 79 VAL B O 1
ATOM 2954 N N . GLU B 1 80 ? 19.828 14.172 -7.078 1 61.09 80 GLU B N 1
ATOM 2955 C CA . GLU B 1 80 ? 19.594 14.453 -8.492 1 61.09 80 GLU B CA 1
ATOM 2956 C C . GLU B 1 80 ? 18.625 13.438 -9.102 1 61.09 80 GLU B C 1
ATOM 2958 O O . GLU B 1 80 ? 18.766 12.234 -8.875 1 61.09 80 GLU B O 1
ATOM 2963 N N . LYS B 1 81 ? 17.5 13.883 -9.5 1 59.94 81 LYS B N 1
ATOM 2964 C CA . LYS B 1 81 ? 16.531 13 -10.156 1 59.94 81 LYS B CA 1
ATOM 2965 C C . LYS B 1 81 ? 17.047 12.57 -11.539 1 59.94 81 LYS B C 1
ATOM 2967 O O . LYS B 1 81 ? 17.469 13.414 -12.336 1 59.94 81 LYS B O 1
ATOM 2972 N N . GLN B 1 82 ? 17.578 11.352 -11.664 1 51.94 82 GLN B N 1
ATOM 2973 C CA . GLN B 1 82 ? 17.953 10.906 -13.008 1 51.94 82 GLN B CA 1
ATOM 2974 C C . GLN B 1 82 ? 16.75 10.344 -13.758 1 51.94 82 GLN B C 1
ATOM 2976 O O . GLN B 1 82 ? 16.031 9.484 -13.242 1 51.94 82 GLN B O 1
ATOM 2981 N N . GLU B 1 83 ? 16.172 11.172 -14.656 1 51.69 83 GLU B N 1
ATOM 2982 C CA . GLU B 1 83 ? 15.156 10.594 -15.547 1 51.69 83 GLU B CA 1
ATOM 2983 C C . GLU B 1 83 ? 15.719 9.414 -16.328 1 51.69 83 GLU B C 1
ATOM 2985 O O . GLU B 1 83 ? 16.547 9.594 -17.234 1 51.69 83 GLU B O 1
ATOM 2990 N N . THR B 1 84 ? 16.203 8.43 -15.75 1 50.5 84 THR B N 1
ATOM 2991 C CA . THR B 1 84 ? 16.578 7.348 -16.656 1 50.5 84 THR B CA 1
ATOM 2992 C C . THR B 1 84 ? 15.336 6.594 -17.141 1 50.5 84 THR B C 1
ATOM 2994 O O . THR B 1 84 ? 14.383 6.406 -16.375 1 50.5 84 THR B O 1
ATOM 2997 N N . ILE B 1 85 ? 15.211 6.555 -18.484 1 50.91 85 ILE B N 1
ATOM 2998 C CA . ILE B 1 85 ? 14.234 5.711 -19.156 1 50.91 85 ILE B CA 1
ATOM 2999 C C . ILE B 1 85 ? 14.188 4.34 -18.484 1 50.91 85 ILE B C 1
ATOM 3001 O O . ILE B 1 85 ? 15.117 3.541 -18.625 1 50.91 85 ILE B O 1
ATOM 3005 N N . THR B 1 86 ? 13.461 4.312 -17.375 1 69.19 86 THR B N 1
ATOM 3006 C CA . THR B 1 86 ? 13.352 2.969 -16.812 1 69.19 86 THR B CA 1
ATOM 3007 C C . THR B 1 86 ? 12.031 2.318 -17.219 1 69.19 86 THR B C 1
ATOM 3009 O O . THR B 1 86 ? 11.094 3.006 -17.625 1 69.19 86 THR B O 1
ATOM 3012 N N . GLY B 1 87 ? 12.047 1.044 -17.594 1 83.06 87 GLY B N 1
ATOM 3013 C CA . GLY B 1 87 ? 10.836 0.283 -17.875 1 83.06 87 GLY B CA 1
ATOM 3014 C C . GLY B 1 87 ? 9.734 0.537 -16.859 1 83.06 87 GLY B C 1
ATOM 3015 O O . GLY B 1 87 ? 9.977 1.145 -15.812 1 83.06 87 GLY B O 1
ATOM 3016 N N . ASN B 1 88 ? 8.508 0.374 -17.188 1 89 88 ASN B N 1
ATOM 3017 C CA . ASN B 1 88 ? 7.305 0.637 -16.406 1 89 88 ASN B CA 1
ATOM 3018 C C . ASN B 1 88 ? 7.438 0.109 -14.984 1 89 88 ASN B C 1
ATOM 3020 O O . ASN B 1 88 ? 7.035 0.776 -14.031 1 89 88 ASN B O 1
ATOM 3024 N N . THR B 1 89 ? 8.047 -1.034 -14.883 1 94.06 89 THR B N 1
ATOM 3025 C CA . THR B 1 89 ? 8.195 -1.645 -13.562 1 94.06 89 THR B CA 1
ATOM 3026 C C . THR B 1 89 ? 9.062 -0.776 -12.664 1 94.06 89 THR B C 1
ATOM 3028 O O . THR B 1 89 ? 8.664 -0.439 -11.547 1 94.06 89 THR B O 1
ATOM 3031 N N . ARG B 1 90 ? 10.203 -0.389 -13.102 1 91.56 90 ARG B N 1
ATOM 3032 C CA . ARG B 1 90 ? 11.125 0.423 -12.312 1 91.56 90 ARG B CA 1
ATOM 3033 C C . ARG B 1 90 ? 10.523 1.789 -12 1 91.56 90 ARG B C 1
ATOM 3035 O O . ARG B 1 90 ? 10.742 2.336 -10.914 1 91.56 90 ARG B O 1
ATOM 3042 N N . MET B 1 91 ? 9.828 2.291 -12.992 1 92 91 MET B N 1
ATOM 3043 C CA . MET B 1 91 ? 9.172 3.578 -12.789 1 92 91 MET B CA 1
ATOM 3044 C C . MET B 1 91 ? 8.219 3.523 -11.602 1 92 91 MET B C 1
ATOM 3046 O O . MET B 1 91 ? 8.242 4.402 -10.742 1 92 91 MET B O 1
ATOM 3050 N N . VAL B 1 92 ? 7.391 2.516 -11.562 1 95.25 92 VAL B N 1
ATOM 3051 C CA . VAL B 1 92 ? 6.43 2.348 -10.477 1 95.25 92 VAL B CA 1
ATOM 3052 C C . VAL B 1 92 ? 7.176 2.154 -9.156 1 95.25 92 VAL B C 1
ATOM 3054 O O . VAL B 1 92 ? 6.879 2.824 -8.164 1 95.25 92 VAL B O 1
ATOM 3057 N N . LEU B 1 93 ? 8.156 1.297 -9.133 1 94.88 93 LEU B N 1
ATOM 3058 C CA . LEU B 1 93 ? 8.891 0.999 -7.906 1 94.88 93 LEU B CA 1
ATOM 3059 C C . LEU B 1 93 ? 9.648 2.227 -7.414 1 94.88 93 LEU B C 1
ATOM 3061 O O . LEU B 1 93 ? 9.742 2.461 -6.207 1 94.88 93 LEU B O 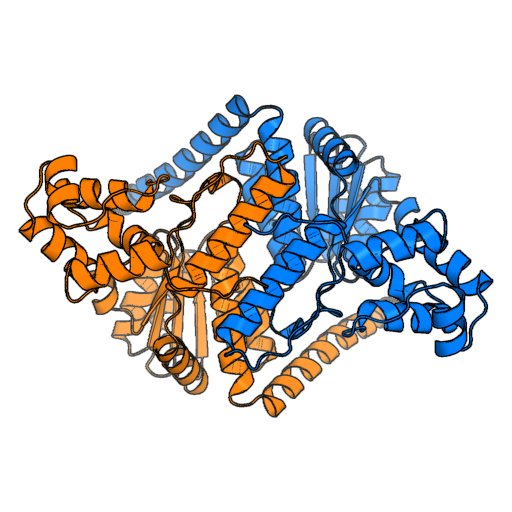1
ATOM 3065 N N . ASN B 1 94 ? 10.156 3.014 -8.305 1 91.12 94 ASN B N 1
ATOM 3066 C CA . ASN B 1 94 ? 10.828 4.258 -7.93 1 91.12 94 ASN B CA 1
ATOM 3067 C C . ASN B 1 94 ? 9.852 5.25 -7.301 1 91.12 94 ASN B C 1
ATOM 3069 O O . ASN B 1 94 ? 10.211 5.969 -6.367 1 91.12 94 ASN B O 1
ATOM 3073 N N . ALA B 1 95 ? 8.68 5.316 -7.875 1 93.19 95 ALA B N 1
ATOM 3074 C CA . ALA B 1 95 ? 7.648 6.172 -7.289 1 93.19 95 ALA B CA 1
ATOM 3075 C C . ALA B 1 95 ? 7.336 5.754 -5.855 1 93.19 95 ALA B C 1
ATOM 3077 O O . ALA B 1 95 ? 7.199 6.602 -4.969 1 93.19 95 ALA B O 1
ATOM 3078 N N . TYR B 1 96 ? 7.246 4.453 -5.637 1 95 96 TYR B N 1
ATOM 3079 C CA . TYR B 1 96 ? 7.027 3.938 -4.289 1 95 96 TYR B CA 1
ATOM 3080 C C . TYR B 1 96 ? 8.18 4.32 -3.363 1 95 96 TYR B C 1
ATOM 3082 O O . TYR B 1 96 ? 7.953 4.75 -2.229 1 95 96 TYR B O 1
ATOM 3090 N N . GLN B 1 97 ? 9.359 4.164 -3.828 1 92.25 97 GLN B N 1
ATOM 3091 C CA . GLN B 1 97 ? 10.531 4.516 -3.037 1 92.25 97 GLN B CA 1
ATOM 3092 C C . GLN B 1 97 ? 10.523 5.996 -2.67 1 92.25 97 GLN B C 1
ATOM 3094 O O . GLN B 1 97 ? 10.844 6.359 -1.536 1 92.25 97 GLN B O 1
ATOM 3099 N N . GLU B 1 98 ? 10.195 6.793 -3.615 1 90.75 98 GLU B N 1
ATOM 3100 C CA . GLU B 1 98 ? 10.094 8.227 -3.352 1 90.75 98 GLU B CA 1
ATOM 3101 C C . GLU B 1 98 ? 9.062 8.516 -2.27 1 90.75 98 GLU B C 1
ATOM 3103 O O . GLU B 1 98 ? 9.297 9.344 -1.384 1 90.75 98 GLU B O 1
ATOM 3108 N N . LEU B 1 99 ? 7.945 7.852 -2.314 1 94.44 99 LEU B N 1
ATOM 3109 C CA . LEU B 1 99 ? 6.891 8.047 -1.323 1 94.44 99 LEU B CA 1
ATOM 3110 C C . LEU B 1 99 ? 7.355 7.598 0.058 1 94.44 99 LEU B C 1
ATOM 3112 O O . LEU B 1 99 ? 6.988 8.203 1.067 1 94.44 99 LEU B O 1
ATOM 3116 N N . LEU B 1 100 ? 8.141 6.52 0.098 1 95.19 100 LEU B N 1
ATOM 3117 C CA . LEU B 1 100 ? 8.695 6.094 1.375 1 95.19 100 LEU B CA 1
ATOM 3118 C C . LEU B 1 100 ? 9.602 7.172 1.958 1 95.19 100 LEU B C 1
ATOM 3120 O O . LEU B 1 100 ? 9.523 7.48 3.148 1 95.19 100 LEU B O 1
ATOM 3124 N N . ASN B 1 101 ? 10.406 7.793 1.114 1 90.06 101 ASN B N 1
ATOM 3125 C CA . ASN B 1 101 ? 11.289 8.867 1.557 1 90.06 101 ASN B CA 1
ATOM 3126 C C . ASN B 1 101 ? 10.5 10.078 2.039 1 90.06 101 ASN B C 1
ATOM 3128 O O . ASN B 1 101 ? 10.828 10.672 3.066 1 90.06 101 ASN B O 1
ATOM 3132 N N . LYS B 1 102 ? 9.508 10.414 1.313 1 92.12 102 LYS B N 1
ATOM 3133 C CA . LYS B 1 102 ? 8.664 11.547 1.691 1 92.12 102 LYS B CA 1
ATOM 3134 C C . LYS B 1 102 ? 7.945 11.273 3.01 1 92.12 102 LYS B C 1
ATOM 3136 O O . LYS B 1 102 ? 7.801 12.18 3.84 1 92.12 102 LYS B O 1
ATOM 3141 N N . THR B 1 103 ? 7.48 10.039 3.15 1 95.88 103 THR B N 1
ATOM 3142 C CA . THR B 1 103 ? 6.836 9.672 4.402 1 95.88 103 THR B CA 1
ATOM 3143 C C . THR B 1 103 ? 7.789 9.852 5.578 1 95.88 103 THR B C 1
ATOM 3145 O O . THR B 1 103 ? 7.414 10.43 6.605 1 95.88 103 THR B O 1
ATOM 3148 N N . TYR B 1 104 ? 8.984 9.398 5.406 1 93.38 104 TYR B N 1
ATOM 3149 C CA . TYR B 1 104 ? 9.977 9.555 6.465 1 93.38 104 TYR B CA 1
ATOM 3150 C C . TYR B 1 104 ? 10.141 11.016 6.848 1 93.38 104 TYR B C 1
ATOM 3152 O O . TYR B 1 104 ? 10.281 11.344 8.031 1 93.38 104 TYR B O 1
ATOM 3160 N N . SER B 1 105 ? 10.086 11.883 5.906 1 89.19 105 SER B N 1
ATOM 3161 C CA . SER B 1 105 ? 10.273 13.312 6.121 1 89.19 105 SER B CA 1
ATOM 3162 C C . SER B 1 105 ? 9.109 13.914 6.898 1 89.19 105 SER B C 1
ATOM 3164 O O . SER B 1 105 ? 9.281 14.922 7.594 1 89.19 105 SER B O 1
ATOM 3166 N N . LEU B 1 106 ? 7.996 13.273 6.82 1 93.38 106 LEU B N 1
ATOM 3167 C CA . LEU B 1 106 ? 6.785 13.844 7.395 1 93.38 106 LEU B CA 1
ATOM 3168 C C . LEU B 1 106 ? 6.5 13.242 8.766 1 93.38 106 LEU B C 1
ATOM 3170 O O . LEU B 1 106 ? 5.758 13.828 9.562 1 93.38 106 LEU B O 1
ATOM 3174 N N . VAL B 1 107 ? 7.074 12.117 9.047 1 95.06 107 VAL B N 1
ATOM 3175 C CA . VAL B 1 107 ? 6.777 11.414 10.289 1 95.06 107 VAL B CA 1
ATOM 3176 C C . VAL B 1 107 ? 7.27 12.227 11.477 1 95.06 107 VAL B C 1
ATOM 3178 O O . VAL B 1 107 ? 8.406 12.711 11.484 1 95.06 107 VAL B O 1
ATOM 3181 N N . ASP B 1 108 ? 6.457 12.492 12.383 1 93.38 108 ASP B N 1
ATOM 3182 C CA . ASP B 1 108 ? 6.742 13.078 13.688 1 93.38 108 ASP B CA 1
ATOM 3183 C C . ASP B 1 108 ? 6.562 12.055 14.805 1 93.38 108 ASP B C 1
ATOM 3185 O O . ASP B 1 108 ? 5.438 11.766 15.219 1 93.38 108 ASP B O 1
ATOM 3189 N N . GLU B 1 109 ? 7.633 11.57 15.367 1 92.62 109 GLU B N 1
ATOM 3190 C CA . GLU B 1 109 ? 7.598 10.484 16.344 1 92.62 109 GLU B CA 1
ATOM 3191 C C . GLU B 1 109 ? 6.848 10.898 17.609 1 92.62 109 GLU B C 1
ATOM 3193 O O . GLU B 1 109 ? 6.184 10.078 18.234 1 92.62 109 GLU B O 1
ATOM 3198 N N . ALA B 1 110 ? 7.043 12.148 18 1 95.81 110 ALA B N 1
ATOM 3199 C CA . ALA B 1 110 ? 6.316 12.633 19.172 1 95.81 110 ALA B CA 1
ATOM 3200 C C . ALA B 1 110 ? 4.809 12.625 18.922 1 95.81 110 ALA B C 1
ATOM 3202 O O . ALA B 1 110 ? 4.027 12.305 19.812 1 95.81 110 ALA B O 1
ATOM 3203 N N . GLN B 1 111 ? 4.43 13 17.719 1 97.38 111 GLN B N 1
ATOM 3204 C CA . GLN B 1 111 ? 3.02 12.945 17.344 1 97.38 111 GLN B CA 1
ATOM 3205 C C . GLN B 1 111 ? 2.494 11.516 17.375 1 97.38 111 GLN B C 1
ATOM 3207 O O . GLN B 1 111 ? 1.393 11.266 17.859 1 97.38 111 GLN B O 1
ATOM 3212 N N . ILE B 1 112 ? 3.299 10.602 16.875 1 97.81 112 ILE B N 1
ATOM 3213 C CA . ILE B 1 112 ? 2.916 9.188 16.844 1 97.81 112 ILE B CA 1
ATOM 3214 C C . ILE B 1 112 ? 2.75 8.68 18.281 1 97.81 112 ILE B C 1
ATOM 3216 O O . ILE B 1 112 ? 1.813 7.93 18.562 1 97.81 112 ILE B O 1
ATOM 3220 N N . ALA B 1 113 ? 3.617 9.125 19.125 1 95.5 113 ALA B N 1
ATOM 3221 C CA . ALA B 1 113 ? 3.531 8.719 20.531 1 95.5 113 ALA B CA 1
ATOM 3222 C C . ALA B 1 113 ? 2.234 9.219 21.172 1 95.5 113 ALA B C 1
ATOM 3224 O O . ALA B 1 113 ? 1.582 8.492 21.922 1 95.5 113 ALA B O 1
ATOM 3225 N N . ARG B 1 114 ? 1.858 10.438 20.891 1 97.75 114 ARG B N 1
ATOM 3226 C CA . ARG B 1 114 ? 0.606 10.977 21.422 1 97.75 114 ARG B CA 1
ATOM 3227 C C . ARG B 1 114 ? -0.591 10.211 20.875 1 97.75 114 ARG B C 1
ATOM 3229 O O . ARG B 1 114 ? -1.517 9.883 21.609 1 97.75 114 ARG B O 1
ATOM 3236 N N . ILE B 1 115 ? -0.535 9.867 19.641 1 98.38 115 ILE B N 1
ATOM 3237 C CA . ILE B 1 115 ? -1.632 9.156 19 1 98.38 115 ILE B CA 1
ATOM 3238 C C . ILE B 1 115 ? -1.776 7.766 19.625 1 98.38 115 ILE B C 1
ATOM 3240 O O . ILE B 1 115 ? -2.891 7.324 19.922 1 98.38 115 ILE B O 1
ATOM 3244 N N . THR B 1 116 ? -0.669 7.086 19.828 1 97.56 116 THR B N 1
ATOM 3245 C CA . THR B 1 116 ? -0.728 5.754 20.422 1 97.56 116 THR B CA 1
ATOM 3246 C C . THR B 1 116 ? -1.196 5.824 21.875 1 97.56 116 THR B C 1
ATOM 3248 O O . THR B 1 116 ? -1.876 4.918 22.359 1 97.56 116 THR B O 1
ATOM 3251 N N . LYS B 1 117 ? -0.856 6.898 22.547 1 96.69 117 LYS B N 1
ATOM 3252 C CA . LYS B 1 117 ? -1.379 7.121 23.891 1 96.69 117 LYS B CA 1
ATOM 3253 C C . LYS B 1 117 ? -2.896 7.273 23.875 1 96.69 117 LYS B C 1
ATOM 3255 O O . LYS B 1 117 ? -3.598 6.664 24.688 1 96.69 117 LYS B O 1
ATOM 3260 N N . TYR B 1 118 ? -3.387 8.102 22.891 1 97.19 118 TYR B N 1
ATOM 3261 C CA . TYR B 1 118 ? -4.828 8.266 22.734 1 97.19 118 TYR B CA 1
ATOM 3262 C C . TYR B 1 118 ? -5.504 6.93 22.469 1 97.19 118 TYR B C 1
ATOM 3264 O O . TYR B 1 118 ? -6.578 6.645 23 1 97.19 118 TYR B O 1
ATOM 3272 N N . LEU B 1 119 ? -4.898 6.105 21.672 1 97.69 119 LEU B N 1
ATOM 3273 C CA . LEU B 1 119 ? -5.434 4.793 21.328 1 97.69 119 LEU B CA 1
ATOM 3274 C C . LEU B 1 119 ? -5.551 3.914 22.578 1 97.69 119 LEU B C 1
ATOM 3276 O O . LEU B 1 119 ? -6.527 3.182 22.734 1 97.69 119 LEU B O 1
ATOM 3280 N N . ASN B 1 120 ? -4.605 4.043 23.438 1 95.62 120 ASN B N 1
ATOM 3281 C CA . ASN B 1 120 ? -4.598 3.25 24.656 1 95.62 120 ASN B CA 1
ATOM 3282 C C . ASN B 1 120 ? -5.691 3.697 25.625 1 95.62 120 ASN B C 1
ATOM 3284 O O . ASN B 1 120 ? -6.219 2.889 26.391 1 95.62 120 ASN B O 1
ATOM 3288 N N . GLU B 1 121 ? -6.008 4.906 25.547 1 96.25 121 GLU B N 1
ATOM 3289 C CA . GLU B 1 121 ? -6.949 5.496 26.484 1 96.25 121 GLU B CA 1
ATOM 3290 C C . GLU B 1 121 ? -8.383 5.387 25.984 1 96.25 121 GLU B C 1
ATOM 3292 O O . GLU B 1 121 ? -9.336 5.441 26.766 1 96.25 121 GLU B O 1
ATOM 3297 N N . ALA B 1 122 ? -8.555 5.242 24.688 1 97.69 122 ALA B N 1
ATOM 3298 C CA . ALA B 1 122 ? -9.883 5.262 24.094 1 97.69 122 ALA B CA 1
ATOM 3299 C C . ALA B 1 122 ? -10.641 3.967 24.375 1 97.69 122 ALA B C 1
ATOM 3301 O O . ALA B 1 122 ? -10.062 2.879 24.344 1 97.69 122 ALA B O 1
ATOM 3302 N N . GLU B 1 123 ? -11.906 4.102 24.703 1 97.81 123 GLU B N 1
ATOM 3303 C CA . GLU B 1 123 ? -12.781 2.939 24.859 1 97.81 123 GLU B CA 1
ATOM 3304 C C . GLU B 1 123 ? -13.289 2.451 23.5 1 97.81 123 GLU B C 1
ATOM 3306 O O . GLU B 1 123 ? -13.5 1.253 23.312 1 97.81 123 GLU B O 1
ATOM 3311 N N . ARG B 1 124 ? -13.547 3.42 22.688 1 97.88 124 ARG B N 1
ATOM 3312 C CA . ARG B 1 124 ? -14.047 3.127 21.344 1 97.88 124 ARG B CA 1
ATOM 3313 C C . ARG B 1 124 ? -13.336 3.979 20.297 1 97.88 124 ARG B C 1
ATOM 3315 O O . ARG B 1 124 ? -13.109 5.172 20.5 1 97.88 124 ARG B O 1
ATOM 3322 N N . VAL B 1 125 ? -12.945 3.34 19.203 1 98.69 125 VAL B N 1
ATOM 3323 C CA . VAL B 1 125 ? -12.25 4.035 18.125 1 98.69 125 VAL B CA 1
ATOM 3324 C C . VAL B 1 125 ? -13.062 3.928 16.828 1 98.69 125 VAL B C 1
ATOM 3326 O O . VAL B 1 125 ? -13.625 2.871 16.531 1 98.69 125 VAL B O 1
ATOM 3329 N N . PHE B 1 126 ? -13.188 5.02 16.125 1 98.62 126 PHE B N 1
ATOM 3330 C CA . PHE B 1 126 ? -13.812 5.043 14.805 1 98.62 126 PHE B CA 1
ATOM 3331 C C . PHE B 1 126 ? -12.844 5.594 13.766 1 98.62 126 PHE B C 1
ATOM 3333 O O . PHE B 1 126 ? -12.102 6.543 14.039 1 98.62 126 PHE B O 1
ATOM 3340 N N . VAL B 1 127 ? -12.844 4.977 12.633 1 98.88 127 VAL B N 1
ATOM 3341 C CA . VAL B 1 127 ? -12.062 5.48 11.508 1 98.88 127 VAL B CA 1
ATOM 3342 C C . VAL B 1 127 ? -12.938 5.551 10.258 1 98.88 127 VAL B C 1
ATOM 3344 O O . VAL B 1 127 ? -13.742 4.656 10.008 1 98.88 127 VAL B O 1
ATOM 3347 N N . CYS B 1 128 ? -12.82 6.641 9.492 1 98.75 128 CYS B N 1
ATOM 3348 C CA . CYS B 1 128 ? -13.664 6.762 8.312 1 98.75 128 CYS B CA 1
ATOM 3349 C C . CYS B 1 128 ? -12.891 7.363 7.145 1 98.75 128 CYS B C 1
ATOM 3351 O O . CYS B 1 128 ? -11.844 7.984 7.34 1 98.75 128 CYS B O 1
ATOM 3353 N N . GLY B 1 129 ? -13.281 7.191 6.016 1 98.5 129 GLY B N 1
ATOM 3354 C CA . GLY B 1 129 ? -12.812 7.703 4.742 1 98.5 129 GLY B CA 1
ATOM 3355 C C . GLY B 1 129 ? -13.695 7.309 3.57 1 98.5 129 GLY B C 1
ATOM 3356 O O . GLY B 1 129 ? -14.633 6.535 3.734 1 98.5 129 GLY B O 1
ATOM 3357 N N . LYS B 1 130 ? -13.398 7.848 2.473 1 97.5 130 LYS B N 1
ATOM 3358 C CA . LYS B 1 130 ? -14.141 7.539 1.254 1 97.5 130 LYS B CA 1
ATOM 3359 C C . LYS B 1 130 ? -13.227 6.938 0.192 1 97.5 130 LYS B C 1
ATOM 3361 O O . LYS B 1 130 ? -12.031 7.242 0.149 1 97.5 130 LYS B O 1
ATOM 3366 N N . GLY B 1 131 ? -13.844 6.078 -0.711 1 96.5 131 GLY B N 1
ATOM 3367 C CA . GLY B 1 131 ? -13.047 5.5 -1.784 1 96.5 131 GLY B CA 1
ATOM 3368 C C . GLY B 1 131 ? -11.828 4.754 -1.285 1 96.5 131 GLY B C 1
ATOM 3369 O O . GLY B 1 131 ? -11.93 3.902 -0.402 1 96.5 131 GLY B O 1
ATOM 3370 N N . SER B 1 132 ? -10.664 5.086 -1.888 1 97.94 132 SER B N 1
ATOM 3371 C CA . SER B 1 132 ? -9.422 4.438 -1.488 1 97.94 132 SER B CA 1
ATOM 3372 C C . SER B 1 132 ? -9.117 4.676 -0.012 1 97.94 132 SER B C 1
ATOM 3374 O O . SER B 1 132 ? -8.641 3.773 0.683 1 97.94 132 SER B O 1
ATOM 3376 N N . SER B 1 133 ? -9.422 5.863 0.442 1 98.44 133 SER B N 1
ATOM 3377 C CA . SER B 1 133 ? -9.242 6.176 1.856 1 98.44 133 SER B CA 1
ATOM 3378 C C . SER B 1 133 ? -10.141 5.312 2.734 1 98.44 133 SER B C 1
ATOM 3380 O O . SER B 1 133 ? -9.734 4.883 3.816 1 98.44 133 SER B O 1
ATOM 3382 N N . GLY B 1 134 ? -11.383 5.109 2.229 1 98.69 134 GLY B N 1
ATOM 3383 C CA . GLY B 1 134 ? -12.297 4.238 2.953 1 98.69 134 GLY B CA 1
ATOM 3384 C C . GLY B 1 134 ? -11.805 2.809 3.055 1 98.69 134 GLY B C 1
ATOM 3385 O O . GLY B 1 134 ? -11.945 2.168 4.098 1 98.69 134 GLY B O 1
ATOM 3386 N N . LEU B 1 135 ? -11.242 2.326 2.006 1 98.75 135 LEU B N 1
ATOM 3387 C CA . LEU B 1 135 ? -10.688 0.977 2.002 1 98.75 135 LEU B CA 1
ATOM 3388 C C . LEU B 1 135 ? -9.531 0.861 2.99 1 98.75 135 LEU B C 1
ATOM 3390 O O . LEU B 1 135 ? -9.383 -0.164 3.658 1 98.75 135 LEU B O 1
ATOM 3394 N N . THR B 1 136 ? -8.695 1.916 3.141 1 98.81 136 THR B N 1
ATOM 3395 C CA . THR B 1 136 ? -7.613 1.905 4.121 1 98.81 136 THR B CA 1
ATOM 3396 C C . THR B 1 136 ? -8.164 1.972 5.539 1 98.81 136 THR B C 1
ATOM 3398 O O . THR B 1 136 ? -7.59 1.396 6.465 1 98.81 136 THR B O 1
ATOM 3401 N N . ALA B 1 137 ? -9.297 2.688 5.676 1 98.88 137 ALA B N 1
ATOM 3402 C CA . ALA B 1 137 ? -9.961 2.695 6.977 1 98.88 137 ALA B CA 1
ATOM 3403 C C . ALA B 1 137 ? -10.383 1.287 7.387 1 98.88 137 ALA B C 1
ATOM 3405 O O . ALA B 1 137 ? -10.172 0.88 8.531 1 98.88 137 ALA B O 1
ATOM 3406 N N . SER B 1 138 ? -10.953 0.548 6.469 1 98.81 138 SER B N 1
ATOM 3407 C CA . SER B 1 138 ? -11.336 -0.835 6.727 1 98.81 138 SER B CA 1
ATOM 3408 C C . SER B 1 138 ? -10.125 -1.689 7.082 1 98.81 138 SER B C 1
ATOM 3410 O O . SER B 1 138 ? -10.203 -2.564 7.945 1 98.81 138 SER B O 1
ATOM 3412 N N . GLU B 1 139 ? -9.016 -1.454 6.426 1 98.75 139 GLU B N 1
ATOM 3413 C CA . GLU B 1 139 ? -7.785 -2.174 6.738 1 98.75 139 GLU B CA 1
ATOM 3414 C C . GLU B 1 139 ? -7.32 -1.874 8.164 1 98.75 139 GLU B C 1
ATOM 3416 O O . GLU B 1 139 ? -6.867 -2.773 8.875 1 98.75 139 GLU B O 1
ATOM 3421 N N . MET B 1 140 ? -7.379 -0.59 8.516 1 98.75 140 MET B N 1
ATOM 3422 C CA . MET B 1 140 ? -7.023 -0.222 9.883 1 98.75 140 MET B CA 1
ATOM 3423 C C . MET B 1 140 ? -7.871 -0.989 10.891 1 98.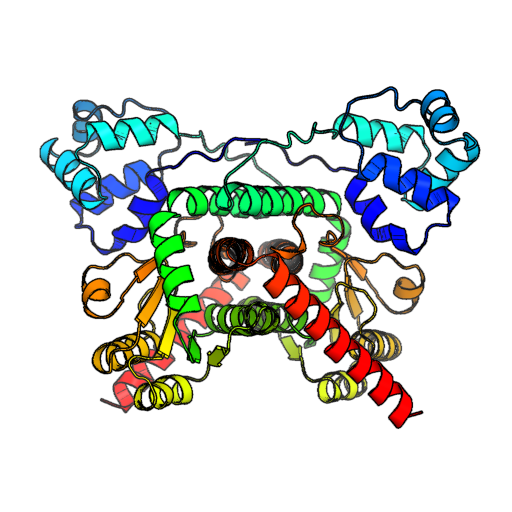75 140 MET B C 1
ATOM 3425 O O . MET B 1 140 ? -7.352 -1.51 11.883 1 98.75 140 MET B O 1
ATOM 3429 N N . GLU B 1 141 ? -9.172 -1.041 10.586 1 98.69 141 GLU B N 1
ATOM 3430 C CA . GLU B 1 141 ? -10.078 -1.767 11.469 1 98.69 141 GLU B CA 1
ATOM 3431 C C . GLU B 1 141 ? -9.648 -3.223 11.625 1 98.69 141 GLU B C 1
ATOM 3433 O O . GLU B 1 141 ? -9.5 -3.717 12.742 1 98.69 141 GLU B O 1
ATOM 3438 N N . ILE B 1 142 ? -9.383 -3.881 10.531 1 97.19 142 ILE B N 1
ATOM 3439 C CA . ILE B 1 142 ? -9.031 -5.297 10.523 1 97.19 142 ILE B CA 1
ATOM 3440 C C . ILE B 1 142 ? -7.746 -5.516 11.312 1 97.19 142 ILE B C 1
ATOM 3442 O O . ILE B 1 142 ? -7.68 -6.398 12.18 1 97.19 142 ILE B O 1
ATOM 3446 N N . ARG B 1 143 ? -6.797 -4.719 11.164 1 96.94 143 ARG B N 1
ATOM 3447 C CA . ARG B 1 143 ? -5.477 -4.926 11.75 1 96.94 143 ARG B CA 1
ATOM 3448 C C . ARG B 1 143 ? -5.461 -4.543 13.227 1 96.94 143 ARG B C 1
ATOM 3450 O O . ARG B 1 143 ? -4.879 -5.25 14.047 1 96.94 143 ARG B O 1
ATOM 3457 N N . PHE B 1 144 ? -6.062 -3.434 13.547 1 97.88 144 PHE B N 1
ATOM 3458 C CA . PHE B 1 144 ? -6.008 -2.939 14.914 1 97.88 144 PHE B CA 1
ATOM 3459 C C . PHE B 1 144 ? -6.934 -3.746 15.82 1 97.88 144 PHE B C 1
ATOM 3461 O O . PHE B 1 144 ? -6.652 -3.922 17 1 97.88 144 PHE B O 1
ATOM 3468 N N . MET B 1 145 ? -8.047 -4.207 15.234 1 96.75 145 MET B N 1
ATOM 3469 C CA . MET B 1 145 ? -8.945 -5.062 16.016 1 96.75 145 MET B CA 1
ATOM 3470 C C . MET B 1 145 ? -8.219 -6.312 16.5 1 96.75 145 MET B C 1
ATOM 3472 O O . MET B 1 145 ? -8.453 -6.785 17.609 1 96.75 145 MET B O 1
ATOM 3476 N N . ARG B 1 146 ? -7.297 -6.824 15.758 1 94.19 146 ARG B N 1
ATOM 3477 C CA . ARG B 1 146 ? -6.57 -8.055 16.047 1 94.19 146 ARG B CA 1
ATOM 3478 C C . ARG B 1 146 ? -5.652 -7.871 17.266 1 94.19 146 ARG B C 1
ATOM 3480 O O . ARG B 1 146 ? -5.266 -8.844 17.906 1 94.19 146 ARG B O 1
ATOM 3487 N N . ILE B 1 147 ? -5.363 -6.609 17.516 1 94.38 147 ILE B N 1
ATOM 3488 C CA . ILE B 1 147 ? -4.449 -6.379 18.641 1 94.38 147 ILE B CA 1
ATOM 3489 C C . ILE B 1 147 ? -5.188 -5.672 19.766 1 94.38 147 ILE B C 1
ATOM 3491 O O . ILE B 1 147 ? -4.566 -4.996 20.594 1 94.38 147 ILE B O 1
ATOM 3495 N N . GLY B 1 148 ? -6.516 -5.695 19.734 1 93.44 148 GLY B N 1
ATOM 3496 C CA . GLY B 1 148 ? -7.293 -5.398 20.922 1 93.44 148 GLY B CA 1
ATOM 3497 C C . GLY B 1 148 ? -7.957 -4.039 20.875 1 93.44 148 GLY B C 1
ATOM 3498 O O . GLY B 1 148 ? -8.562 -3.605 21.859 1 93.44 148 GLY B O 1
ATOM 3499 N N . VAL B 1 149 ? -7.887 -3.35 19.812 1 96.75 149 VAL B N 1
ATOM 3500 C CA . VAL B 1 149 ? -8.547 -2.055 19.719 1 96.75 149 VAL B CA 1
ATOM 3501 C C . VAL B 1 149 ? -10.023 -2.252 19.359 1 96.75 149 VAL B C 1
ATOM 3503 O O . VAL B 1 149 ? -10.352 -3.002 18.438 1 96.75 149 VAL B O 1
ATOM 3506 N N . ASP B 1 150 ? -10.898 -1.699 20.156 1 98.06 150 ASP B N 1
ATOM 3507 C CA . ASP B 1 150 ? -12.305 -1.652 19.781 1 98.06 150 ASP B CA 1
ATOM 3508 C C . ASP B 1 150 ? -12.555 -0.583 18.719 1 98.06 150 ASP B C 1
ATOM 3510 O O . ASP B 1 150 ? -12.766 0.587 19.047 1 98.06 150 ASP B O 1
ATOM 3514 N N . ILE B 1 151 ? -12.562 -1.038 17.5 1 98.56 151 ILE B N 1
ATOM 3515 C CA . ILE B 1 151 ? -12.531 -0.082 16.391 1 98.56 151 ILE B CA 1
ATOM 3516 C C . ILE B 1 151 ? -13.547 -0.484 15.328 1 98.56 151 ILE B C 1
ATOM 3518 O O . ILE B 1 151 ? -13.703 -1.67 15.031 1 98.56 151 ILE B O 1
ATOM 3522 N N . ASP B 1 152 ? -14.273 0.51 14.742 1 98.38 152 ASP B N 1
ATOM 3523 C CA . ASP B 1 152 ? -15.125 0.353 13.578 1 98.38 152 ASP B CA 1
ATOM 3524 C C . ASP B 1 152 ? -14.711 1.307 12.461 1 98.38 152 ASP B C 1
ATOM 3526 O O . ASP B 1 152 ? -14.188 2.393 12.719 1 98.38 152 ASP B O 1
ATOM 3530 N N . SER B 1 153 ? -14.883 0.854 11.25 1 98.75 153 SER B N 1
ATOM 3531 C CA . SER B 1 153 ? -14.617 1.718 10.102 1 98.75 153 SER B CA 1
ATOM 3532 C C . SER B 1 153 ? -15.898 2.039 9.344 1 98.75 153 SER B C 1
ATOM 3534 O O . SER B 1 153 ? -16.844 1.244 9.344 1 98.75 153 SER B O 1
ATOM 3536 N N . LEU B 1 154 ? -15.953 3.191 8.75 1 98.06 154 LEU B N 1
ATOM 3537 C CA . LEU B 1 154 ? -17.125 3.643 8 1 98.06 154 LEU B CA 1
ATOM 3538 C C . LEU B 1 154 ? -16.703 4.223 6.656 1 98.06 154 LEU B C 1
ATOM 3540 O O . LEU B 1 154 ? -15.695 4.93 6.559 1 98.06 154 LEU B O 1
ATOM 3544 N N . GLN B 1 155 ? -17.531 3.912 5.645 1 97.75 155 GLN B N 1
ATOM 3545 C CA . GLN B 1 155 ? -17.297 4.469 4.316 1 97.75 155 GLN B CA 1
ATOM 3546 C C . GLN B 1 155 ? -18.531 5.172 3.777 1 97.75 155 GLN B C 1
ATOM 3548 O O . GLN B 1 155 ? -18.453 5.984 2.855 1 97.75 155 GLN B O 1
ATOM 3553 N N . ASP B 1 156 ? -19.672 4.809 4.355 1 97 156 ASP B N 1
ATOM 3554 C CA . ASP B 1 156 ? -20.938 5.379 3.902 1 97 156 ASP B CA 1
ATOM 3555 C C . ASP B 1 156 ? -21.125 6.793 4.445 1 97 156 ASP B C 1
ATOM 3557 O O . ASP B 1 156 ? -21.016 7.02 5.652 1 97 156 ASP B O 1
ATOM 3561 N N . SER B 1 157 ? -21.469 7.695 3.531 1 96.31 157 SER B N 1
ATOM 3562 C CA . SER B 1 157 ? -21.547 9.102 3.898 1 96.31 157 SER B CA 1
ATOM 3563 C C . SER B 1 157 ? -22.562 9.328 5.016 1 96.31 157 SER B C 1
ATOM 3565 O O . SER B 1 157 ? -22.281 10.047 5.98 1 96.31 157 SER B O 1
ATOM 3567 N N . ASP B 1 158 ? -23.703 8.742 4.93 1 96.06 158 ASP B N 1
ATOM 3568 C CA . ASP B 1 158 ? -24.75 8.938 5.926 1 96.06 158 ASP B CA 1
ATOM 3569 C C . ASP B 1 158 ? -24.344 8.336 7.27 1 96.06 158 ASP B C 1
ATOM 3571 O O . ASP B 1 158 ? -24.578 8.938 8.32 1 96.06 158 ASP B O 1
ATOM 3575 N N . LEU B 1 159 ? -23.766 7.203 7.215 1 96.44 159 LEU B N 1
ATOM 3576 C CA . LEU B 1 159 ? -23.344 6.551 8.445 1 96.44 159 LEU B CA 1
ATOM 3577 C C . LEU B 1 159 ? -22.234 7.355 9.125 1 96.44 159 LEU B C 1
ATOM 3579 O O . LEU B 1 159 ? -22.188 7.438 10.359 1 96.44 159 LEU B O 1
ATOM 3583 N N . ILE B 1 160 ? -21.344 7.918 8.328 1 96.88 160 ILE B N 1
ATOM 3584 C CA . ILE B 1 160 ? -20.281 8.742 8.867 1 96.88 160 ILE B CA 1
ATOM 3585 C C . ILE B 1 160 ? -20.875 9.938 9.617 1 96.88 160 ILE B C 1
ATOM 3587 O O . ILE B 1 160 ? -20.484 10.219 10.758 1 96.88 160 ILE B O 1
ATOM 3591 N N . ARG B 1 161 ? -21.828 10.539 8.977 1 94.81 161 ARG B N 1
ATOM 3592 C CA . ARG B 1 161 ? -22.453 11.703 9.602 1 94.81 161 ARG B CA 1
ATOM 3593 C C . ARG B 1 161 ? -23.203 11.297 10.867 1 94.81 161 ARG B C 1
ATOM 3595 O O . ARG B 1 161 ? -23.141 11.992 11.883 1 94.81 161 ARG B O 1
ATOM 3602 N N . MET B 1 162 ? -23.922 10.211 10.828 1 94.31 162 MET B N 1
ATOM 3603 C CA . MET B 1 162 ? -24.719 9.734 11.953 1 94.31 162 MET B CA 1
ATOM 3604 C C . MET B 1 162 ? -23.828 9.383 13.141 1 94.31 162 MET B C 1
ATOM 3606 O O . MET B 1 162 ? -24.219 9.57 14.297 1 94.31 162 MET B O 1
ATOM 3610 N N . GLN B 1 163 ? -22.625 8.945 12.875 1 94.94 163 GLN B N 1
ATOM 3611 C CA . GLN B 1 163 ? -21.734 8.516 13.938 1 94.94 163 GLN B CA 1
ATOM 3612 C C . GLN B 1 163 ? -21.312 9.688 14.82 1 94.94 163 GLN B C 1
ATOM 3614 O O . GLN B 1 163 ? -20.922 9.492 15.977 1 94.94 163 GLN B O 1
ATOM 3619 N N . ALA B 1 164 ? -21.406 10.859 14.297 1 93.88 164 ALA B N 1
ATOM 3620 C CA . ALA B 1 164 ? -21.016 12.062 15.031 1 93.88 164 ALA B CA 1
ATOM 3621 C C . ALA B 1 164 ? -21.797 12.188 16.328 1 93.88 164 ALA B C 1
ATOM 3623 O O . ALA B 1 164 ? -21.25 12.641 17.344 1 93.88 164 ALA B O 1
ATOM 3624 N N . VAL B 1 165 ? -23.031 11.742 16.391 1 93.06 165 VAL B N 1
ATOM 3625 C CA . VAL B 1 165 ? -23.938 11.961 17.516 1 93.06 165 VAL B CA 1
ATOM 3626 C C . VAL B 1 165 ? -23.547 11.055 18.672 1 93.06 165 VAL B C 1
ATOM 3628 O O . VAL B 1 165 ? -23.844 11.359 19.828 1 93.06 165 VAL B O 1
ATOM 3631 N N . PHE B 1 166 ? -22.797 10.07 18.453 1 92.62 166 PHE B N 1
ATOM 3632 C CA . PHE B 1 166 ? -22.531 9.055 19.469 1 92.62 166 PHE B CA 1
ATOM 3633 C C . PHE B 1 166 ? -21.141 9.219 20.047 1 92.62 166 PHE B C 1
ATOM 3635 O O . PHE B 1 166 ? -20.703 8.406 20.875 1 92.62 166 PHE B O 1
ATOM 3642 N N . GLN B 1 167 ? -20.391 10.172 19.625 1 95.75 167 GLN B N 1
ATOM 3643 C CA . GLN B 1 167 ? -19.031 10.359 20.109 1 95.75 167 GLN B CA 1
ATOM 3644 C C . GLN B 1 167 ? -19.016 11.047 21.469 1 95.75 167 GLN B C 1
ATOM 3646 O O . GLN B 1 167 ? -19.984 11.688 21.859 1 95.75 167 GLN B O 1
ATOM 3651 N N . ASP B 1 168 ? -17.953 10.852 22.25 1 97.25 168 ASP B N 1
ATOM 3652 C CA . ASP B 1 168 ? -17.766 11.492 23.547 1 97.25 168 ASP B CA 1
ATOM 3653 C C . ASP B 1 168 ? -16.297 11.492 23.953 1 97.25 168 ASP B C 1
ATOM 3655 O O . ASP B 1 168 ? -15.422 11.25 23.125 1 97.25 168 ASP B O 1
ATOM 3659 N N . LYS B 1 169 ? -16.047 11.75 25.219 1 97.31 169 LYS B N 1
ATOM 3660 C CA . LYS B 1 169 ? -14.688 11.953 25.703 1 97.31 169 LYS B CA 1
ATOM 3661 C C . LYS B 1 169 ? -13.914 10.633 25.734 1 97.31 169 LYS B C 1
ATOM 3663 O O . LYS B 1 169 ? -12.688 10.633 25.875 1 97.31 169 LYS B O 1
ATOM 3668 N N . LYS B 1 170 ? -14.641 9.57 25.625 1 97.81 170 LYS B N 1
ATOM 3669 C CA . LYS B 1 170 ? -14 8.266 25.672 1 97.81 170 LYS B CA 1
ATOM 3670 C C . LYS B 1 170 ? -13.734 7.723 24.281 1 97.81 170 LYS B C 1
ATOM 3672 O O . LYS B 1 170 ? -13.172 6.637 24.125 1 97.81 170 LYS B O 1
ATOM 3677 N N . SER B 1 171 ? -14.109 8.469 23.281 1 98.12 171 SER B N 1
ATOM 3678 C CA . SER B 1 171 ? -13.992 8.055 21.891 1 98.12 171 SER B CA 1
ATOM 3679 C C . SER B 1 171 ? -12.773 8.688 21.234 1 98.12 171 SER B C 1
ATOM 3681 O O . SER B 1 171 ? -12.32 9.758 21.641 1 98.12 171 SER B O 1
ATOM 3683 N N . MET B 1 172 ? -12.234 7.996 20.297 1 98.69 172 MET B N 1
ATOM 3684 C CA . MET B 1 172 ? -11.234 8.523 19.375 1 98.69 172 MET B CA 1
ATOM 3685 C C . MET B 1 172 ? -11.672 8.328 17.922 1 98.69 172 MET B C 1
ATOM 3687 O O . MET B 1 172 ? -12.156 7.258 17.547 1 98.69 172 MET B O 1
ATOM 3691 N N . VAL B 1 173 ? -11.547 9.352 17.156 1 98.81 173 VAL B N 1
ATOM 3692 C CA . VAL B 1 173 ? -12.016 9.312 15.766 1 98.81 173 VAL B CA 1
ATOM 3693 C C . VAL B 1 173 ? -10.867 9.641 14.82 1 98.81 173 VAL B C 1
ATOM 3695 O O . VAL B 1 173 ? -10.203 10.664 14.977 1 98.81 173 VAL B O 1
ATOM 3698 N N . PHE B 1 174 ? -10.664 8.727 13.875 1 98.94 174 PHE B N 1
ATOM 3699 C CA . PHE B 1 174 ? -9.758 8.977 12.758 1 98.94 174 PHE B CA 1
ATOM 3700 C C . PHE B 1 174 ? -10.547 9.352 11.508 1 98.94 174 PHE B C 1
ATOM 3702 O O . PHE B 1 174 ? -11.492 8.664 11.133 1 98.94 174 PHE B O 1
ATOM 3709 N N . GLY B 1 175 ? -10.195 10.438 10.875 1 98.88 175 GLY B N 1
ATOM 3710 C CA . GLY B 1 175 ? -10.648 10.766 9.531 1 98.88 175 GLY B CA 1
ATOM 3711 C C . GLY B 1 175 ? -9.531 10.727 8.5 1 98.88 175 GLY B C 1
ATOM 3712 O O . GLY B 1 175 ? -8.477 11.336 8.703 1 98.88 175 GLY B O 1
ATOM 3713 N N . ILE B 1 176 ? -9.75 9.984 7.406 1 98.88 176 ILE B N 1
ATOM 3714 C CA . ILE B 1 176 ? -8.766 9.914 6.332 1 98.88 176 ILE B CA 1
ATOM 3715 C C . ILE B 1 176 ? -9.281 10.656 5.109 1 98.88 176 ILE B C 1
ATOM 3717 O O . ILE B 1 176 ? -10.289 10.266 4.52 1 98.88 176 ILE B O 1
ATOM 3721 N N . SER B 1 177 ? -8.656 11.68 4.754 1 98.12 177 SER B N 1
ATOM 3722 C CA . SER B 1 177 ? -8.961 12.484 3.576 1 98.12 177 SER B CA 1
ATOM 3723 C C . SER B 1 177 ? -7.699 13.062 2.957 1 98.12 177 SER B C 1
ATOM 3725 O O . SER B 1 177 ? -7.199 14.102 3.408 1 98.12 177 SER B O 1
ATOM 3727 N N . ILE B 1 178 ? -7.258 12.438 1.903 1 96.56 178 ILE B N 1
ATOM 3728 C CA . ILE B 1 178 ? -6.004 12.859 1.286 1 96.56 178 ILE B CA 1
ATOM 3729 C C . ILE B 1 178 ? -6.113 14.32 0.849 1 96.56 178 ILE B C 1
ATOM 3731 O O . ILE B 1 178 ? -5.211 15.125 1.112 1 96.56 178 ILE B O 1
ATOM 3735 N N . SER B 1 179 ? -7.211 14.711 0.299 1 93.88 179 SER B N 1
ATOM 3736 C CA . SER B 1 179 ? -7.418 16.062 -0.198 1 93.88 179 SER B CA 1
ATOM 3737 C C . SER B 1 179 ? -7.684 17.047 0.945 1 93.88 179 SER B C 1
ATOM 3739 O O . SER B 1 179 ? -7.613 18.25 0.76 1 93.88 179 SER B O 1
ATOM 3741 N N . GLY B 1 180 ? -8.094 16.531 2.092 1 95.69 180 GLY B N 1
ATOM 3742 C CA . GLY B 1 180 ? -8.492 17.375 3.213 1 95.69 180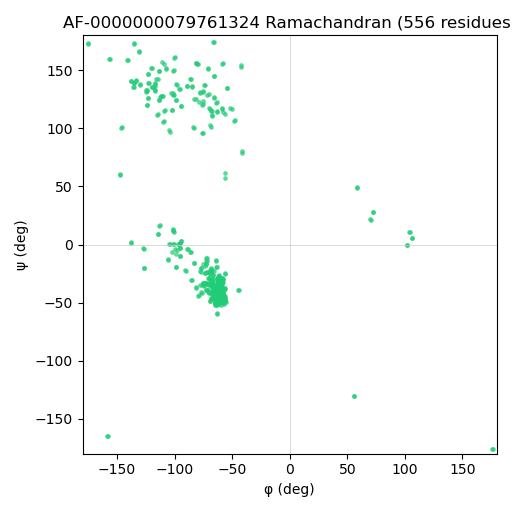 GLY B CA 1
ATOM 3743 C C . GLY B 1 180 ? -9.797 18.109 2.977 1 95.69 180 GLY B C 1
ATOM 3744 O O . GLY B 1 180 ? -10.07 19.125 3.615 1 95.69 180 GLY B O 1
ATOM 3745 N N . GLU B 1 181 ? -10.586 17.547 2.029 1 94.69 181 GLU B N 1
ATOM 3746 C CA . GLU B 1 181 ? -11.75 18.312 1.632 1 94.69 181 GLU B CA 1
ATOM 3747 C C . GLU B 1 181 ? -13.031 17.484 1.74 1 94.69 181 GLU B C 1
ATOM 3749 O O . GLU B 1 181 ? -14.125 18 1.501 1 94.69 181 GLU B O 1
ATOM 3754 N N . LYS B 1 182 ? -12.922 16.25 2.084 1 96.25 182 LYS B N 1
ATOM 3755 C CA . LYS B 1 182 ? -14.117 15.414 2.146 1 96.25 182 LYS B CA 1
ATOM 3756 C C . LYS B 1 182 ? -15.039 15.852 3.279 1 96.25 182 LYS B C 1
ATOM 3758 O O . LYS B 1 182 ? -14.719 15.664 4.453 1 96.25 182 LYS B O 1
ATOM 3763 N N . GLU B 1 183 ? -16.156 16.297 2.951 1 95.94 183 GLU B N 1
ATOM 3764 C CA . GLU B 1 183 ? -17.047 17.016 3.869 1 95.94 183 GLU B CA 1
ATOM 3765 C C . GLU B 1 183 ? -17.516 16.094 4.996 1 95.94 183 GLU B C 1
ATOM 3767 O O . GLU B 1 183 ? -17.484 16.484 6.168 1 95.94 183 GLU B O 1
ATOM 3772 N N . GLU B 1 184 ? -18.031 14.961 4.641 1 97.06 184 GLU B N 1
ATOM 3773 C CA . GLU B 1 184 ? -18.578 14.078 5.672 1 97.06 184 GLU B CA 1
ATOM 3774 C C . GLU B 1 184 ? -17.5 13.695 6.684 1 97.06 184 GLU B C 1
ATOM 3776 O O . GLU B 1 184 ? -17.781 13.539 7.871 1 97.06 184 GLU B O 1
ATOM 3781 N N . VAL B 1 185 ? -16.25 13.562 6.234 1 98.44 185 VAL B N 1
ATOM 3782 C CA . VAL B 1 185 ? -15.133 13.219 7.109 1 98.44 185 VAL B CA 1
ATOM 3783 C C . VAL B 1 185 ? -14.828 14.391 8.039 1 98.44 185 VAL B C 1
ATOM 3785 O O . VAL B 1 185 ? -14.719 14.219 9.258 1 98.44 185 VAL B O 1
ATOM 3788 N N . LEU B 1 186 ? -14.727 15.562 7.426 1 98.31 186 LEU B N 1
ATOM 3789 C CA . LEU B 1 186 ? -14.43 16.75 8.219 1 98.31 186 LEU B CA 1
ATOM 3790 C C . LEU B 1 186 ? -15.57 17.062 9.18 1 98.31 186 LEU B C 1
ATOM 3792 O O . LEU B 1 186 ? -15.328 17.484 10.312 1 98.31 186 LEU B O 1
ATOM 3796 N N . TYR B 1 187 ? -16.75 16.844 8.766 1 98.19 187 TYR B N 1
ATOM 3797 C CA . TYR B 1 187 ? -17.922 17.047 9.625 1 98.19 187 TYR B CA 1
ATOM 3798 C C . TYR B 1 187 ? -17.844 16.141 10.859 1 98.19 187 TYR B C 1
ATOM 3800 O O . TYR B 1 187 ? -18.047 16.609 11.984 1 98.19 187 TYR B O 1
ATOM 3808 N N . LEU B 1 188 ? -17.594 14.898 10.648 1 98.56 188 LEU B N 1
ATOM 3809 C CA . LEU B 1 188 ? -17.484 13.961 11.766 1 98.56 188 LEU B CA 1
ATOM 3810 C C . LEU B 1 188 ? -16.406 14.391 12.742 1 98.56 188 LEU B C 1
ATOM 3812 O O . LEU B 1 188 ? -16.609 14.367 13.961 1 98.56 188 LEU B O 1
ATOM 3816 N N . LEU B 1 189 ? -15.273 14.805 12.242 1 98.69 189 LEU B N 1
ATOM 3817 C CA . LEU B 1 189 ? -14.172 15.234 13.094 1 98.69 189 LEU B CA 1
ATOM 3818 C C . LEU B 1 189 ? -14.562 16.469 13.906 1 98.69 189 LEU B C 1
ATOM 3820 O O . LEU B 1 189 ? -14.312 16.531 15.109 1 98.69 189 LEU B O 1
ATOM 3824 N N . ARG B 1 190 ? -15.195 17.406 13.25 1 98.5 190 ARG B N 1
ATOM 3825 C CA . ARG B 1 190 ? -15.617 18.641 13.922 1 98.5 190 ARG B CA 1
ATOM 3826 C C . ARG B 1 190 ? -16.609 18.328 15.031 1 98.5 190 ARG B C 1
ATOM 3828 O O . ARG B 1 190 ? -16.453 18.797 16.156 1 98.5 190 ARG B O 1
ATOM 3835 N N . GLU B 1 191 ? -17.625 17.578 14.742 1 98.5 191 GLU B N 1
ATOM 3836 C CA . GLU B 1 191 ? -18.672 17.266 15.703 1 98.5 191 GLU B CA 1
ATOM 3837 C C . GLU B 1 191 ? -18.141 16.406 16.844 1 98.5 191 GLU B C 1
ATOM 3839 O O . GLU B 1 191 ? -18.531 16.578 18 1 98.5 191 GLU B O 1
ATOM 3844 N N . ALA B 1 192 ? -17.25 15.469 16.516 1 98.44 192 ALA B N 1
ATOM 3845 C CA . ALA B 1 192 ? -16.641 14.625 17.531 1 98.44 192 ALA B CA 1
ATOM 3846 C C . ALA B 1 192 ? -15.82 15.453 18.516 1 98.44 192 ALA B C 1
ATOM 3848 O O . ALA B 1 192 ? -15.883 15.234 19.734 1 98.44 192 ALA B O 1
ATOM 3849 N N . LYS B 1 193 ? -15.094 16.359 17.969 1 98.19 193 LYS B N 1
ATOM 3850 C CA . LYS B 1 193 ? -14.297 17.25 18.812 1 98.19 193 LYS B CA 1
ATOM 3851 C C . LYS B 1 193 ? -15.18 18.047 19.766 1 98.19 193 LYS B C 1
ATOM 3853 O O . LYS B 1 193 ? -14.875 18.172 20.953 1 98.19 193 LYS B O 1
ATOM 3858 N N . LYS B 1 194 ? -16.25 18.547 19.266 1 98 194 LYS B N 1
ATOM 3859 C CA . LYS B 1 194 ? -17.188 19.297 20.094 1 98 194 LYS B CA 1
ATOM 3860 C C . LYS B 1 194 ? -17.703 18.469 21.266 1 98 194 LYS B C 1
ATOM 3862 O O . LYS B 1 194 ? -18.016 19 22.328 1 98 194 LYS B O 1
ATOM 3867 N N . ARG B 1 195 ? -17.75 17.234 21.047 1 97.81 195 ARG B N 1
ATOM 3868 C CA . ARG B 1 195 ? -18.312 16.328 22.047 1 97.81 195 ARG B CA 1
ATOM 3869 C C . ARG B 1 195 ? -17.219 15.742 22.922 1 97.81 195 ARG B C 1
ATOM 3871 O O . ARG B 1 195 ? -17.484 14.852 23.734 1 97.81 195 ARG B O 1
ATOM 3878 N N . GLY B 1 196 ? -15.969 16.156 22.672 1 97.69 196 GLY B N 1
ATOM 3879 C CA . GLY B 1 196 ? -14.883 15.859 23.594 1 97.69 196 GLY B CA 1
ATOM 3880 C C . GLY B 1 196 ? -14 14.719 23.125 1 97.69 196 GLY B C 1
ATOM 3881 O O . GLY B 1 196 ? -13.031 14.359 23.781 1 97.69 196 GLY B O 1
ATOM 3882 N N . ALA B 1 197 ? -14.281 14.133 22 1 98.5 197 ALA B N 1
ATOM 3883 C CA . ALA B 1 197 ? -13.492 13.023 21.484 1 98.5 197 ALA B CA 1
ATOM 3884 C C . ALA B 1 197 ? -12.125 13.492 21.016 1 98.5 197 ALA B C 1
ATOM 3886 O O . ALA B 1 197 ? -11.953 14.656 20.641 1 98.5 197 ALA B O 1
ATOM 3887 N N . ARG B 1 198 ? -11.133 12.594 21.078 1 98.56 198 ARG B N 1
ATOM 3888 C CA . ARG B 1 198 ? -9.875 12.828 20.375 1 98.56 198 ARG B CA 1
ATOM 3889 C C . ARG B 1 198 ? -10.031 12.602 18.875 1 98.56 198 ARG B C 1
ATOM 3891 O O . ARG B 1 198 ? -10.641 11.617 18.453 1 98.56 198 ARG B O 1
ATOM 3898 N N . THR B 1 199 ? -9.555 13.523 18.125 1 98.81 199 THR B N 1
ATOM 3899 C CA . THR B 1 199 ? -9.758 13.469 16.688 1 98.81 199 THR B CA 1
ATOM 3900 C C . THR B 1 199 ? -8.414 13.547 15.953 1 98.81 199 THR B C 1
ATOM 3902 O O . THR B 1 199 ? -7.57 14.375 16.281 1 98.81 199 THR B O 1
ATOM 3905 N N . VAL B 1 200 ? -8.195 12.633 14.992 1 98.94 200 VAL B N 1
ATOM 3906 C CA . VAL B 1 200 ? -6.977 12.594 14.188 1 98.94 200 VAL B CA 1
ATOM 3907 C C . VAL B 1 200 ? -7.34 12.664 12.703 1 98.94 200 VAL B C 1
ATOM 3909 O O . VAL B 1 200 ? -8.109 11.844 12.211 1 98.94 200 VAL B O 1
ATOM 3912 N N . LEU B 1 201 ? -6.879 13.633 12.031 1 98.88 201 LEU B N 1
ATOM 3913 C CA . LEU B 1 201 ? -7.023 13.727 10.586 1 98.88 201 LEU B CA 1
ATOM 3914 C C . LEU B 1 201 ? -5.754 13.25 9.883 1 98.88 201 LEU B C 1
ATOM 3916 O O . LEU B 1 201 ? -4.656 13.719 10.195 1 98.88 201 LEU B O 1
ATOM 3920 N N . ILE B 1 202 ? -5.852 12.32 9.016 1 98.88 202 ILE B N 1
ATOM 3921 C CA . ILE B 1 202 ? -4.781 11.867 8.141 1 98.88 202 ILE B CA 1
ATOM 3922 C C . ILE B 1 202 ? -4.977 12.445 6.738 1 98.88 202 ILE B C 1
ATOM 3924 O O . ILE B 1 202 ? -5.973 12.148 6.07 1 98.88 202 ILE B O 1
ATOM 3928 N N . THR B 1 203 ? -4.023 13.289 6.297 1 98.44 203 THR B N 1
ATOM 3929 C CA . THR B 1 203 ? -4.277 14.094 5.102 1 98.44 203 THR B CA 1
ATOM 3930 C C . THR B 1 203 ? -2.967 14.516 4.449 1 98.44 203 THR B C 1
ATOM 3932 O O . THR B 1 203 ? -1.904 14.445 5.07 1 98.44 203 THR B O 1
ATOM 3935 N N . ALA B 1 204 ? -3.086 14.867 3.145 1 96.56 204 ALA B N 1
ATOM 3936 C CA . ALA B 1 204 ? -1.909 15.375 2.443 1 96.56 204 ALA B CA 1
ATOM 3937 C C . ALA B 1 204 ? -1.866 16.906 2.473 1 96.56 204 ALA B C 1
ATOM 3939 O O . ALA B 1 204 ? -0.968 17.516 1.894 1 96.56 204 ALA B O 1
ATOM 3940 N N . LYS B 1 205 ? -2.834 17.516 3.17 1 94.25 205 LYS B N 1
ATOM 3941 C CA . LYS B 1 205 ? -2.947 18.984 3.217 1 94.25 205 LYS B CA 1
ATOM 3942 C C . LYS B 1 205 ? -2.75 19.5 4.637 1 94.25 205 LYS B C 1
ATOM 3944 O O . LYS B 1 205 ? -3.346 18.984 5.582 1 94.25 205 LYS B O 1
ATOM 3949 N N . ASN B 1 206 ? -1.918 20.516 4.707 1 92.5 206 ASN B N 1
ATOM 3950 C CA . ASN B 1 206 ? -1.698 21.172 5.988 1 92.5 206 ASN B CA 1
ATOM 3951 C C . ASN B 1 206 ? -2.424 22.516 6.059 1 92.5 206 ASN B C 1
ATOM 3953 O O . ASN B 1 206 ? -1.902 23.531 5.594 1 92.5 206 ASN B O 1
ATOM 3957 N N . LYS B 1 207 ? -3.582 22.5 6.648 1 93.06 207 LYS B N 1
ATOM 3958 C CA . LYS B 1 207 ? -4.348 23.734 6.805 1 93.06 207 LYS B CA 1
ATOM 3959 C C . LYS B 1 207 ? -4.488 24.109 8.281 1 93.06 207 LYS B C 1
ATOM 3961 O O . LYS B 1 207 ? -4.746 23.25 9.125 1 93.06 207 LYS B O 1
ATOM 3966 N N . ASP B 1 208 ? -4.422 25.375 8.555 1 91.38 208 ASP B N 1
ATOM 3967 C CA . ASP B 1 208 ? -4.5 25.875 9.93 1 91.38 208 ASP B CA 1
ATOM 3968 C C . ASP B 1 208 ? -5.848 25.531 10.555 1 91.38 208 ASP B C 1
ATOM 3970 O O . ASP B 1 208 ? -5.922 25.234 11.75 1 91.38 208 ASP B O 1
ATOM 3974 N N . ILE B 1 209 ? -6.859 25.562 9.742 1 95.62 209 ILE B N 1
ATOM 3975 C CA . ILE B 1 209 ? -8.219 25.391 10.234 1 95.62 209 ILE B CA 1
ATOM 3976 C C . ILE B 1 209 ? -8.359 24 10.859 1 95.62 209 ILE B C 1
ATOM 3978 O O . ILE B 1 209 ? -9.188 23.797 11.75 1 95.62 209 ILE B O 1
ATOM 3982 N N . PHE B 1 210 ? -7.578 23 10.43 1 97.44 210 PHE B N 1
ATOM 3983 C CA . PHE B 1 210 ? -7.672 21.641 10.953 1 97.44 210 PHE B CA 1
ATOM 3984 C C . PHE B 1 210 ? -7.387 21.625 12.453 1 97.44 210 PHE B C 1
ATOM 3986 O O . PHE B 1 210 ? -7.941 20.812 13.188 1 97.44 210 PHE B O 1
ATOM 3993 N N . GLY B 1 211 ? -6.535 22.547 12.898 1 95.5 211 GLY B N 1
ATOM 3994 C CA . GLY B 1 211 ? -6.172 22.609 14.305 1 95.5 211 GLY B CA 1
ATOM 3995 C C . GLY B 1 211 ? -7.344 22.938 15.203 1 95.5 211 GLY B C 1
ATOM 3996 O O . GLY B 1 211 ? -7.297 22.703 16.406 1 95.5 211 GLY B O 1
ATOM 3997 N N . GLU B 1 212 ? -8.352 23.484 14.633 1 97 212 GLU B N 1
ATOM 3998 C CA . GLU B 1 212 ? -9.516 23.906 15.406 1 97 212 GLU B CA 1
ATOM 3999 C C . GLU B 1 212 ? -10.336 22.688 15.859 1 97 212 GLU B C 1
ATOM 4001 O O . GLU B 1 212 ? -11.047 22.75 16.859 1 97 212 GLU B O 1
ATOM 4006 N N . PHE B 1 213 ? -10.219 21.578 15.125 1 98.06 213 PHE B N 1
ATOM 4007 C CA . PHE B 1 213 ? -11.102 20.484 15.484 1 98.06 213 PHE B CA 1
ATOM 4008 C C . PHE B 1 213 ? -10.359 19.156 15.461 1 98.06 213 PHE B C 1
ATOM 4010 O O . PHE B 1 213 ? -10.945 18.109 15.727 1 98.06 213 PHE B O 1
ATOM 4017 N N . CYS B 1 214 ? -9.094 19.141 15.172 1 98.56 214 CYS B N 1
ATOM 4018 C CA . CYS B 1 214 ? -8.289 17.922 15.219 1 98.56 214 CYS B CA 1
ATOM 4019 C C . CYS B 1 214 ? -7.289 17.969 16.375 1 98.56 214 CYS B C 1
ATOM 4021 O O . CYS B 1 214 ? -6.52 18.922 16.484 1 98.56 214 CYS B O 1
ATOM 4023 N N . SER B 1 215 ? -7.301 16.938 17.188 1 98.38 215 SER B N 1
ATOM 4024 C CA . SER B 1 215 ? -6.254 16.797 18.188 1 98.38 215 SER B CA 1
ATOM 4025 C C . SER B 1 215 ? -4.883 16.609 17.531 1 98.38 215 SER B C 1
ATOM 4027 O O . SER B 1 215 ? -3.877 17.094 18.062 1 98.38 215 SER B O 1
ATOM 4029 N N . GLU B 1 216 ? -4.797 15.859 16.453 1 98.5 216 GLU B N 1
ATOM 4030 C CA . GLU B 1 216 ? -3.598 15.641 15.656 1 98.5 216 GLU B CA 1
ATOM 4031 C C . GLU B 1 216 ? -3.914 15.68 14.164 1 98.5 216 GLU B C 1
ATOM 4033 O O . GLU B 1 216 ? -4.973 15.219 13.734 1 98.5 216 GLU B O 1
ATOM 4038 N N . VAL B 1 217 ? -3.041 16.266 13.43 1 98.38 217 VAL B N 1
ATOM 4039 C CA . VAL B 1 217 ? -3.07 16.188 11.969 1 98.38 217 VAL B CA 1
ATOM 4040 C C . VAL B 1 217 ? -1.84 15.438 11.469 1 98.38 217 VAL B C 1
ATOM 4042 O O . VAL B 1 217 ? -0.712 15.922 11.602 1 98.38 217 VAL B O 1
ATOM 4045 N N . VAL B 1 218 ? -2.082 14.266 10.93 1 98.56 218 VAL B N 1
ATOM 4046 C CA . VAL B 1 218 ? -1.007 13.438 10.398 1 98.56 218 VAL B CA 1
ATOM 4047 C C . VAL B 1 218 ? -0.855 13.68 8.898 1 98.56 218 VAL B C 1
ATOM 4049 O O . VAL B 1 218 ? -1.755 13.359 8.117 1 98.56 218 VAL B O 1
ATOM 4052 N N . LEU B 1 219 ? 0.294 14.148 8.492 1 96.69 219 LEU B N 1
ATOM 4053 C CA . LEU B 1 219 ? 0.506 14.531 7.102 1 96.69 219 LEU B CA 1
ATOM 4054 C C . LEU B 1 219 ? 1.01 13.344 6.289 1 96.69 219 LEU B C 1
ATOM 4056 O O . LEU B 1 219 ? 1.857 12.578 6.754 1 96.69 219 LEU B O 1
ATOM 4060 N N . LEU B 1 220 ? 0.434 13.219 5.133 1 97.38 220 LEU B N 1
ATOM 4061 C CA . LEU B 1 220 ? 0.836 12.227 4.137 1 97.38 220 LEU B CA 1
ATOM 4062 C C . LEU B 1 220 ? 1.562 12.891 2.971 1 97.38 220 LEU B C 1
ATOM 4064 O O . LEU B 1 220 ? 1.322 14.062 2.674 1 97.38 220 LEU B O 1
ATOM 4068 N N . PRO B 1 221 ? 2.463 12.141 2.324 1 93.62 221 PRO B N 1
ATOM 4069 C CA . PRO B 1 221 ? 2.969 12.664 1.056 1 93.62 221 PRO B CA 1
ATOM 4070 C C . PRO B 1 221 ? 1.888 12.75 -0.021 1 93.62 221 PRO B C 1
ATOM 4072 O O . PRO B 1 221 ? 1.03 11.867 -0.107 1 93.62 221 PRO B O 1
ATOM 4075 N N . SER B 1 222 ? 2.018 13.758 -0.817 1 89.69 222 SER B N 1
ATOM 4076 C CA . SER B 1 222 ? 1.054 13.992 -1.888 1 89.69 222 SER B CA 1
ATOM 4077 C C . SER B 1 222 ? 1.402 13.188 -3.135 1 89.69 222 SER B C 1
ATOM 4079 O O . SER B 1 222 ? 2.561 13.156 -3.553 1 89.69 222 SER B O 1
ATOM 4081 N N . LEU B 1 223 ? 0.408 12.578 -3.719 1 89.69 223 LEU B N 1
ATOM 4082 C CA . LEU B 1 223 ? 0.617 11.914 -5 1 89.69 223 LEU B CA 1
ATOM 4083 C C . LEU B 1 223 ? 0.664 12.93 -6.137 1 89.69 223 LEU B C 1
ATOM 4085 O O . LEU B 1 223 ? 1.251 12.664 -7.188 1 89.69 223 LEU B O 1
ATOM 4089 N N . LYS B 1 224 ? 0.072 14.031 -5.887 1 86.56 224 LYS B N 1
ATOM 4090 C CA . LYS B 1 224 ? -0.009 15.062 -6.918 1 86.56 224 LYS B CA 1
ATOM 4091 C C . LYS B 1 224 ? 1.38 15.547 -7.32 1 86.56 224 LYS B C 1
ATOM 4093 O O . LYS B 1 224 ? 1.613 15.891 -8.484 1 86.56 224 LYS B O 1
ATOM 4098 N N . HIS B 1 225 ? 2.266 15.57 -6.445 1 80.94 225 HIS B N 1
ATOM 4099 C CA . HIS B 1 225 ? 3.602 16.109 -6.684 1 80.94 225 HIS B CA 1
ATOM 4100 C C . HIS B 1 225 ? 4.609 14.992 -6.93 1 80.94 225 HIS B C 1
ATOM 4102 O O . HIS B 1 225 ? 5.82 15.211 -6.844 1 80.94 225 HIS B O 1
ATOM 4108 N N . LEU B 1 226 ? 4.051 13.836 -7.102 1 84.25 226 LEU B N 1
ATOM 4109 C CA . LEU B 1 226 ? 4.883 12.672 -7.398 1 84.25 226 LEU B CA 1
ATOM 4110 C C . LEU B 1 226 ? 4.965 12.43 -8.898 1 84.25 226 LEU B C 1
ATOM 4112 O O . LEU B 1 226 ? 3.949 12.492 -9.602 1 84.25 226 LEU B O 1
ATOM 4116 N N . ASN B 1 227 ? 6.188 12.188 -9.359 1 80.44 227 ASN B N 1
ATOM 4117 C CA . ASN B 1 227 ? 6.293 11.727 -10.742 1 80.44 227 ASN B CA 1
ATOM 4118 C C . ASN B 1 227 ? 5.516 10.43 -10.961 1 80.44 227 ASN B C 1
ATOM 4120 O O . ASN B 1 227 ? 5.691 9.461 -10.219 1 80.44 227 ASN B O 1
ATOM 4124 N N . HIS B 1 228 ? 4.535 10.422 -11.766 1 85.38 228 HIS B N 1
ATOM 4125 C CA . HIS B 1 228 ? 3.699 9.281 -12.109 1 85.38 228 HIS B CA 1
ATOM 4126 C C . HIS B 1 228 ? 2.77 8.914 -10.953 1 85.38 228 HIS B C 1
ATOM 4128 O O . HIS B 1 228 ? 2.508 7.738 -10.711 1 85.38 228 HIS B O 1
ATOM 4134 N N . GLY B 1 229 ? 2.457 9.938 -10.18 1 88.31 229 GLY B N 1
ATOM 4135 C CA . GLY B 1 229 ? 1.578 9.727 -9.039 1 88.31 229 GLY B CA 1
ATOM 4136 C C . GLY B 1 229 ? 0.246 9.109 -9.422 1 88.31 229 GLY B C 1
ATOM 4137 O O . GLY B 1 229 ? -0.366 8.398 -8.617 1 88.31 229 GLY B O 1
ATOM 4138 N N . ASN B 1 230 ? -0.159 9.305 -10.641 1 89.38 230 ASN B N 1
ATOM 4139 C CA . ASN B 1 230 ? -1.439 8.789 -11.109 1 89.38 230 ASN B CA 1
ATOM 4140 C C . ASN B 1 230 ? -1.41 7.273 -11.281 1 89.38 230 ASN B C 1
ATOM 4142 O O . ASN B 1 230 ? -2.455 6.645 -11.438 1 89.38 230 ASN B O 1
ATOM 4146 N N . LEU B 1 231 ? -0.225 6.695 -11.227 1 92.94 231 LEU B N 1
ATOM 4147 C CA . LEU B 1 231 ? -0.081 5.254 -11.422 1 92.94 231 LEU B CA 1
ATOM 4148 C C . LEU B 1 231 ? -0.069 4.527 -10.086 1 92.94 231 LEU B C 1
ATOM 4150 O O . LEU B 1 231 ? -0.142 3.297 -10.039 1 92.94 231 LEU B O 1
ATOM 4154 N N . ILE B 1 232 ? 0.023 5.336 -8.977 1 96.06 232 ILE B N 1
ATOM 4155 C CA . ILE B 1 232 ? 0.161 4.758 -7.645 1 96.06 232 ILE B CA 1
ATOM 4156 C C . ILE B 1 232 ? -1.18 4.82 -6.914 1 96.06 232 ILE B C 1
ATOM 4158 O O . ILE B 1 232 ? -1.85 5.855 -6.918 1 96.06 232 ILE B O 1
ATOM 4162 N N . SER B 1 233 ? -1.574 3.688 -6.352 1 97.5 233 SER B N 1
ATOM 4163 C CA . SER B 1 233 ? -2.777 3.68 -5.523 1 97.5 233 SER B CA 1
ATOM 4164 C C . SER B 1 233 ? -2.697 4.73 -4.422 1 97.5 233 SER B C 1
ATOM 4166 O O . SER B 1 233 ? -1.69 4.824 -3.717 1 97.5 233 SER B O 1
ATOM 4168 N N . PRO B 1 234 ? -3.785 5.492 -4.215 1 97.38 234 PRO B N 1
ATOM 4169 C CA . PRO B 1 234 ? -3.816 6.465 -3.119 1 97.38 234 PRO B CA 1
ATOM 4170 C C . PRO B 1 234 ? -3.73 5.805 -1.744 1 97.38 234 PRO B C 1
ATOM 4172 O O . PRO B 1 234 ? -3.467 6.484 -0.748 1 97.38 234 PRO B O 1
ATOM 4175 N N . GLN B 1 235 ? -3.918 4.523 -1.702 1 98.44 235 GLN B N 1
ATOM 4176 C CA . GLN B 1 235 ? -3.873 3.816 -0.427 1 98.44 235 GLN B CA 1
ATOM 4177 C C . GLN B 1 235 ? -2.455 3.789 0.138 1 98.44 235 GLN B C 1
ATOM 4179 O O . GLN B 1 235 ? -2.266 3.688 1.352 1 98.44 235 GLN B O 1
ATOM 4184 N N . PHE B 1 236 ? -1.528 3.914 -0.746 1 97.69 236 PHE B N 1
ATOM 4185 C CA . PHE B 1 236 ? -0.164 3.566 -0.367 1 97.69 236 PHE B CA 1
ATOM 4186 C C . PHE B 1 236 ? 0.342 4.484 0.739 1 97.69 236 PHE B C 1
ATOM 4188 O O . PHE B 1 236 ? 0.706 4.02 1.821 1 97.69 236 PHE B O 1
ATOM 4195 N N . PRO B 1 237 ? 0.392 5.789 0.52 1 97.38 237 PRO B N 1
ATOM 4196 C CA . PRO B 1 237 ? 0.921 6.633 1.593 1 97.38 237 PRO B CA 1
ATOM 4197 C C . PRO B 1 237 ? 0.13 6.5 2.893 1 97.38 237 PRO B C 1
ATOM 4199 O O . PRO B 1 237 ? 0.692 6.652 3.98 1 97.38 237 PRO B O 1
ATOM 4202 N N . ILE B 1 238 ? -1.168 6.188 2.828 1 98.75 238 ILE B N 1
ATOM 4203 C CA . ILE B 1 238 ? -1.998 6.016 4.016 1 98.75 238 ILE B CA 1
ATOM 4204 C C . ILE B 1 238 ? -1.564 4.766 4.773 1 98.75 238 ILE B C 1
ATOM 4206 O O . ILE B 1 238 ? -1.36 4.805 5.988 1 98.75 238 ILE B O 1
ATOM 4210 N N . LEU B 1 239 ? -1.388 3.684 4.02 1 98.69 239 LEU B N 1
ATOM 4211 C CA . LEU B 1 239 ? -1.045 2.4 4.625 1 98.69 239 LEU B CA 1
ATOM 4212 C C . LEU B 1 239 ? 0.323 2.465 5.297 1 98.69 239 LEU B C 1
ATOM 4214 O O . LEU B 1 239 ? 0.518 1.899 6.375 1 98.69 239 LEU B O 1
ATOM 4218 N N . VAL B 1 240 ? 1.302 3.125 4.68 1 98.25 240 VAL B N 1
ATOM 4219 C CA . VAL B 1 240 ? 2.629 3.252 5.27 1 98.25 240 VAL B CA 1
ATOM 4220 C C . VAL B 1 240 ? 2.527 3.955 6.621 1 98.25 240 VAL B C 1
ATOM 4222 O O . VAL B 1 240 ? 3.09 3.49 7.617 1 98.25 240 VAL B O 1
ATOM 4225 N N . MET B 1 241 ? 1.817 5.055 6.637 1 98.44 241 MET B N 1
ATOM 4226 C CA . MET B 1 241 ? 1.676 5.824 7.871 1 98.44 241 MET B CA 1
ATOM 4227 C C . MET B 1 241 ? 0.935 5.02 8.93 1 98.44 241 MET B C 1
ATOM 4229 O O . MET B 1 241 ? 1.323 5.023 10.102 1 98.44 241 MET B O 1
ATOM 4233 N N . LEU B 1 242 ? -0.134 4.328 8.555 1 98.69 242 LEU B N 1
ATOM 4234 C CA . LEU B 1 242 ? -0.889 3.498 9.484 1 98.69 242 LEU B CA 1
ATOM 4235 C C . LEU B 1 242 ? -0.017 2.381 10.047 1 98.69 242 LEU B C 1
ATOM 4237 O O . LEU B 1 242 ? -0.137 2.023 11.227 1 98.69 242 LEU B O 1
ATOM 4241 N N . ASP B 1 243 ? 0.88 1.805 9.195 1 98.38 243 ASP B N 1
ATOM 4242 C CA . ASP B 1 243 ? 1.764 0.738 9.656 1 98.38 243 ASP B CA 1
ATOM 4243 C C . ASP B 1 243 ? 2.781 1.267 10.664 1 98.38 243 ASP B C 1
ATOM 4245 O O . ASP B 1 243 ? 3.17 0.554 11.594 1 98.38 243 ASP B O 1
ATOM 4249 N N . ILE B 1 244 ? 3.211 2.51 10.461 1 97.88 244 ILE B N 1
ATOM 4250 C CA . ILE B 1 244 ? 4.105 3.129 11.438 1 97.88 244 ILE B CA 1
ATOM 4251 C C . ILE B 1 244 ? 3.385 3.297 12.773 1 97.88 244 ILE B C 1
ATOM 4253 O O . ILE B 1 244 ? 3.904 2.904 13.82 1 97.88 244 ILE B O 1
ATOM 4257 N N . ILE B 1 245 ? 2.166 3.842 12.758 1 98.31 245 ILE B N 1
ATOM 4258 C CA . ILE B 1 245 ? 1.37 3.99 13.969 1 98.31 245 ILE B CA 1
ATOM 4259 C C . ILE B 1 245 ? 1.145 2.623 14.609 1 98.31 245 ILE B C 1
ATOM 4261 O O . ILE B 1 245 ? 1.302 2.467 15.828 1 98.31 245 ILE B O 1
ATOM 4265 N N . TYR B 1 246 ? 0.798 1.659 13.805 1 98.06 246 TYR B N 1
ATOM 4266 C CA . TYR B 1 246 ? 0.572 0.287 14.25 1 98.06 246 TYR B CA 1
ATOM 4267 C C . TYR B 1 246 ? 1.797 -0.264 14.969 1 98.06 246 TYR B C 1
ATOM 4269 O O . TYR B 1 246 ? 1.678 -0.862 16.047 1 98.06 246 TYR B O 1
ATOM 4277 N N . SER B 1 247 ? 2.965 -0.069 14.352 1 96.5 247 SER B N 1
ATOM 4278 C CA . SER B 1 247 ? 4.211 -0.58 14.922 1 96.5 247 SER B CA 1
ATOM 4279 C C . SER B 1 247 ? 4.477 0.02 16.297 1 96.5 247 SER B C 1
ATOM 4281 O O . SER B 1 247 ? 4.871 -0.692 17.219 1 96.5 247 SER B O 1
ATOM 4283 N N . TYR B 1 248 ? 4.289 1.337 16.453 1 95.69 248 TYR B N 1
ATOM 4284 C CA . TYR B 1 248 ? 4.48 2.002 17.734 1 95.69 248 TYR B CA 1
ATOM 4285 C C . TYR B 1 248 ? 3.475 1.499 18.766 1 95.69 248 TYR B C 1
ATOM 4287 O O . TYR B 1 248 ? 3.82 1.291 19.922 1 95.69 248 TYR B O 1
ATOM 4295 N N . TYR B 1 249 ? 2.24 1.287 18.328 1 96.69 249 TYR B N 1
ATOM 4296 C CA . TYR B 1 249 ? 1.194 0.82 19.219 1 96.69 249 TYR B CA 1
ATOM 4297 C C . TYR B 1 249 ? 1.503 -0.582 19.734 1 96.69 249 TYR B C 1
ATOM 4299 O O . TYR B 1 249 ? 1.382 -0.853 20.938 1 96.69 249 TYR B O 1
ATOM 4307 N N . VAL B 1 250 ? 1.935 -1.488 18.859 1 94.88 250 VAL B N 1
ATOM 4308 C CA . VAL B 1 250 ? 2.244 -2.873 19.203 1 94.88 250 VAL B CA 1
ATOM 4309 C C . VAL B 1 250 ? 3.432 -2.916 20.172 1 94.88 250 VAL B C 1
ATOM 4311 O O . VAL B 1 250 ? 3.471 -3.746 21.078 1 94.88 250 VAL B O 1
ATOM 4314 N N . GLU B 1 251 ? 4.348 -2.02 20.016 1 91.44 251 GLU B N 1
ATOM 4315 C CA . GLU B 1 251 ? 5.574 -2.008 20.797 1 91.44 251 GLU B CA 1
ATOM 4316 C C . GLU B 1 251 ? 5.289 -1.678 22.266 1 91.44 251 GLU B C 1
ATOM 4318 O O . GLU B 1 251 ? 6.02 -2.105 23.156 1 91.44 251 GLU B O 1
ATOM 4323 N N . GLN B 1 252 ? 4.344 -0.865 22.656 1 90.56 252 GLN B N 1
ATOM 4324 C CA . GLN B 1 252 ? 4.023 -0.455 24.016 1 90.56 252 GLN B CA 1
ATOM 4325 C C . GLN B 1 252 ? 3.609 -1.651 24.859 1 90.56 252 GLN B C 1
ATOM 4327 O O . GLN B 1 252 ? 3.889 -1.693 26.062 1 90.56 252 GLN B O 1
ATOM 4332 N N . ASP B 1 253 ? 3.045 -2.689 24.391 1 87.31 253 ASP B N 1
ATOM 4333 C CA . ASP B 1 253 ? 2.607 -3.926 25.031 1 87.31 253 ASP B CA 1
ATOM 4334 C C . ASP B 1 253 ? 2.73 -5.113 24.078 1 87.31 253 ASP B C 1
ATOM 4336 O O . ASP B 1 253 ? 1.765 -5.848 23.875 1 87.31 253 ASP B O 1
ATOM 4340 N N . LYS B 1 254 ? 3.963 -5.207 23.75 1 83.94 254 LYS B N 1
ATOM 4341 C CA . LYS B 1 254 ? 4.246 -6.098 22.625 1 83.94 254 LYS B CA 1
ATOM 4342 C C . LYS B 1 254 ? 3.762 -7.516 22.922 1 83.94 254 LYS B C 1
ATOM 4344 O O . LYS B 1 254 ? 3.096 -8.133 22.078 1 83.94 254 LYS B O 1
ATOM 4349 N N . TYR B 1 255 ? 4.035 -7.992 24.047 1 84.38 255 TYR B N 1
ATOM 4350 C CA . TYR B 1 255 ? 3.697 -9.367 24.391 1 84.38 255 TYR B CA 1
ATOM 4351 C C . TYR B 1 255 ? 2.186 -9.57 24.406 1 84.38 255 TYR B C 1
ATOM 4353 O O . TYR B 1 255 ? 1.67 -10.492 23.766 1 84.38 255 TYR B O 1
ATOM 4361 N N . GLU B 1 256 ? 1.516 -8.711 25.109 1 86.81 256 GLU B N 1
ATOM 4362 C CA . GLU B 1 256 ? 0.063 -8.82 25.203 1 86.81 256 GLU B CA 1
ATOM 4363 C C . GLU B 1 256 ? -0.589 -8.68 23.828 1 86.81 256 GLU B C 1
ATOM 4365 O O . GLU B 1 256 ? -1.508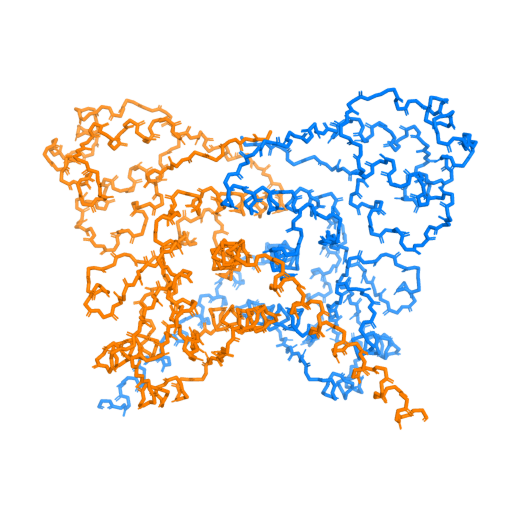 -9.43 23.5 1 86.81 256 GLU B O 1
ATOM 4370 N N . LYS B 1 257 ? -0.157 -7.844 23.062 1 87.81 257 LYS B N 1
ATOM 4371 C CA . LYS B 1 257 ? -0.756 -7.582 21.766 1 87.81 257 LYS B CA 1
ATOM 4372 C C . LYS B 1 257 ? -0.436 -8.703 20.766 1 87.81 257 LYS B C 1
ATOM 4374 O O . LYS B 1 257 ? -1.262 -9.047 19.922 1 87.81 257 LYS B O 1
ATOM 4379 N N . GLU B 1 258 ? 0.692 -9.281 20.875 1 85.94 258 GLU B N 1
ATOM 4380 C CA . GLU B 1 258 ? 1.037 -10.43 20.047 1 85.94 258 GLU B CA 1
ATOM 4381 C C . GLU B 1 258 ? 0.149 -11.633 20.375 1 85.94 258 GLU B C 1
ATOM 4383 O O . GLU B 1 258 ? -0.255 -12.375 19.469 1 85.94 258 GLU B O 1
ATOM 4388 N N . VAL B 1 259 ? -0.122 -11.766 21.609 1 86.06 259 VAL B N 1
ATOM 4389 C CA . VAL B 1 259 ? -0.996 -12.852 22.047 1 86.06 259 VAL B CA 1
ATOM 4390 C C . VAL B 1 259 ? -2.396 -12.648 21.469 1 86.06 259 VAL B C 1
ATOM 4392 O O . VAL B 1 259 ? -3.004 -13.586 20.953 1 86.06 259 VAL B O 1
ATOM 4395 N N . LEU B 1 260 ? -2.848 -11.461 21.625 1 85.5 260 LEU B N 1
ATOM 4396 C CA . LEU B 1 260 ? -4.16 -11.148 21.078 1 85.5 260 LEU B CA 1
ATOM 4397 C C . LEU B 1 260 ? -4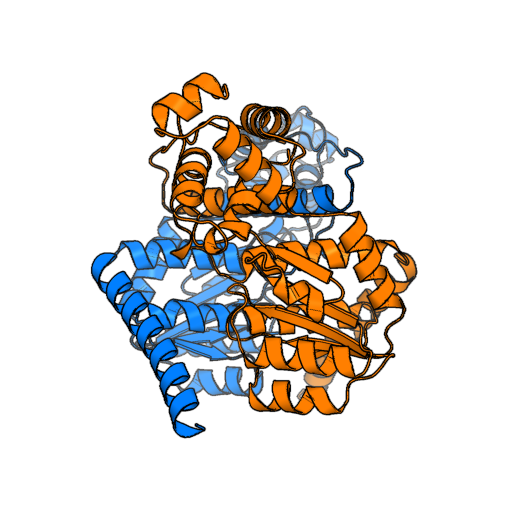.191 -11.406 19.578 1 85.5 260 LEU B C 1
ATOM 4399 O O . LEU B 1 260 ? -5.141 -12 19.062 1 85.5 260 LEU B O 1
ATOM 4403 N N . HIS B 1 261 ? -3.189 -10.953 18.922 1 87.25 261 HIS B N 1
ATOM 4404 C CA . HIS B 1 261 ? -3.064 -11.156 17.484 1 87.25 261 HIS B CA 1
ATOM 4405 C C . HIS B 1 261 ? -3.137 -12.641 17.125 1 87.25 261 HIS B C 1
ATOM 4407 O O . HIS B 1 261 ? -3.918 -13.039 16.266 1 87.25 261 HIS B O 1
ATOM 4413 N N . ASP B 1 262 ? -2.377 -13.414 17.797 1 85.06 262 ASP B N 1
ATOM 4414 C CA . ASP B 1 262 ? -2.324 -14.852 17.531 1 85.06 262 ASP B CA 1
ATOM 4415 C C . ASP B 1 262 ? -3.666 -15.516 17.828 1 85.06 262 ASP B C 1
ATOM 4417 O O . ASP B 1 262 ? -4.121 -16.375 17.078 1 85.06 262 ASP B O 1
ATOM 4421 N N . ASN B 1 263 ? -4.312 -15.07 18.891 1 83.25 263 ASN B N 1
ATOM 4422 C CA . ASN B 1 263 ? -5.605 -15.625 19.281 1 83.25 263 ASN B CA 1
ATOM 4423 C C . ASN B 1 263 ? -6.676 -15.328 18.234 1 83.25 263 ASN B C 1
ATOM 4425 O O . ASN B 1 263 ? -7.516 -16.188 17.938 1 83.25 263 ASN B O 1
ATOM 4429 N N . THR B 1 264 ? -6.598 -14.219 17.734 1 83.31 264 THR B N 1
ATOM 4430 C CA . THR B 1 264 ? -7.602 -13.836 16.75 1 83.31 264 THR B CA 1
ATOM 4431 C C . THR B 1 264 ? -7.398 -14.602 15.453 1 83.31 264 THR B C 1
ATOM 4433 O O . THR B 1 264 ? -8.367 -14.984 14.797 1 83.31 264 THR B O 1
ATOM 4436 N N . LEU B 1 265 ? -6.195 -14.883 15.102 1 82.94 265 LEU B N 1
ATOM 4437 C CA . LEU B 1 265 ? -5.918 -15.672 13.914 1 82.94 265 LEU B CA 1
ATOM 4438 C C . LEU B 1 265 ? -6.41 -17.109 14.086 1 82.94 265 LEU B C 1
ATOM 4440 O O . LEU B 1 265 ? -6.965 -17.688 13.148 1 82.94 265 LEU B O 1
ATOM 4444 N N . ARG B 1 266 ? -6.234 -17.609 15.195 1 82 266 ARG B N 1
ATOM 4445 C CA . ARG B 1 266 ? -6.695 -18.969 15.492 1 82 266 ARG B CA 1
ATOM 4446 C C . ARG B 1 266 ? -8.219 -19.062 15.43 1 82 266 ARG B C 1
ATOM 4448 O O . ARG B 1 266 ? -8.766 -20.031 14.922 1 82 266 ARG B O 1
ATOM 4455 N N . ALA B 1 267 ? -8.883 -18.016 15.93 1 82.81 267 ALA B N 1
ATOM 4456 C CA . ALA B 1 267 ? -10.344 -17.969 15.898 1 82.81 267 ALA B CA 1
ATOM 4457 C C . ALA B 1 267 ? -10.867 -17.984 14.461 1 82.81 267 ALA B C 1
ATOM 4459 O O . ALA B 1 267 ? -11.883 -18.625 14.172 1 82.81 267 ALA B O 1
ATOM 4460 N N . LEU B 1 268 ? -10.164 -17.359 13.602 1 78.69 268 LEU B N 1
ATOM 4461 C CA . LEU B 1 268 ? -10.57 -17.297 12.203 1 78.69 268 LEU B CA 1
ATOM 4462 C C . LEU B 1 268 ? -10.328 -18.625 11.5 1 78.69 268 LEU B C 1
ATOM 4464 O O . LEU B 1 268 ? -11.094 -19.016 10.617 1 78.69 268 LEU B O 1
ATOM 4468 N N . GLU B 1 269 ? -9.266 -19.312 11.867 1 77.62 269 GLU B N 1
ATOM 4469 C CA . GLU B 1 269 ? -8.938 -20.609 11.281 1 77.62 269 GLU B CA 1
ATOM 4470 C C . GLU B 1 269 ? -9.914 -21.688 11.75 1 77.62 269 GLU B C 1
ATOM 4472 O O . GLU B 1 269 ? -10.305 -22.547 10.969 1 77.62 269 GLU B O 1
ATOM 4477 N N . GLU B 1 270 ? -10.242 -21.625 12.992 1 69.62 270 GLU B N 1
ATOM 4478 C CA . GLU B 1 270 ? -11.172 -22.594 13.555 1 69.62 270 GLU B CA 1
ATOM 4479 C C . GLU B 1 270 ? -12.57 -22.422 12.969 1 69.62 270 GLU B C 1
ATOM 4481 O O . GLU B 1 270 ? -13.289 -23.406 12.766 1 69.62 270 GLU B O 1
ATOM 4486 N N . GLY B 1 271 ? -12.938 -21.156 12.742 1 59.97 271 GLY B N 1
ATOM 4487 C CA . GLY B 1 271 ? -14.219 -20.922 12.094 1 59.97 271 GLY B CA 1
ATOM 4488 C C . GLY B 1 271 ? -14.289 -21.5 10.695 1 59.97 271 GLY B C 1
ATOM 4489 O O . GLY B 1 271 ? -15.352 -21.969 10.266 1 59.97 271 GLY B O 1
ATOM 4490 N N . ARG B 1 272 ? -13.172 -21.578 10.055 1 60.78 272 ARG B N 1
ATOM 4491 C CA . ARG B 1 272 ? -13.094 -22.141 8.711 1 60.78 272 ARG B CA 1
ATOM 4492 C C . ARG B 1 272 ? -13.172 -23.656 8.75 1 60.78 272 ARG B C 1
ATOM 4494 O O . ARG B 1 272 ? -13.805 -24.281 7.887 1 60.78 272 ARG B O 1
ATOM 4501 N N . THR B 1 273 ? -12.492 -24.156 9.695 1 53.38 273 THR B N 1
ATOM 4502 C CA . THR B 1 273 ? -12.5 -25.609 9.844 1 53.38 273 THR B CA 1
ATOM 4503 C C . THR B 1 273 ? -13.891 -26.109 10.234 1 53.38 273 THR B C 1
ATOM 4505 O O . THR B 1 273 ? -14.367 -27.125 9.719 1 53.38 273 THR B O 1
ATOM 4508 N N . LYS B 1 274 ? -14.516 -25.438 11.133 1 52.19 274 LYS B N 1
ATOM 4509 C CA . LYS B 1 274 ? -15.844 -25.844 11.586 1 52.19 274 LYS B CA 1
ATOM 4510 C C . LYS B 1 274 ? -16.875 -25.734 10.469 1 52.19 274 LYS B C 1
ATOM 4512 O O . LYS B 1 274 ? -17.75 -26.594 10.336 1 52.19 274 LYS B O 1
ATOM 4517 N N . ARG B 1 275 ? -16.672 -24.641 9.734 1 49.16 275 ARG B N 1
ATOM 4518 C CA . ARG B 1 275 ? -17.609 -24.531 8.609 1 49.16 275 ARG B CA 1
ATOM 4519 C C . ARG B 1 275 ? -17.375 -25.672 7.613 1 49.16 275 ARG B C 1
ATOM 4521 O O . ARG B 1 275 ? -18.328 -26.156 6.988 1 49.16 275 ARG B O 1
ATOM 4528 N N . ARG B 1 276 ? -16.094 -26.094 7.402 1 49.31 276 ARG B N 1
ATOM 4529 C CA . ARG B 1 276 ? -15.773 -27.25 6.547 1 49.31 276 ARG B CA 1
ATOM 4530 C C . ARG B 1 276 ? -16.422 -28.516 7.082 1 49.31 276 ARG B C 1
ATOM 4532 O O . ARG B 1 276 ? -16.953 -29.312 6.312 1 49.31 276 ARG B O 1
ATOM 4539 N N . ASP B 1 277 ? -16.422 -28.547 8.352 1 49.41 277 ASP B N 1
ATOM 4540 C CA . ASP B 1 277 ? -16.984 -29.734 8.977 1 49.41 277 ASP B CA 1
ATOM 4541 C C . ASP B 1 277 ? -18.516 -29.719 8.922 1 49.41 277 ASP B C 1
ATOM 4543 O O . ASP B 1 277 ? -19.156 -30.781 8.852 1 49.41 277 ASP B O 1
ATOM 4547 N N . MET B 1 278 ? -19.031 -28.578 9.023 1 42.72 278 MET B N 1
ATOM 4548 C CA . MET B 1 278 ? -20.484 -28.516 9.039 1 42.72 278 MET B CA 1
ATOM 4549 C C . MET B 1 278 ? -21.062 -28.859 7.66 1 42.72 278 MET B C 1
ATOM 4551 O O . MET B 1 278 ? -22.188 -29.312 7.551 1 42.72 278 MET B O 1
ATOM 4555 N N . PHE B 1 279 ? -20.328 -28.562 6.688 1 39.94 279 PHE B N 1
ATOM 4556 C CA . PHE B 1 279 ? -20.859 -28.812 5.355 1 39.94 279 PHE B CA 1
ATOM 4557 C C . PHE B 1 279 ? -20.312 -30.125 4.797 1 39.94 279 PHE B C 1
ATOM 4559 O O . PHE B 1 279 ? -20.625 -30.5 3.662 1 39.94 279 PHE B O 1
ATOM 4566 N N . GLU B 1 280 ? -19.344 -30.719 5.512 1 35.03 280 GLU B N 1
ATOM 4567 C CA . GLU B 1 280 ? -19.078 -32.125 5.215 1 35.03 280 GLU B CA 1
ATOM 4568 C C . GLU B 1 280 ? -19.969 -33.031 6.047 1 35.03 280 GLU B C 1
ATOM 4570 O O . GLU B 1 280 ? -20.234 -32.75 7.219 1 35.03 280 GLU B O 1
#

Nearest PDB structures (foldseek):
  4ivn-assembly1_A  TM=6.417E-01  e=2.144E-16  Vibrio vulnificus YJ016
  4ivn-assembly1_B  TM=6.159E-01  e=1.968E-15  Vibrio vulnificus YJ016
  7en6-assembly1_A  TM=8.934E-01  e=1.744E-11  Escherichia coli
  7en7-assembly1_A  TM=8.770E-01  e=3.392E-11  Escherichia coli K-12
  7en6-assembly1_C  TM=8.813E-01  e=3.790E-11  Escherichia coli

Sequence (560 aa):
MEYYVKSVVPIIESNYDNFTTVEKNIADYFIQNYKKMDFSAKAVAERLFVSEASLSRFAKKCGYRGYREFVYQYEETFVEKQETITGNTRMVLNAYQELLNKTYSLVDEAQIARITKYLNEAERVFVCGKGSSGLTASEMEIRFMRIGVDIDSLQDSDLIRMQAVFQDKKSMVFGISISGEKEEVLYLLREAKKRGARTVLITAKNKDIFGEFCSEVVLLPSLKHLNHGNLISPQFPILVMLDIIYSYYVEQDKYEKEVLHDNTLRALEEGRTKRRDMFEMEYYVKSVVPIIESNYDNFTTVEKNIADYFIQNYKKMDFSAKAVAERLFVSEASLSRFAKKCGYRGYREFVYQYEETFVEKQETITGNTRMVLNAYQELLNKTYSLVDEAQIARITKYLNEAERVFVCGKGSSGLTASEMEIRFMRIGVDIDSLQDSDLIRMQAVFQDKKSMVFGISISGEKEEVLYLLREAKKRGARTVLITAKNKDIFGEFCSEVVLLPSLKHLNHGNLISPQFPILVMLDIIYSYYVEQDKYEKEVLHDNTLRALEEGRTKRRDMFE

Organism: Clostridium scindens (strain ATCC 35704 / DSM 5676 / VPI 13733 / 19) (NCBI:txid411468)

Foldseek 3Di:
DDDQAAALLLLLQQALVVDDPLLNLLNCCLLVDQDDDPQDLVVSCVVSVHHSVVQQVSCVSSPHNGNVRNVVRSVVPRDRDDPDPDPPVVLQVVLLVVQVSSLSNQDDVVLLVVVLVLQVQAPAEEEEDEDLSQVLRVVLCVLVVLLPGRYDYDHDLVVLQVVLVVAAQRYEYEYEDADVPPVSSLNSQQSNQVRNYAYEYEYQHDDPVCVVRHPYYRHGGDLVSTDVSVVDRPNSRVNVVSVVSVVVNCVVPVPSRVVSNVVVVVVVVVVVVVVVVVVD/DDDQAAALLLLLQQALVVDDPLLNLLNCCLLVDQDDDPQDLVVSCVVSVHHSVVQQVSCVSSPHNGNVRNVVRSVVPRDRDPPDPDPPVVLQVVLLVVQVSSLSNQDDVVLLVVVLVLQVQAPEEEEEDEDLSQVLRVVLCVLVVLLPGRYDYDHDLVVLQVVLVVAAQRYEYEYEDADVPDVSSLNSQQSNQVRNYAYEYEYQHDDPVCVVRHPYYRHGGDLVSTDPSVVDRPNSRVNVVSVVSVVVNCVVPVPSRVVSNVVVVVVVVVVVVVVVVVVD

Secondary structure (DSSP, 8-state):
-------SHHHHHHHGGG--HHHHHHHHHHHH--S-----HHHHHHHHT--HHHHHHHHHHTT-SSHHHHHHHHHHT----------HHHHHHHHHHHHHHHHHHH--HHHHHHHHHHHHH-SEEEEEESHHHHHHHHHHHHHHHTTT--EEEE--HHHHHHHGGG--TTEEEEEE-TTS--HHHHHHHHHHHHTT-EEEEEES---GGGGGT-SEEEE---STTSTTGGGS-THHHHHHHHHHHHHHHHHHTHHHHHHHHHHHHHHHHHHHHHHHHH--/-------SHHHHHHHGGG--HHHHHHHHHHHH--S-----HHHHHHHHT--HHHHHHHHHHTT-SSHHHHHHHHHHT----------HHHHHHHHHHHHHHHHHHH--HHHHHHHHHHHHH-SEEEEEESHHHHHHHHHHHHHHHTTT--EEEE--HHHHHHHGGG--TTEEEEEE-TTS--HHHHHHHHHHHHTT-EEEEEES---GGGGGT-SEEEE---STTSTTGGGS-THHHHHHHHHHHHHHHHHHTHHHHHHHHHHHHHHHHHHHHHHHHHH-

Radius of gyration: 24.79 Å; Cα contacts (8 Å, |Δi|>4): 888; chains: 2; bounding box: 62×73×51 Å

InterPro domains:
  IPR000281 Helix-turn-helix protein RpiR [PF01418] (8-74)
  IPR000281 Helix-turn-helix protein RpiR [PS51071] (6-81)
  IPR001347 SIS domain [PF01380] (119-225)
  IPR001347 SIS domain [PS51464] (115-255)
  IPR009057 Homedomain-like superfamily [SSF46689] (6-81)
  IPR035472 RpiR-like, SIS domain [cd05013] (110-247)
  IPR036388 Winged helix-like DNA-binding domain superfamily [G3DSA:1.10.10.10] (5-78)
  IPR046348 SIS domain superfamily [SSF53697] (92-254)
  IPR047640 HTH-type transcriptional regulator RpiR-like [PTHR30514] (8-261)

Solvent-accessible surface area (backbone atoms only — not comparable to full-atom values): 29292 Å² total; per-residue (Å²): 131,87,78,87,63,61,41,54,52,48,50,46,60,23,35,46,87,76,43,51,73,70,49,40,53,55,46,49,52,67,66,65,57,52,63,95,71,75,70,46,59,67,53,42,18,63,74,68,72,49,51,57,64,54,47,29,50,45,24,37,74,62,72,32,98,20,41,66,62,41,44,51,40,38,62,74,51,60,64,72,66,74,87,60,95,52,58,67,59,54,48,50,52,48,41,50,51,49,48,52,43,31,37,59,36,52,62,48,68,69,58,48,51,52,50,40,50,50,58,71,67,33,70,38,37,39,28,27,15,51,72,55,40,15,46,48,22,44,47,49,26,59,58,42,38,33,48,70,45,53,51,47,51,39,57,50,62,66,60,37,47,58,50,27,78,74,43,26,67,47,24,32,39,40,27,37,29,58,80,63,66,53,58,51,47,52,48,24,34,42,47,18,30,75,43,49,17,48,15,35,37,37,17,23,50,63,56,76,71,50,63,76,35,27,77,38,77,46,66,34,52,56,50,85,83,34,78,68,26,88,49,49,64,79,37,50,55,53,51,55,54,51,27,40,48,48,44,56,46,41,60,77,43,42,66,63,26,50,50,38,34,52,50,48,52,50,53,56,51,49,53,50,50,50,52,53,49,69,76,92,130,85,78,86,63,61,39,54,51,48,50,46,61,24,36,46,87,76,43,52,73,68,47,40,54,54,46,49,52,65,66,66,57,53,66,94,68,74,71,46,58,68,52,42,18,62,74,69,73,48,52,56,64,55,46,29,50,47,24,36,75,62,72,33,96,20,41,64,62,42,42,50,40,37,62,74,52,61,64,71,66,74,87,61,94,52,60,69,60,55,48,50,52,49,40,52,51,50,49,52,43,33,38,57,35,52,63,48,69,70,58,46,52,52,51,41,51,49,60,70,67,33,70,37,35,40,28,28,16,52,72,54,40,16,46,48,23,44,48,48,27,60,58,42,40,34,47,69,43,53,51,47,51,39,56,49,62,67,59,39,48,57,50,28,77,73,42,27,68,48,24,30,38,38,27,38,28,59,79,63,65,53,57,50,47,53,48,25,34,41,46,18,30,75,44,48,19,45,16,35,36,38,17,23,50,62,55,76,71,51,63,78,33,28,77,40,78,46,64,34,53,54,48,85,83,34,77,66,25,88,48,50,64,76,38,49,56,54,50,55,54,50,26,40,47,47,44,57,48,41,61,78,45,41,67,65,26,50,49,40,34,53,51,46,53,49,54,55,50,50,53,51,51,50,52,52,49,69,76,94

pLDDT: mean 89.8, std 12.46, range [33.59, 98.94]